Protein AF-A0A2K1KGQ8-F1 (afdb_monomer)

Organism: Physcomitrium patens (NCBI:txid3218)

Foldseek 3Di:
DDDDDDDDDDPPDPDDPDQDPDPQDAPVRQAQAWWFFADPVRDTFFIWGFHDQADPQAPPDPHGHDPQKTWTQTQTTPDCVVPNPVSHRGTYIGGQQGIDGPHHGNVSSNSNNVVVVVVVVVVVVVVCPPPPDPPPDPPPVPPPDPVPLVCCLDPVNLVVLLPDQQDPVSQSVPDDSVLLNVLSCQQPPPDDPVRVLCVLLVQLVQWDADPVRATWGAGPNDIGHPSNVCSSNVHDPVRSVVSVVCVVVVHDDPDPPPPVDPDDDPLLVLLLVQVVVVQVLAWDFDQVDWDQDPVRDTDTATEGELVDDLVVCQVVSQVSCVVVVHDGDDPVRSVVCCVPPPVSYDYDDPPPPFDDDPQLVVLVVQLVPDDPPDPSNVVSVVSNVVVVVVVSVVVVVLVVVLVVLQVCVVVDKRKDKDKDDQVVQFPDDDPDDDPVVVPDDTFRKIWIWMFMHNLDGDIDIDIDGVVDPPDVVVVVVVVVVVVVCSVPPDPDDPCQVVPDAPSHPVNVCVVVVHDPPPPPPDPDDDDCPDPDDDDDDDDD

Solvent-accessible surface area (backbone atoms only — not comparable to full-atom values): 32373 Å² total; per-residue (Å²): 130,83,87,85,90,88,82,87,82,80,87,72,84,77,79,74,76,83,77,56,98,59,93,30,54,49,75,90,66,43,54,77,34,69,31,42,33,37,49,100,84,73,46,77,26,32,35,26,31,28,60,57,54,71,57,96,77,35,50,90,48,98,56,72,53,54,95,60,40,36,28,31,34,25,74,40,64,70,29,66,86,84,34,46,78,83,49,48,76,33,40,31,58,42,49,26,75,36,36,26,44,101,90,37,28,47,45,46,16,37,55,29,27,53,49,52,52,53,50,51,53,52,52,53,57,59,64,39,73,84,53,84,73,81,79,81,60,86,75,63,81,74,82,81,48,65,70,65,50,51,57,56,70,34,67,70,40,51,52,63,36,39,71,42,82,50,53,101,78,31,54,28,53,84,49,58,66,67,57,42,50,53,50,42,40,66,55,65,51,96,49,53,70,65,59,54,46,49,63,54,45,48,56,70,71,51,54,46,64,49,100,83,68,46,62,27,34,70,55,100,89,42,82,26,38,60,55,23,49,31,52,62,67,74,48,53,66,76,57,51,55,52,39,49,50,33,61,75,68,72,48,71,84,78,78,74,87,70,79,83,63,84,75,74,53,72,43,55,51,51,40,50,52,54,47,46,66,49,48,73,73,58,38,44,82,36,82,89,46,64,43,68,47,98,86,64,51,74,42,61,31,27,39,26,49,79,79,69,51,75,72,75,46,42,62,65,42,30,51,56,26,47,77,70,75,32,62,72,71,50,72,77,52,50,56,51,45,39,73,74,76,38,79,50,60,45,63,48,55,101,77,64,78,74,86,71,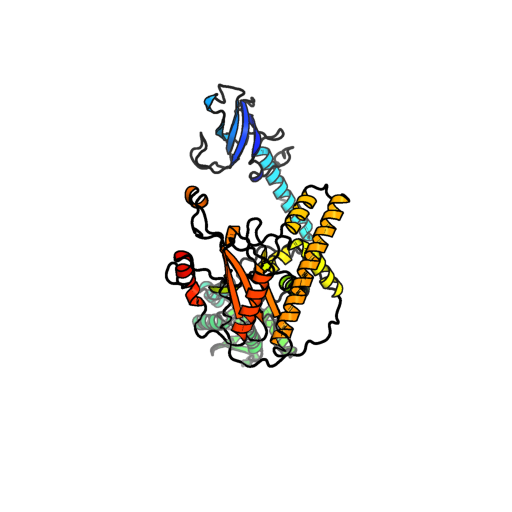59,66,70,57,54,52,32,51,51,56,31,68,75,30,60,87,90,35,70,64,24,50,54,28,45,56,51,46,49,54,53,52,50,52,57,46,52,54,50,55,51,48,54,53,42,36,52,45,6,63,73,39,41,94,79,39,71,30,73,51,77,46,72,57,62,50,90,78,47,28,37,81,79,68,95,70,81,51,76,71,68,70,70,50,92,51,50,52,28,33,42,36,43,37,38,40,28,30,87,49,89,46,76,48,74,47,77,44,58,68,89,51,82,86,49,69,63,58,54,49,55,50,52,55,47,54,50,48,48,58,79,53,65,67,94,66,71,77,64,55,75,68,62,58,85,74,69,20,69,66,52,49,33,61,76,64,71,49,87,76,86,74,76,84,72,73,90,73,79,100,71,88,78,75,79,75,83,78,81,97,79,84,91,131

Nearest PDB structures (foldseek):
  5hoo-assembly1_B  TM=2.242E-01  e=3.893E-02  Drosophila mauritiana
  6zj3-assembly1_SI  TM=1.835E-01  e=6.506E-02  Euglena gracilis
  4r79-assembly1_B  TM=2.661E-01  e=2.869E-01  Drosophila mauritiana
  7z4y-assembly1_D  TM=1.356E-01  e=1.716E-01  Homo sapiens
  8csq-assembly1_a  TM=2.479E-01  e=9.868E+00  Homo sapiens

Structure (mmCIF, N/CA/C/O backbone):
data_AF-A0A2K1KGQ8-F1
#
_entry.id   AF-A0A2K1KGQ8-F1
#
loop_
_atom_site.group_PDB
_atom_site.id
_atom_site.type_symbol
_atom_site.label_atom_id
_atom_site.label_alt_id
_atom_site.label_comp_id
_atom_site.label_asym_id
_atom_site.label_entity_id
_atom_site.label_seq_id
_atom_site.pdbx_PDB_ins_code
_atom_site.Cartn_x
_atom_site.Cartn_y
_atom_site.Cartn_z
_atom_site.occupancy
_atom_site.B_iso_or_equiv
_atom_site.auth_seq_id
_atom_site.auth_comp_id
_atom_site.auth_asym_id
_atom_site.auth_atom_id
_atom_site.pdbx_PDB_model_num
ATOM 1 N N . MET A 1 1 ? 68.084 11.870 -46.007 1.00 33.03 1 MET A N 1
ATOM 2 C CA . MET A 1 1 ? 67.483 12.795 -46.999 1.00 33.03 1 MET A CA 1
ATOM 3 C C . MET A 1 1 ? 65.969 12.641 -46.917 1.00 33.03 1 MET A C 1
ATOM 5 O O . MET A 1 1 ? 65.591 11.501 -46.712 1.00 33.03 1 MET A O 1
ATOM 9 N N . ALA A 1 2 ? 65.187 13.725 -47.081 1.00 31.48 2 ALA A N 1
ATOM 10 C CA . ALA A 1 2 ? 63.722 13.802 -47.333 1.00 31.48 2 ALA A CA 1
ATOM 11 C C . ALA A 1 2 ? 62.759 12.936 -46.458 1.00 31.48 2 ALA A C 1
ATOM 13 O O . ALA A 1 2 ? 62.937 11.734 -46.338 1.00 31.48 2 ALA A O 1
ATOM 14 N N . HIS A 1 3 ? 61.769 13.489 -45.733 1.00 30.52 3 HIS A N 1
ATOM 15 C CA . HIS A 1 3 ? 60.505 14.121 -46.201 1.00 30.52 3 HIS A CA 1
ATOM 16 C C . HIS A 1 3 ? 59.584 13.159 -46.993 1.00 30.52 3 HIS A C 1
ATOM 18 O O . HIS A 1 3 ? 60.083 12.451 -47.860 1.00 30.52 3 HIS A O 1
ATOM 24 N N . SER A 1 4 ? 58.249 13.110 -46.821 1.00 31.59 4 SER A N 1
ATOM 25 C CA . SER A 1 4 ? 57.291 13.797 -45.906 1.00 31.59 4 SER A CA 1
ATOM 26 C C . SER A 1 4 ? 55.915 13.071 -45.956 1.00 31.59 4 SER A C 1
ATOM 28 O O . SER A 1 4 ? 55.723 12.270 -46.867 1.00 31.59 4 SER A O 1
ATOM 30 N N . SER A 1 5 ? 54.893 13.282 -45.107 1.00 33.31 5 SER A N 1
ATOM 31 C CA . SER A 1 5 ? 54.739 14.078 -43.863 1.00 33.31 5 SER A CA 1
ATOM 32 C C . SER A 1 5 ? 54.272 13.139 -42.713 1.00 33.31 5 SER A C 1
ATOM 34 O O . SER A 1 5 ? 55.040 12.225 -42.428 1.00 33.31 5 SER A O 1
ATOM 36 N N . GLY A 1 6 ? 53.122 13.196 -42.009 1.00 28.52 6 GLY A N 1
ATOM 37 C CA . GLY A 1 6 ? 51.940 14.094 -41.953 1.00 28.52 6 GLY A CA 1
ATOM 38 C C . GLY A 1 6 ? 50.637 13.326 -41.622 1.00 28.52 6 GLY A C 1
ATOM 39 O O . GLY A 1 6 ? 50.484 12.205 -42.102 1.00 28.52 6 GLY A O 1
ATOM 40 N N . ASP A 1 7 ? 49.667 13.815 -40.834 1.00 28.30 7 ASP A N 1
ATOM 41 C CA . ASP A 1 7 ? 49.611 15.030 -39.998 1.00 28.30 7 ASP A CA 1
ATOM 42 C C . ASP A 1 7 ? 48.952 14.702 -38.639 1.00 28.30 7 ASP A C 1
ATOM 44 O O . ASP A 1 7 ? 47.867 14.116 -38.602 1.00 28.30 7 ASP A O 1
ATOM 48 N N . ASP A 1 8 ? 49.578 15.110 -37.530 1.00 29.17 8 ASP A N 1
ATOM 49 C CA . ASP A 1 8 ? 48.943 15.152 -36.206 1.00 29.17 8 ASP A CA 1
ATOM 50 C C . ASP A 1 8 ? 48.215 16.496 -36.047 1.00 29.17 8 ASP A C 1
ATOM 52 O O . ASP A 1 8 ? 48.808 17.554 -36.260 1.00 29.17 8 ASP A O 1
ATOM 56 N N . PHE A 1 9 ? 46.932 16.476 -35.672 1.00 28.81 9 PHE A N 1
ATOM 57 C CA . PHE A 1 9 ? 46.174 17.706 -35.414 1.00 28.81 9 PHE A CA 1
ATOM 58 C C . PHE A 1 9 ? 46.410 18.211 -33.986 1.00 28.81 9 PHE A C 1
ATOM 60 O O . PHE A 1 9 ? 46.304 17.452 -33.025 1.00 28.81 9 PHE A O 1
ATOM 67 N N . GLU A 1 10 ? 46.706 19.504 -33.862 1.00 30.39 10 GLU A N 1
ATOM 68 C CA . GLU A 1 10 ? 47.134 20.144 -32.616 1.00 30.39 10 GLU A CA 1
ATOM 69 C C . GLU A 1 10 ? 46.042 20.138 -31.527 1.00 30.39 10 GLU A C 1
ATOM 71 O O . GLU A 1 10 ? 44.920 20.612 -31.736 1.00 30.39 10 GLU A O 1
ATOM 76 N N . ASP A 1 11 ? 46.399 19.675 -30.322 1.00 30.31 11 ASP A N 1
ATOM 77 C CA . ASP A 1 11 ? 45.592 19.827 -29.104 1.00 30.31 11 ASP A CA 1
ATOM 78 C C . ASP A 1 11 ? 45.596 21.307 -28.667 1.00 30.31 11 ASP A C 1
ATOM 80 O O . ASP A 1 11 ? 46.384 21.747 -27.828 1.00 30.31 11 ASP A O 1
ATOM 84 N N . THR A 1 12 ? 44.716 22.106 -29.275 1.00 31.30 12 THR A N 1
ATOM 85 C CA . THR A 1 12 ? 44.525 23.521 -28.912 1.00 31.30 12 THR A CA 1
ATOM 86 C C . THR A 1 12 ? 44.123 23.681 -27.440 1.00 31.30 12 THR A C 1
ATOM 88 O O . THR A 1 12 ? 43.192 23.035 -26.949 1.00 31.30 12 THR A O 1
ATOM 91 N N . GLU A 1 13 ? 44.816 24.571 -26.719 1.00 41.75 13 GLU A N 1
ATOM 92 C CA . GLU A 1 13 ? 44.644 24.777 -25.276 1.00 41.75 13 GLU A CA 1
ATOM 93 C C . GLU A 1 13 ? 43.235 25.280 -24.906 1.00 41.75 13 GLU A C 1
ATOM 95 O O . GLU A 1 13 ? 42.961 26.481 -24.837 1.00 41.75 13 GLU A O 1
ATOM 100 N N . SER A 1 14 ? 42.319 24.358 -24.597 1.00 33.69 14 SER A N 1
ATOM 101 C CA . SER A 1 14 ? 41.016 24.720 -24.030 1.00 33.69 14 SER A CA 1
ATOM 102 C C . SER A 1 14 ? 41.162 25.159 -22.564 1.00 33.69 14 SER A C 1
ATOM 104 O O . SER A 1 14 ? 41.118 24.353 -21.629 1.00 33.69 14 SER A O 1
ATOM 106 N N . ILE A 1 15 ? 41.346 26.470 -22.369 1.00 34.34 15 ILE A N 1
ATOM 107 C CA . ILE A 1 15 ? 41.462 27.125 -21.058 1.00 34.34 15 ILE A CA 1
ATOM 108 C C . ILE A 1 15 ? 40.296 26.690 -20.160 1.00 34.34 15 ILE A C 1
ATOM 110 O O . ILE A 1 15 ? 39.147 27.095 -20.346 1.00 34.34 15 ILE A O 1
ATOM 114 N N . SER A 1 16 ? 40.595 25.864 -19.157 1.00 44.44 16 SER A N 1
ATOM 115 C CA . SER A 1 16 ? 39.601 25.444 -18.172 1.00 44.44 16 SER A CA 1
ATOM 116 C C . SER A 1 16 ? 39.287 26.618 -17.237 1.00 44.44 16 SER A C 1
ATOM 118 O O . SER A 1 16 ? 40.205 27.109 -16.575 1.00 44.44 16 SER A O 1
ATOM 120 N N . PRO A 1 17 ? 38.025 27.082 -17.141 1.00 49.28 17 PRO A N 1
ATOM 121 C CA . PRO A 1 17 ? 37.680 28.208 -16.281 1.00 49.28 17 PRO A CA 1
ATOM 122 C C . PRO A 1 17 ? 37.989 27.879 -14.817 1.00 49.28 17 PRO A C 1
ATOM 124 O O . PRO A 1 17 ? 37.699 26.778 -14.340 1.00 49.28 17 PRO A O 1
ATOM 127 N N . ALA A 1 18 ? 38.584 28.840 -14.106 1.00 63.28 18 ALA A N 1
ATOM 128 C CA . ALA A 1 18 ? 39.052 28.659 -12.737 1.00 63.28 18 ALA A CA 1
ATOM 129 C C . ALA A 1 18 ? 37.903 28.227 -11.810 1.00 63.28 18 ALA A C 1
ATOM 131 O O . ALA A 1 18 ? 36.983 28.993 -11.528 1.00 63.28 18 ALA A O 1
ATOM 132 N N . VAL A 1 19 ? 37.953 26.976 -11.343 1.00 67.94 19 VAL A N 1
ATOM 133 C CA . VAL A 1 19 ? 36.858 26.357 -10.583 1.00 67.94 19 VAL A CA 1
ATOM 134 C C . VAL A 1 19 ? 36.700 27.048 -9.220 1.00 67.94 19 VAL A C 1
ATOM 136 O O . VAL A 1 19 ? 37.641 27.000 -8.421 1.00 67.94 19 VAL A O 1
ATOM 139 N N . PRO A 1 20 ? 35.524 27.620 -8.885 1.00 72.50 20 PRO A N 1
ATOM 140 C CA . PRO A 1 20 ? 35.350 28.346 -7.631 1.00 72.50 20 PRO A CA 1
ATOM 141 C C . PRO A 1 20 ? 35.657 27.512 -6.377 1.00 72.50 20 PRO A C 1
ATOM 143 O O . PRO A 1 20 ? 35.351 26.313 -6.289 1.00 72.50 20 PRO A O 1
ATOM 146 N N . LYS A 1 21 ? 36.245 28.167 -5.369 1.00 76.56 21 LYS A N 1
ATOM 147 C CA . LYS A 1 21 ? 36.492 27.608 -4.028 1.00 76.56 21 LYS A CA 1
ATOM 148 C C . LYS A 1 21 ? 35.288 27.842 -3.104 1.00 76.56 21 LYS A C 1
ATOM 150 O O . LYS A 1 21 ? 35.408 28.477 -2.065 1.00 76.56 21 LYS A O 1
ATOM 155 N N . CYS A 1 22 ? 34.129 27.322 -3.498 1.00 84.25 22 CYS A N 1
ATOM 156 C CA . CYS A 1 22 ? 32.899 27.318 -2.703 1.00 84.25 22 CYS A CA 1
ATOM 157 C C . CYS A 1 22 ? 32.311 25.896 -2.614 1.00 84.25 22 CYS A C 1
ATOM 159 O O . CYS A 1 22 ? 32.819 24.962 -3.243 1.00 84.25 22 CYS A O 1
ATOM 161 N N . GLU A 1 23 ? 31.240 25.724 -1.835 1.00 82.25 23 GLU A N 1
ATOM 162 C CA . GLU A 1 23 ? 30.605 24.413 -1.607 1.00 82.25 23 GLU A CA 1
ATOM 163 C C . GLU A 1 23 ? 29.971 23.809 -2.872 1.00 82.25 23 GLU A C 1
ATOM 165 O O . GLU A 1 23 ? 29.887 22.590 -2.993 1.00 82.25 23 GLU A O 1
ATOM 170 N N . GLY A 1 24 ? 29.524 24.649 -3.815 1.00 83.81 24 GLY A N 1
ATOM 171 C CA . GLY A 1 24 ? 28.679 24.225 -4.933 1.00 83.81 24 GLY A CA 1
ATOM 172 C C . GLY A 1 24 ? 27.246 23.943 -4.484 1.00 83.81 24 GLY A C 1
ATOM 173 O O . GLY A 1 24 ? 26.872 22.796 -4.261 1.00 83.81 24 GLY A O 1
ATOM 174 N N . LEU A 1 25 ? 26.443 24.999 -4.310 1.00 84.88 25 LEU A N 1
ATOM 175 C CA . LEU A 1 25 ? 25.045 24.874 -3.885 1.00 84.88 25 LEU A CA 1
ATOM 176 C C . LEU A 1 25 ? 24.125 24.910 -5.118 1.00 84.88 25 LEU A C 1
ATOM 178 O O . LEU A 1 25 ? 23.986 25.983 -5.708 1.00 84.88 25 LEU A O 1
ATOM 182 N N . PRO A 1 26 ? 23.452 23.803 -5.495 1.00 85.00 26 PRO A N 1
ATOM 183 C CA . PRO A 1 26 ? 22.486 23.808 -6.591 1.00 85.00 26 PRO A CA 1
ATOM 184 C C . PRO A 1 26 ? 21.309 24.737 -6.283 1.00 85.00 26 PRO A C 1
ATOM 186 O O . PRO A 1 26 ? 20.806 24.750 -5.157 1.00 85.00 26 PRO A O 1
ATOM 189 N N . ARG A 1 27 ? 20.796 25.426 -7.307 1.00 82.88 27 ARG A N 1
ATOM 190 C CA . ARG A 1 27 ? 19.771 26.489 -7.221 1.00 82.88 27 ARG A CA 1
ATOM 191 C C . ARG A 1 27 ? 18.523 26.149 -6.394 1.00 82.88 27 ARG A C 1
ATOM 193 O O . ARG A 1 27 ? 18.000 26.987 -5.665 1.00 82.88 27 ARG A O 1
ATOM 200 N N . ARG A 1 28 ? 18.106 24.876 -6.392 1.00 81.25 28 ARG A N 1
ATOM 201 C CA . ARG A 1 28 ? 17.014 24.341 -5.547 1.00 81.25 28 ARG A CA 1
ATOM 202 C C . ARG A 1 28 ? 17.250 24.445 -4.027 1.00 81.25 28 ARG A C 1
ATOM 204 O O . ARG A 1 28 ? 16.300 24.289 -3.270 1.00 81.25 28 ARG A O 1
ATOM 211 N N . LEU A 1 29 ? 18.495 24.642 -3.582 1.00 83.50 29 LEU A N 1
ATOM 212 C CA . LEU A 1 29 ? 18.904 24.758 -2.174 1.00 83.50 29 LEU A CA 1
ATOM 213 C C . LEU A 1 29 ? 19.212 26.205 -1.751 1.00 83.50 29 LEU A C 1
ATOM 215 O O . LEU A 1 29 ? 19.677 26.422 -0.634 1.00 83.50 29 LEU A O 1
ATOM 219 N N . TRP A 1 30 ? 18.968 27.194 -2.619 1.00 86.44 30 TRP A N 1
ATOM 220 C CA . TRP A 1 30 ? 19.083 28.611 -2.254 1.00 86.44 30 TRP A CA 1
ATOM 221 C C . TRP A 1 30 ? 17.864 29.098 -1.461 1.00 86.44 30 TRP A C 1
ATOM 223 O O . TRP A 1 30 ? 17.977 30.019 -0.664 1.00 86.44 30 TRP A O 1
ATOM 233 N N . ILE A 1 31 ? 16.695 28.478 -1.644 1.00 83.12 31 ILE A N 1
ATOM 234 C CA . ILE A 1 31 ? 15.461 28.852 -0.940 1.00 83.12 31 ILE A CA 1
ATOM 235 C C . ILE A 1 31 ? 15.683 28.742 0.581 1.00 83.12 31 ILE A C 1
ATOM 237 O O . ILE A 1 31 ? 16.227 27.747 1.057 1.00 83.12 31 ILE A O 1
ATOM 241 N N . THR A 1 32 ? 15.263 29.756 1.343 1.00 82.69 32 THR A N 1
ATOM 242 C CA . THR A 1 32 ? 15.517 29.944 2.792 1.00 82.69 32 THR A CA 1
ATOM 243 C C . THR A 1 32 ? 16.975 30.182 3.211 1.00 82.69 32 THR A C 1
ATOM 245 O O . THR A 1 32 ? 17.245 30.300 4.405 1.00 82.69 32 THR A O 1
ATOM 248 N N . LYS A 1 33 ? 17.930 30.326 2.281 1.00 86.50 33 LYS A N 1
ATOM 249 C CA . LYS A 1 33 ? 19.292 30.758 2.636 1.00 86.50 33 LYS A CA 1
ATOM 250 C C . LYS A 1 33 ? 19.328 32.247 2.964 1.00 86.50 33 LYS A C 1
ATOM 252 O O . LYS A 1 33 ? 18.890 33.068 2.157 1.00 86.50 33 LYS A O 1
ATOM 257 N N . CYS A 1 34 ? 19.931 32.570 4.106 1.00 89.94 34 CYS A N 1
ATOM 258 C CA . CYS A 1 34 ? 20.414 33.911 4.410 1.00 89.94 34 CYS A CA 1
ATOM 259 C C . CYS A 1 34 ? 21.532 34.284 3.426 1.00 89.94 34 CYS A C 1
ATOM 261 O O . CYS A 1 34 ? 22.424 33.471 3.154 1.00 89.94 34 CYS A O 1
ATOM 263 N N . VAL A 1 35 ? 21.478 35.505 2.903 1.00 92.75 35 VAL A N 1
ATOM 264 C CA . VAL A 1 35 ? 22.397 36.018 1.885 1.00 92.75 35 VAL A CA 1
ATOM 265 C C . VAL A 1 35 ? 22.763 37.476 2.142 1.00 92.75 35 VAL A C 1
ATOM 267 O O . VAL A 1 35 ? 21.953 38.256 2.647 1.00 92.75 35 VAL A O 1
ATOM 270 N N . THR A 1 36 ? 23.981 37.850 1.759 1.00 94.06 36 THR A N 1
ATOM 271 C CA . THR A 1 36 ? 24.437 39.243 1.715 1.00 94.06 36 THR A CA 1
ATOM 272 C C . THR A 1 36 ? 24.283 39.805 0.304 1.00 94.06 36 THR A C 1
ATOM 274 O O . THR A 1 36 ? 24.548 39.125 -0.691 1.00 94.06 36 THR A O 1
ATOM 277 N N . LEU A 1 37 ? 23.818 41.050 0.220 1.00 92.88 37 LEU A N 1
ATOM 278 C CA . LEU A 1 37 ? 23.533 41.756 -1.026 1.00 92.88 37 LEU A CA 1
ATOM 279 C C . LEU A 1 37 ? 24.612 42.796 -1.291 1.00 92.88 37 LEU A C 1
ATOM 281 O O . LEU A 1 37 ? 24.886 43.640 -0.435 1.00 92.88 37 LEU A O 1
ATOM 285 N N . TYR A 1 38 ? 25.186 42.750 -2.488 1.00 91.88 38 TYR A N 1
ATOM 286 C CA . TYR A 1 38 ? 26.187 43.701 -2.959 1.00 91.88 38 TYR A CA 1
ATOM 287 C C . TYR A 1 38 ? 25.652 44.517 -4.142 1.00 91.88 38 TYR A C 1
ATOM 289 O O . TYR A 1 38 ? 24.759 44.063 -4.865 1.00 91.88 38 TYR A O 1
ATOM 297 N N . ASN A 1 39 ? 26.200 45.716 -4.344 1.00 89.81 39 ASN A N 1
ATOM 298 C CA . ASN A 1 39 ? 25.975 46.505 -5.558 1.00 89.81 39 ASN A CA 1
ATOM 299 C C . ASN A 1 39 ? 27.052 46.226 -6.625 1.00 89.81 39 ASN A C 1
ATOM 301 O O . ASN A 1 39 ? 28.007 45.482 -6.394 1.00 89.81 39 ASN A O 1
ATOM 305 N N . ALA A 1 40 ? 26.916 46.844 -7.802 1.00 86.00 40 ALA A N 1
ATOM 306 C CA . ALA A 1 40 ? 27.843 46.669 -8.926 1.00 86.00 40 ALA A CA 1
ATOM 307 C C . ALA A 1 40 ? 29.298 47.101 -8.631 1.00 86.00 40 ALA A C 1
ATOM 309 O O . ALA A 1 40 ? 30.206 46.702 -9.354 1.00 86.00 40 ALA A O 1
ATOM 310 N N . HIS A 1 41 ? 29.530 47.873 -7.564 1.00 85.31 41 HIS A N 1
ATOM 311 C CA . HIS A 1 41 ? 30.858 48.302 -7.113 1.00 85.31 41 HIS A CA 1
ATOM 312 C C . HIS A 1 41 ? 31.461 47.379 -6.038 1.00 85.31 41 HIS A C 1
ATOM 314 O O . HIS A 1 41 ? 32.502 47.701 -5.470 1.00 85.31 41 HIS A O 1
ATOM 320 N N . GLY A 1 42 ? 30.815 46.251 -5.716 1.00 83.12 42 GLY A N 1
ATOM 321 C CA . GLY A 1 42 ? 31.297 45.310 -4.700 1.00 83.12 42 GLY A CA 1
ATOM 322 C C . GLY A 1 42 ? 31.136 45.798 -3.255 1.00 83.12 42 GLY A C 1
ATOM 323 O O . GLY A 1 42 ? 31.701 45.196 -2.342 1.00 83.12 42 GLY A O 1
ATOM 324 N N . LYS A 1 43 ? 30.352 46.857 -3.014 1.00 89.25 43 LYS A N 1
ATOM 325 C CA . LYS A 1 43 ? 30.002 47.316 -1.662 1.00 89.25 43 LYS A CA 1
ATOM 326 C C . LYS A 1 43 ? 28.830 46.489 -1.123 1.00 89.25 43 LYS A C 1
ATOM 328 O O . LYS A 1 43 ? 27.872 46.241 -1.853 1.00 89.25 43 LYS A O 1
ATOM 333 N N . LEU A 1 44 ? 28.887 46.096 0.153 1.00 90.25 44 LEU A N 1
ATOM 334 C CA . LEU A 1 44 ? 27.751 45.503 0.869 1.00 90.25 44 LEU A CA 1
ATOM 335 C C . LEU A 1 44 ? 26.639 46.552 1.033 1.00 90.25 44 LEU A C 1
ATOM 337 O O . LEU A 1 44 ? 26.895 47.652 1.523 1.00 90.25 44 LEU A O 1
ATOM 341 N N . VAL A 1 45 ? 25.412 46.200 0.647 1.00 91.75 45 VAL A N 1
ATOM 342 C CA . VAL A 1 45 ? 24.244 47.100 0.676 1.00 91.75 45 VAL A CA 1
ATOM 343 C C . VAL A 1 45 ? 23.044 46.543 1.437 1.0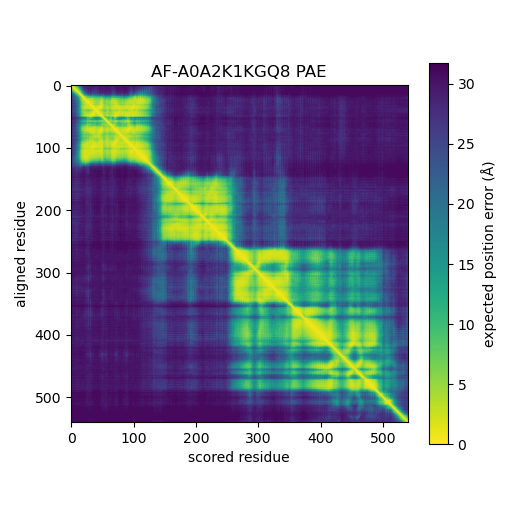0 91.75 45 VAL A C 1
ATOM 345 O O . VAL A 1 45 ? 22.194 47.324 1.854 1.00 91.75 45 VAL A O 1
ATOM 348 N N . GLY A 1 46 ? 22.983 45.234 1.699 1.00 91.12 46 GLY A N 1
ATOM 349 C CA . GLY A 1 46 ? 21.890 44.639 2.470 1.00 91.12 46 GLY A CA 1
ATOM 350 C C . GLY A 1 46 ? 22.122 43.195 2.912 1.00 91.12 46 GLY A C 1
ATOM 351 O O . GLY A 1 46 ? 23.099 42.550 2.531 1.00 91.12 46 GLY A O 1
ATOM 352 N N . GLU A 1 47 ? 21.185 42.688 3.706 1.00 92.31 47 GLU A N 1
ATOM 353 C CA . GLU A 1 47 ? 21.058 41.280 4.099 1.00 92.31 47 GLU A CA 1
ATOM 354 C C . GLU A 1 47 ? 19.617 40.823 3.826 1.00 92.31 47 GLU A C 1
ATOM 356 O O . GLU A 1 47 ? 18.666 41.592 3.999 1.00 92.31 47 GLU A O 1
ATOM 361 N N . GLY A 1 48 ? 19.429 39.569 3.418 1.00 91.31 48 GLY A N 1
ATOM 362 C CA . GLY A 1 48 ? 18.105 39.038 3.093 1.00 91.31 48 GLY A CA 1
ATOM 363 C C . GLY A 1 48 ? 18.042 37.517 3.032 1.00 91.31 48 GLY A C 1
ATOM 364 O O . GLY A 1 48 ? 19.014 36.827 3.340 1.00 91.31 48 GLY A O 1
ATOM 365 N N . THR A 1 49 ? 16.892 36.998 2.608 1.00 90.12 49 THR A N 1
ATOM 366 C CA . THR A 1 49 ? 16.618 35.559 2.491 1.00 90.12 49 THR A CA 1
ATOM 367 C C . THR A 1 49 ? 16.108 35.229 1.090 1.00 90.12 49 THR A C 1
ATOM 369 O O . THR A 1 49 ? 15.129 35.815 0.631 1.00 90.12 49 THR A O 1
ATOM 372 N N . CYS A 1 50 ? 16.739 34.278 0.398 1.00 86.88 50 CYS A N 1
ATOM 373 C CA . CYS A 1 50 ? 16.316 33.880 -0.953 1.00 86.88 50 CYS A CA 1
ATOM 374 C C . CYS A 1 50 ? 14.953 33.156 -0.943 1.00 86.88 50 CYS A C 1
ATOM 376 O O . CYS A 1 50 ? 14.747 32.204 -0.182 1.00 86.88 50 CYS A O 1
ATOM 378 N N . HIS A 1 51 ? 14.027 33.588 -1.807 1.00 72.88 51 HIS A N 1
ATOM 379 C CA . HIS A 1 51 ? 12.605 33.233 -1.745 1.00 72.88 51 HIS A CA 1
ATOM 380 C C . HIS A 1 51 ? 12.006 32.926 -3.136 1.00 72.88 51 HIS A C 1
ATOM 382 O O . HIS A 1 51 ? 11.293 33.728 -3.730 1.00 72.88 51 HIS A O 1
ATOM 388 N N . SER A 1 52 ? 12.242 31.702 -3.626 1.00 65.75 52 SER A N 1
ATOM 389 C CA . SER A 1 52 ? 11.832 31.222 -4.962 1.00 65.75 52 SER A CA 1
ATOM 390 C C . SER A 1 52 ? 12.576 31.878 -6.143 1.00 65.75 52 SER A C 1
ATOM 392 O O . SER A 1 52 ? 13.419 32.761 -5.993 1.00 65.75 52 SER A O 1
ATOM 394 N N . VAL A 1 53 ? 12.288 31.359 -7.337 1.00 58.25 53 VAL A N 1
ATOM 395 C CA . VAL A 1 53 ? 12.834 31.771 -8.645 1.00 58.25 53 VAL A CA 1
ATOM 396 C C . VAL A 1 53 ? 11.702 31.958 -9.673 1.00 58.25 53 VAL A C 1
ATOM 398 O O . VAL A 1 53 ? 11.940 32.099 -10.862 1.00 58.25 53 VAL A O 1
ATOM 401 N N . ASN A 1 54 ? 10.443 31.879 -9.238 1.00 55.38 54 ASN A N 1
ATOM 402 C CA . ASN A 1 54 ? 9.279 31.897 -10.120 1.00 55.38 54 ASN A CA 1
ATOM 403 C C . ASN A 1 54 ? 8.080 32.410 -9.307 1.00 55.38 54 ASN A C 1
ATOM 405 O O . ASN A 1 54 ? 7.518 31.666 -8.500 1.00 55.38 54 ASN A O 1
ATOM 409 N N . SER A 1 55 ? 7.803 33.711 -9.398 1.00 54.88 55 SER A N 1
ATOM 410 C CA . SER A 1 55 ? 6.762 34.404 -8.630 1.00 54.88 55 SER A CA 1
ATOM 411 C C . SER A 1 55 ? 6.448 35.745 -9.287 1.00 54.88 55 SER A C 1
ATOM 413 O O . SER A 1 55 ? 7.355 36.550 -9.490 1.00 54.88 55 SER A O 1
ATOM 415 N N . ASP A 1 56 ? 5.170 36.005 -9.552 1.00 57.97 56 ASP A N 1
ATOM 416 C CA . ASP A 1 56 ? 4.684 37.257 -10.152 1.00 57.97 56 ASP A CA 1
ATOM 417 C C . ASP A 1 56 ? 4.631 38.427 -9.141 1.00 57.97 56 ASP A C 1
ATOM 419 O O . ASP A 1 56 ? 4.222 39.536 -9.470 1.00 57.97 56 ASP A O 1
ATOM 423 N N . LEU A 1 57 ? 5.042 38.179 -7.890 1.00 63.69 57 LEU A N 1
ATOM 424 C CA . LEU A 1 57 ? 5.012 39.117 -6.758 1.00 63.69 57 LEU A CA 1
ATOM 425 C C . LEU A 1 57 ? 6.401 39.699 -6.419 1.00 63.69 57 LEU A C 1
ATOM 427 O O . LEU A 1 57 ? 6.658 40.056 -5.269 1.00 63.69 57 LEU A O 1
ATOM 431 N N . VAL A 1 58 ? 7.327 39.729 -7.381 1.00 76.06 58 VAL A N 1
ATOM 432 C CA . VAL A 1 58 ? 8.710 40.194 -7.175 1.00 76.06 58 VAL A CA 1
ATOM 433 C C . VAL A 1 58 ? 8.874 41.613 -7.716 1.00 76.06 58 VAL A C 1
ATOM 435 O O . VAL A 1 58 ? 8.747 41.852 -8.917 1.00 76.06 58 VAL A O 1
ATOM 438 N N . LEU A 1 59 ? 9.210 42.563 -6.842 1.00 70.50 59 LEU A N 1
ATOM 439 C CA . LEU A 1 59 ? 9.480 43.940 -7.245 1.00 70.50 59 LEU A CA 1
ATOM 440 C C . LEU A 1 59 ? 10.740 44.005 -8.125 1.00 70.50 59 LEU A C 1
ATOM 442 O O . LEU A 1 59 ? 11.768 43.391 -7.824 1.00 70.50 59 LEU A O 1
ATOM 446 N N . GLY A 1 60 ? 10.643 44.754 -9.226 1.00 65.75 60 GLY A N 1
ATOM 447 C CA . GLY A 1 60 ? 11.700 44.885 -10.234 1.00 65.75 60 GLY A CA 1
ATOM 448 C C . GLY A 1 60 ? 11.773 43.748 -11.266 1.00 65.75 60 GLY A C 1
ATOM 449 O O . GLY A 1 60 ? 12.663 43.775 -12.114 1.00 65.75 60 GLY A O 1
ATOM 450 N N . ALA A 1 61 ? 10.867 42.763 -11.229 1.00 67.12 61 ALA A N 1
ATOM 451 C CA . ALA A 1 61 ? 10.832 41.664 -12.195 1.00 67.12 61 ALA A CA 1
ATOM 452 C C . ALA A 1 61 ? 9.831 41.925 -13.338 1.00 67.12 61 ALA A C 1
ATOM 454 O O . ALA A 1 61 ? 8.619 41.921 -13.134 1.00 67.12 61 ALA A O 1
ATOM 455 N N . ASN A 1 62 ? 10.327 42.077 -14.570 1.00 60.94 62 ASN A N 1
ATOM 456 C CA . ASN A 1 62 ? 9.493 42.184 -15.777 1.00 60.94 62 ASN A CA 1
ATOM 457 C C . ASN A 1 62 ? 9.091 40.788 -16.304 1.00 60.94 62 ASN A C 1
ATOM 459 O O . ASN A 1 62 ? 9.393 40.435 -17.445 1.00 60.94 62 ASN A O 1
ATOM 463 N N . GLY A 1 63 ? 8.446 39.982 -15.454 1.00 64.75 63 GLY A N 1
ATOM 464 C CA . GLY A 1 63 ? 8.081 38.585 -15.725 1.00 64.75 63 GLY A CA 1
ATOM 465 C C . GLY A 1 63 ? 8.868 37.565 -14.881 1.00 64.75 63 GLY A C 1
ATOM 466 O O . GLY A 1 63 ? 9.503 37.945 -13.895 1.00 64.75 63 GLY A O 1
ATOM 467 N N . PRO A 1 64 ? 8.827 36.263 -15.228 1.00 66.50 64 PRO A N 1
ATOM 468 C CA . PRO A 1 64 ? 9.483 35.209 -14.453 1.00 66.50 64 PRO A CA 1
ATOM 469 C C . PRO A 1 64 ? 11.012 35.362 -14.449 1.00 66.50 64 PRO A C 1
ATOM 471 O O . PRO A 1 64 ? 11.623 35.727 -15.454 1.00 66.50 64 PRO A O 1
ATOM 474 N N . LEU A 1 65 ? 11.642 35.054 -13.312 1.00 70.81 65 LEU A N 1
ATOM 475 C CA . LEU A 1 65 ? 13.072 35.288 -13.101 1.00 70.81 65 LEU A CA 1
ATOM 476 C C . LEU A 1 65 ? 13.931 34.299 -13.901 1.00 70.81 65 LEU A C 1
ATOM 478 O O . LEU A 1 65 ? 13.932 33.095 -13.643 1.00 70.81 65 LEU A O 1
ATOM 482 N N . GLY A 1 66 ? 14.698 34.830 -14.854 1.00 72.88 66 GLY A N 1
ATOM 483 C CA . GLY A 1 66 ? 15.655 34.065 -15.654 1.00 72.88 66 GLY A CA 1
ATOM 484 C C . GLY A 1 66 ? 16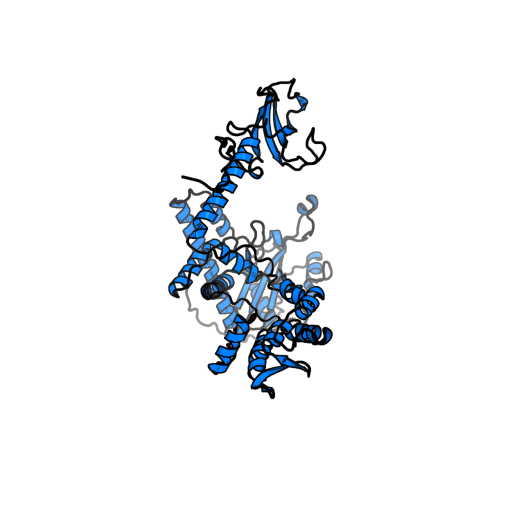.906 33.630 -14.880 1.00 72.88 66 GLY A C 1
ATOM 485 O O . GLY A 1 66 ? 17.059 33.872 -13.682 1.00 72.88 66 GLY A O 1
ATOM 486 N N . ASP A 1 67 ? 17.851 32.994 -15.574 1.00 77.31 67 ASP A N 1
ATOM 487 C CA . ASP A 1 67 ? 19.007 32.337 -14.939 1.00 77.31 67 ASP A CA 1
ATOM 488 C C . ASP A 1 67 ? 20.014 33.274 -14.254 1.00 77.31 67 ASP A C 1
ATOM 490 O O . ASP A 1 67 ? 20.792 32.856 -13.400 1.00 77.31 67 ASP A O 1
ATOM 494 N N . THR A 1 68 ? 19.961 34.568 -14.557 1.00 83.12 68 THR A N 1
ATOM 495 C CA . THR A 1 68 ? 20.837 35.592 -13.973 1.00 83.12 68 THR A CA 1
ATOM 496 C C . THR A 1 68 ? 20.303 36.209 -12.677 1.00 83.12 68 THR A C 1
ATOM 498 O O . THR A 1 68 ? 21.009 37.018 -12.069 1.00 83.12 68 THR A O 1
ATOM 501 N N . GLN A 1 69 ? 19.089 35.857 -12.234 1.00 86.50 69 GLN A N 1
ATOM 502 C CA . GLN A 1 69 ? 18.414 36.486 -11.092 1.00 86.50 69 GLN A CA 1
ATOM 503 C C . GLN A 1 69 ? 17.852 35.476 -10.074 1.00 86.50 69 GLN A C 1
ATOM 505 O O . GLN A 1 69 ? 17.637 34.290 -10.353 1.00 86.50 69 GLN A O 1
ATOM 510 N N . VAL A 1 70 ? 17.618 35.976 -8.861 1.00 87.62 70 VAL A N 1
ATOM 511 C CA . VAL A 1 70 ? 16.939 35.292 -7.753 1.00 87.62 70 VAL A CA 1
ATOM 512 C C . VAL A 1 70 ? 16.091 36.307 -6.982 1.00 87.62 70 VAL A C 1
ATOM 514 O O . VAL A 1 70 ? 16.472 37.473 -6.879 1.00 87.62 70 VAL A O 1
ATOM 517 N N . ALA A 1 71 ? 14.943 35.889 -6.444 1.00 88.25 71 ALA A N 1
ATOM 518 C CA . ALA A 1 71 ? 14.156 36.742 -5.561 1.00 88.25 71 ALA A CA 1
ATOM 519 C C . ALA A 1 71 ? 14.747 36.710 -4.146 1.00 88.25 71 ALA A C 1
ATOM 521 O O . ALA A 1 71 ? 14.946 35.632 -3.575 1.00 88.25 71 ALA A O 1
ATOM 522 N N . VAL A 1 72 ? 14.998 37.880 -3.563 1.00 88.62 72 VAL A N 1
ATOM 523 C CA . VAL A 1 72 ? 15.474 38.020 -2.184 1.00 88.62 72 VAL A CA 1
ATOM 524 C C . VAL A 1 72 ? 14.470 38.844 -1.392 1.00 88.62 72 VAL A C 1
ATOM 526 O O . VAL A 1 72 ? 14.129 39.962 -1.770 1.00 88.62 72 VAL A O 1
ATOM 529 N N . HIS A 1 73 ? 13.992 38.280 -0.287 1.00 89.44 73 HIS A N 1
ATOM 530 C CA . HIS A 1 73 ? 13.252 39.019 0.725 1.00 89.44 73 HIS A CA 1
ATOM 531 C C . HIS A 1 73 ? 14.260 39.811 1.563 1.00 89.44 73 HIS A C 1
ATOM 533 O O . HIS A 1 73 ? 15.097 39.212 2.248 1.00 89.44 73 HIS A O 1
ATOM 539 N N . ILE A 1 74 ? 14.226 41.139 1.475 1.00 89.50 74 ILE A N 1
ATOM 540 C CA . ILE A 1 74 ? 15.209 42.012 2.125 1.00 89.50 74 ILE A CA 1
ATOM 541 C C . ILE A 1 74 ? 14.904 42.079 3.622 1.00 89.50 74 ILE A C 1
ATOM 543 O O . ILE A 1 74 ? 13.840 42.531 4.030 1.00 89.50 74 ILE A O 1
ATOM 547 N N . CYS A 1 75 ? 15.847 41.653 4.457 1.00 87.81 75 CYS A N 1
ATOM 548 C CA . CYS A 1 75 ? 15.699 41.679 5.913 1.00 87.81 75 CYS A CA 1
ATOM 549 C C . CYS A 1 75 ? 16.306 42.947 6.534 1.00 87.81 75 CYS A C 1
ATOM 551 O O . CYS A 1 75 ? 15.920 43.330 7.636 1.00 87.81 75 CYS A O 1
ATOM 553 N N . LYS A 1 76 ? 17.275 43.583 5.857 1.00 89.06 76 LYS A N 1
ATOM 554 C CA . LYS A 1 76 ? 18.028 44.739 6.367 1.00 89.06 76 LYS A CA 1
ATOM 555 C C . LYS A 1 76 ? 18.740 45.485 5.235 1.00 89.06 76 LYS A C 1
ATOM 557 O O . LYS A 1 76 ? 19.344 44.854 4.370 1.00 89.06 76 LYS A O 1
ATOM 562 N N . THR A 1 77 ? 18.720 46.817 5.283 1.00 90.12 77 THR A N 1
ATOM 563 C CA . THR A 1 77 ? 19.541 47.698 4.431 1.00 90.12 77 THR A CA 1
ATOM 564 C C . THR A 1 77 ? 20.788 48.179 5.184 1.00 90.12 77 THR A C 1
ATOM 566 O O . THR A 1 77 ? 20.744 48.401 6.395 1.00 90.12 77 THR A O 1
ATOM 569 N N . HIS A 1 78 ? 21.897 48.329 4.459 1.00 87.06 78 HIS A N 1
ATOM 570 C CA . HIS A 1 78 ? 23.147 48.979 4.888 1.00 87.06 78 HIS A CA 1
ATOM 571 C C . HIS A 1 78 ? 23.447 50.252 4.078 1.00 87.06 78 HIS A C 1
ATOM 573 O O . HIS A 1 78 ? 24.460 50.913 4.306 1.00 87.06 78 HIS A O 1
ATOM 579 N N . SER A 1 79 ? 22.599 50.593 3.104 1.00 85.25 79 SER A N 1
ATOM 580 C CA . SER A 1 79 ? 22.766 51.769 2.250 1.00 85.25 79 SER A CA 1
ATOM 581 C C . SER A 1 79 ? 21.402 52.221 1.739 1.00 85.25 79 SER A C 1
ATOM 583 O O . SER A 1 79 ? 20.859 51.616 0.820 1.00 85.25 79 SER A O 1
ATOM 585 N N . GLN A 1 80 ? 20.855 53.301 2.307 1.00 79.38 80 GLN A N 1
ATOM 586 C CA . GLN A 1 80 ? 19.550 53.857 1.908 1.00 79.38 80 GLN A CA 1
ATOM 587 C C . GLN A 1 80 ? 19.505 54.339 0.445 1.00 79.38 80 GLN A C 1
ATOM 589 O O . GLN A 1 80 ? 18.422 54.533 -0.095 1.00 79.38 80 GLN A O 1
ATOM 594 N N . TYR A 1 81 ? 20.667 54.518 -0.193 1.00 83.69 81 TYR A N 1
ATOM 595 C CA . TYR A 1 81 ? 20.789 54.855 -1.613 1.00 83.69 81 TYR A CA 1
ATOM 596 C C . TYR A 1 81 ? 20.615 53.632 -2.531 1.00 83.69 81 TYR A C 1
ATOM 598 O O . TYR A 1 81 ? 19.962 53.724 -3.563 1.00 83.69 81 TYR A O 1
ATOM 606 N N . ASP A 1 82 ? 21.185 52.483 -2.153 1.00 83.69 82 ASP A N 1
ATOM 607 C CA . ASP A 1 82 ? 21.132 51.242 -2.943 1.00 83.69 82 ASP A CA 1
ATOM 608 C C . ASP A 1 82 ? 19.897 50.383 -2.605 1.00 83.69 82 ASP A C 1
ATOM 610 O O . ASP A 1 82 ? 19.385 49.661 -3.459 1.00 83.69 82 ASP A O 1
ATOM 614 N N . ILE A 1 83 ? 19.435 50.439 -1.350 1.00 85.56 83 ILE A N 1
ATOM 615 C CA . ILE A 1 83 ? 18.218 49.794 -0.845 1.00 85.56 83 ILE A CA 1
ATOM 616 C C . ILE A 1 83 ? 17.475 50.808 0.047 1.00 85.56 83 ILE A C 1
ATOM 618 O O . ILE A 1 83 ? 17.794 50.921 1.240 1.00 85.56 83 ILE A O 1
ATOM 622 N N . PRO A 1 84 ? 16.491 51.535 -0.515 1.00 85.44 84 PRO A N 1
ATOM 623 C CA . PRO A 1 84 ? 15.566 52.384 0.230 1.00 85.44 84 PRO A CA 1
ATOM 624 C C . PRO A 1 84 ? 14.870 51.670 1.399 1.00 85.44 84 PRO A C 1
ATOM 626 O O . PRO A 1 84 ? 14.663 50.454 1.390 1.00 85.44 84 PRO A O 1
ATOM 629 N N . GLN A 1 85 ? 14.519 52.439 2.433 1.00 82.19 85 GLN A N 1
ATOM 630 C CA . GLN A 1 85 ? 14.002 51.930 3.712 1.00 82.19 85 GLN A CA 1
ATOM 631 C C . GLN A 1 85 ? 12.657 51.187 3.560 1.00 82.19 85 GLN A C 1
ATOM 633 O O . GLN A 1 85 ? 12.375 50.255 4.310 1.00 82.19 85 GLN A O 1
ATOM 638 N N . ASP A 1 86 ? 11.851 51.588 2.579 1.00 82.31 86 ASP A N 1
ATOM 639 C CA . ASP A 1 86 ? 10.556 51.020 2.190 1.00 82.31 86 ASP A CA 1
ATOM 640 C C . ASP A 1 86 ? 10.658 49.671 1.456 1.00 82.31 86 ASP A C 1
ATOM 642 O O . ASP A 1 86 ? 9.679 48.928 1.411 1.00 82.31 86 ASP A O 1
ATOM 646 N N . LEU A 1 87 ? 11.843 49.303 0.950 1.00 81.56 87 LEU A N 1
ATOM 647 C CA . LEU A 1 87 ? 12.097 47.971 0.386 1.00 81.56 87 LEU A CA 1
ATOM 648 C C . LEU A 1 87 ? 12.507 46.932 1.444 1.00 81.56 87 LEU A C 1
ATOM 650 O O . LEU A 1 87 ? 12.690 45.758 1.117 1.00 81.56 87 LEU A O 1
ATOM 654 N N . VAL A 1 88 ? 12.644 47.313 2.718 1.00 81.88 88 VAL A N 1
ATOM 655 C CA . VAL A 1 88 ? 12.842 46.341 3.804 1.00 81.88 88 VAL A CA 1
ATOM 656 C C . VAL A 1 88 ? 11.535 45.567 4.024 1.00 81.88 88 VAL A C 1
ATOM 658 O O . VAL A 1 88 ? 10.457 46.150 4.071 1.00 81.88 88 VAL A O 1
ATOM 661 N N . TYR A 1 89 ? 11.637 44.241 4.137 1.00 81.62 89 TYR A N 1
ATOM 662 C CA . TYR A 1 89 ? 10.543 43.259 4.056 1.00 81.62 89 TYR A CA 1
ATOM 663 C C . TYR A 1 89 ? 9.874 43.120 2.673 1.00 81.62 89 TYR A C 1
ATOM 665 O O . TYR A 1 89 ? 8.924 42.349 2.527 1.00 81.62 89 TYR A O 1
ATOM 673 N N . ALA A 1 90 ? 10.382 43.789 1.631 1.00 82.38 90 ALA A N 1
ATOM 674 C CA . ALA A 1 90 ? 9.943 43.552 0.259 1.00 82.38 90 ALA A CA 1
ATOM 675 C C . ALA A 1 90 ? 10.669 42.352 -0.380 1.00 82.38 90 ALA A C 1
ATOM 677 O O . ALA A 1 90 ? 11.795 42.001 -0.014 1.00 82.38 90 ALA A O 1
ATOM 678 N N . LEU A 1 91 ? 10.021 41.735 -1.373 1.00 85.25 91 LEU A N 1
ATOM 679 C CA . LEU A 1 91 ? 10.589 40.675 -2.206 1.00 85.25 91 LEU A CA 1
ATOM 680 C C . LEU A 1 91 ? 11.092 41.277 -3.524 1.00 85.25 91 LEU A C 1
ATOM 682 O O . LEU A 1 91 ? 10.286 41.699 -4.351 1.00 85.25 91 LEU A O 1
ATOM 686 N N . VAL A 1 92 ? 12.411 41.321 -3.720 1.00 86.69 92 VAL A N 1
ATOM 687 C CA . VAL A 1 92 ? 13.064 42.066 -4.814 1.00 86.69 92 VAL A CA 1
ATOM 688 C C . VAL A 1 92 ? 13.915 41.136 -5.685 1.00 86.69 92 VAL A C 1
ATOM 690 O O . VAL A 1 92 ? 14.538 40.198 -5.181 1.00 86.69 92 VAL A O 1
ATOM 693 N N . ALA A 1 93 ? 13.953 41.377 -6.997 1.00 87.94 93 ALA A N 1
ATOM 694 C CA . ALA A 1 93 ? 14.821 40.648 -7.924 1.00 87.94 93 ALA A CA 1
ATOM 695 C C . ALA A 1 93 ? 16.284 41.114 -7.799 1.00 87.94 93 ALA A C 1
ATOM 697 O O . ALA A 1 93 ? 16.573 42.295 -7.981 1.00 87.94 93 ALA A O 1
ATOM 698 N N . TRP A 1 94 ? 17.223 40.194 -7.543 1.00 89.44 94 TRP A N 1
ATOM 699 C CA . TRP A 1 94 ? 18.650 40.517 -7.397 1.00 89.44 94 TRP A CA 1
ATOM 700 C C . TRP A 1 94 ? 19.546 39.650 -8.308 1.00 89.44 94 TRP A C 1
ATOM 702 O O . TRP A 1 94 ? 19.286 38.449 -8.444 1.00 89.44 94 TRP A O 1
ATOM 712 N N . PRO A 1 95 ? 20.614 40.198 -8.931 1.00 90.56 95 PRO A N 1
ATOM 713 C CA . PRO A 1 95 ? 21.525 39.414 -9.770 1.00 90.56 95 PRO A CA 1
ATOM 714 C C . PRO A 1 95 ? 22.317 38.353 -8.989 1.00 90.56 95 PRO A C 1
ATOM 716 O O . PRO A 1 95 ? 22.960 38.666 -7.985 1.00 90.56 95 PRO A O 1
ATOM 719 N N . THR A 1 96 ? 22.370 37.112 -9.484 1.00 90.19 96 THR A N 1
ATOM 720 C CA . THR A 1 96 ? 23.008 35.962 -8.795 1.00 90.19 96 THR A CA 1
ATOM 721 C C . THR A 1 96 ? 24.518 36.104 -8.573 1.00 90.19 96 THR A C 1
ATOM 723 O O . THR A 1 96 ? 25.071 35.444 -7.696 1.00 90.19 96 THR A O 1
ATOM 726 N N . LYS A 1 97 ? 25.184 36.992 -9.323 1.00 91.19 97 LYS A N 1
ATOM 727 C CA . LYS A 1 97 ? 26.597 37.377 -9.133 1.00 91.19 97 LYS A CA 1
ATOM 728 C C . LYS A 1 97 ? 26.823 38.334 -7.955 1.00 91.19 97 LYS A C 1
ATOM 730 O O . LYS A 1 97 ? 27.941 38.445 -7.470 1.00 91.19 97 LYS A O 1
ATOM 735 N N . LEU A 1 98 ? 25.781 39.041 -7.516 1.00 92.00 98 LEU A N 1
ATOM 736 C CA . LEU A 1 98 ? 25.844 40.041 -6.445 1.00 92.00 98 LEU A CA 1
ATOM 737 C C . LEU A 1 98 ? 25.219 39.548 -5.131 1.00 92.00 98 LEU A C 1
ATOM 739 O O . LEU A 1 98 ? 25.534 40.075 -4.065 1.00 92.00 98 LEU A O 1
ATOM 743 N N . VAL A 1 99 ? 24.383 38.509 -5.185 1.00 91.75 99 VAL A N 1
ATOM 744 C CA . VAL A 1 99 ? 23.905 37.786 -3.998 1.00 91.75 99 VAL A CA 1
ATOM 745 C C . VAL A 1 99 ? 24.963 36.781 -3.550 1.00 91.75 99 VAL A C 1
ATOM 747 O O . VAL A 1 99 ? 25.340 35.899 -4.322 1.00 91.75 99 VAL A O 1
ATOM 750 N N . HIS A 1 100 ? 25.417 36.888 -2.302 1.00 93.06 100 HIS A N 1
ATOM 751 C CA . HIS A 1 100 ? 26.447 36.021 -1.731 1.00 93.06 100 HIS A CA 1
ATOM 752 C C . HIS A 1 100 ? 25.899 35.127 -0.615 1.00 93.06 100 HIS A C 1
ATOM 754 O O . HIS A 1 100 ? 25.105 35.558 0.222 1.00 93.06 100 HIS A O 1
ATOM 760 N N . CYS A 1 101 ? 26.362 33.879 -0.576 1.00 89.75 101 CYS A N 1
ATOM 761 C CA . CYS A 1 101 ? 26.101 32.922 0.496 1.00 89.75 101 CYS A CA 1
ATOM 762 C C . CYS A 1 101 ? 27.427 32.262 0.896 1.00 89.75 101 CYS A C 1
ATOM 764 O O . CYS A 1 101 ? 28.260 31.986 0.040 1.00 89.75 101 CYS A O 1
ATOM 766 N N . HIS A 1 102 ? 27.652 32.053 2.196 1.00 85.19 102 HIS A N 1
ATOM 767 C CA . HIS A 1 102 ? 28.865 31.407 2.733 1.00 85.19 102 HIS A CA 1
ATOM 768 C C . HIS A 1 102 ? 30.211 31.976 2.191 1.00 85.19 102 HIS A C 1
ATOM 770 O O . HIS A 1 102 ? 31.216 31.272 2.152 1.00 85.19 102 HIS A O 1
ATOM 776 N N . GLY A 1 103 ? 30.244 33.254 1.784 1.00 83.19 103 GLY A N 1
ATOM 777 C CA . GLY A 1 103 ? 31.445 33.940 1.283 1.00 83.19 103 GLY A CA 1
ATOM 778 C C . GLY A 1 103 ? 31.688 33.890 -0.234 1.00 83.19 103 GLY A C 1
ATOM 779 O O . GLY A 1 103 ? 32.681 34.453 -0.683 1.00 83.19 103 GLY A O 1
ATOM 780 N N . ALA A 1 104 ? 30.806 33.277 -1.032 1.00 89.44 104 ALA A N 1
ATOM 781 C CA . ALA A 1 104 ? 30.889 33.268 -2.501 1.00 89.44 104 ALA A CA 1
ATOM 782 C C . ALA A 1 104 ? 29.550 33.665 -3.147 1.00 89.44 104 ALA A C 1
ATOM 784 O O . ALA A 1 104 ? 28.503 33.601 -2.497 1.00 89.44 104 ALA A O 1
ATOM 785 N N . SER A 1 105 ? 29.556 34.083 -4.419 1.00 92.25 105 SER A N 1
ATOM 786 C CA . SER A 1 105 ? 28.308 34.438 -5.106 1.00 92.25 105 SER A CA 1
ATOM 787 C C . SER A 1 105 ? 27.461 33.194 -5.405 1.00 92.25 105 SER A C 1
ATOM 789 O O . SER A 1 105 ? 27.989 32.090 -5.593 1.00 92.25 105 SER A O 1
ATOM 791 N N . LEU A 1 106 ? 26.136 33.345 -5.479 1.00 89.94 106 LEU A N 1
ATOM 792 C CA . LEU A 1 106 ? 25.247 32.236 -5.848 1.00 89.94 106 LEU A CA 1
ATOM 793 C C . LEU A 1 106 ? 25.546 31.712 -7.263 1.00 89.94 106 LEU A C 1
ATOM 795 O O . LEU A 1 106 ? 25.506 30.504 -7.488 1.00 89.94 106 LEU A O 1
ATOM 799 N N . HIS A 1 107 ? 25.950 32.597 -8.178 1.00 90.19 107 HIS A N 1
ATOM 800 C CA . HIS A 1 107 ? 26.473 32.237 -9.498 1.00 90.19 107 HIS A CA 1
ATOM 801 C C . HIS A 1 107 ? 27.686 31.290 -9.414 1.00 90.19 107 HIS A C 1
ATOM 803 O O . HIS A 1 107 ? 27.746 30.294 -10.135 1.00 90.19 107 HIS A O 1
ATOM 809 N N . ASP A 1 108 ? 28.633 31.540 -8.506 1.00 89.25 108 ASP A N 1
ATOM 810 C CA . ASP A 1 108 ? 29.815 30.682 -8.345 1.00 89.25 108 ASP A CA 1
ATOM 811 C C . ASP A 1 108 ? 29.463 29.338 -7.702 1.00 89.25 108 ASP A C 1
ATOM 813 O O . ASP A 1 108 ? 30.025 28.304 -8.067 1.00 89.25 108 ASP A O 1
ATOM 817 N N . HIS A 1 109 ? 28.488 29.328 -6.788 1.00 89.50 109 HIS A N 1
ATOM 818 C CA . HIS A 1 109 ? 27.893 28.096 -6.268 1.00 89.50 109 HIS A CA 1
ATOM 819 C C . HIS A 1 109 ? 27.185 27.277 -7.365 1.00 89.50 109 HIS A C 1
ATOM 821 O O . HIS A 1 109 ? 27.292 26.050 -7.346 1.00 89.50 109 HIS A O 1
ATOM 827 N N . GLU A 1 110 ? 26.528 27.911 -8.341 1.00 87.25 110 GLU A N 1
ATOM 828 C CA . GLU A 1 110 ? 25.928 27.220 -9.493 1.00 87.25 110 GLU A CA 1
ATOM 829 C C . GLU A 1 110 ? 26.993 26.675 -10.452 1.00 87.25 110 GLU A C 1
ATOM 831 O O . GLU A 1 110 ? 26.952 25.505 -10.831 1.00 87.25 110 GLU A O 1
ATOM 836 N N . ALA A 1 111 ? 28.000 27.485 -10.794 1.00 85.75 111 ALA A N 1
ATOM 837 C CA . ALA A 1 111 ? 29.124 27.068 -11.631 1.00 85.75 111 ALA A CA 1
ATOM 838 C C . ALA A 1 111 ? 29.891 25.885 -11.011 1.00 85.75 111 ALA A C 1
ATOM 840 O O . ALA A 1 111 ? 30.256 24.934 -11.707 1.00 85.75 111 ALA A O 1
ATOM 841 N N . LYS A 1 112 ? 30.084 25.907 -9.687 1.00 86.00 112 LYS A N 1
ATOM 842 C CA . LYS A 1 112 ? 30.727 24.828 -8.932 1.00 86.00 112 LYS A CA 1
ATOM 843 C C . LYS A 1 112 ? 29.875 23.561 -8.857 1.00 86.00 112 LYS A C 1
ATOM 845 O O . LYS A 1 112 ? 30.429 22.477 -9.026 1.00 86.00 112 LYS A O 1
ATOM 850 N N . ASP A 1 113 ? 28.563 23.663 -8.644 1.00 86.19 113 ASP A N 1
ATOM 851 C CA . ASP A 1 113 ? 27.675 22.492 -8.683 1.00 86.19 113 ASP A CA 1
ATOM 852 C C . ASP A 1 113 ? 27.634 21.873 -10.091 1.00 86.19 113 ASP A C 1
ATOM 854 O O . ASP A 1 113 ? 27.835 20.668 -10.233 1.00 86.19 113 ASP A O 1
ATOM 858 N N . ASN A 1 114 ? 27.516 22.687 -11.144 1.00 83.94 114 ASN A N 1
ATOM 859 C CA . ASN A 1 114 ? 27.583 22.223 -12.533 1.00 83.94 114 ASN A CA 1
ATOM 860 C C . ASN A 1 114 ? 28.924 21.535 -12.854 1.00 83.94 114 ASN A C 1
ATOM 862 O O . ASN A 1 114 ? 28.938 20.462 -13.464 1.00 83.94 114 ASN A O 1
ATOM 866 N N . PHE A 1 115 ? 30.052 22.085 -12.385 1.00 84.50 115 PHE A N 1
ATOM 867 C CA . PHE A 1 115 ? 31.358 21.424 -12.479 1.00 84.50 115 PHE A CA 1
ATOM 868 C C . PHE A 1 115 ? 31.373 20.081 -11.731 1.00 84.50 115 PHE A C 1
ATOM 870 O O . PHE A 1 115 ? 31.804 19.073 -12.292 1.00 84.50 115 PHE A O 1
ATOM 877 N N . ASN A 1 116 ? 30.863 20.036 -10.496 1.00 83.31 116 ASN A N 1
ATOM 878 C CA . ASN A 1 116 ? 30.783 18.813 -9.694 1.00 83.31 116 ASN A CA 1
ATOM 879 C C . ASN A 1 116 ? 29.915 17.740 -10.385 1.00 83.31 116 ASN A C 1
ATOM 881 O O . ASN A 1 116 ? 30.309 16.572 -10.425 1.00 83.31 116 ASN A O 1
ATOM 885 N N . GLN A 1 117 ? 28.777 18.120 -10.979 1.00 81.00 117 GLN A N 1
ATOM 886 C CA . GLN A 1 117 ? 27.905 17.223 -11.747 1.00 81.00 117 GLN A CA 1
ATOM 887 C C . GLN A 1 117 ? 28.606 16.675 -13.002 1.00 81.00 117 GLN A C 1
ATOM 889 O O . GLN A 1 117 ? 28.599 15.461 -13.231 1.00 81.00 117 GLN A O 1
ATOM 894 N N . LEU A 1 118 ? 29.264 17.533 -13.791 1.00 79.12 118 LEU A N 1
ATOM 895 C CA . LEU A 1 118 ? 30.025 17.128 -14.981 1.00 79.12 118 LEU A CA 1
ATOM 896 C C . LEU A 1 118 ? 31.216 16.226 -14.626 1.00 79.12 118 LEU A C 1
ATOM 898 O O . LEU A 1 118 ? 31.459 15.220 -15.299 1.00 79.12 118 LEU A O 1
ATOM 902 N N . HIS A 1 119 ? 31.934 16.538 -13.546 1.00 76.62 119 HIS A N 1
ATOM 903 C CA . HIS A 1 119 ? 33.038 15.723 -13.050 1.00 76.62 119 HIS A CA 1
ATOM 904 C C . HIS A 1 119 ? 32.543 14.356 -12.556 1.00 76.62 119 HIS A C 1
ATOM 906 O O . HIS A 1 119 ? 33.088 13.324 -12.949 1.00 76.62 119 HIS A O 1
ATOM 912 N N . ALA A 1 120 ? 31.452 14.313 -11.783 1.00 71.69 120 ALA A N 1
ATOM 913 C CA . ALA A 1 120 ? 30.823 13.063 -11.364 1.00 71.69 120 ALA A CA 1
ATOM 914 C C . ALA A 1 120 ? 30.338 12.227 -12.563 1.00 71.69 120 ALA A C 1
ATOM 916 O O . ALA A 1 120 ? 30.514 11.007 -12.568 1.00 71.69 120 ALA A O 1
ATOM 917 N N . ALA A 1 121 ? 29.784 12.848 -13.609 1.00 69.06 121 ALA A N 1
ATOM 918 C CA . ALA A 1 121 ? 29.402 12.149 -14.837 1.00 69.06 121 ALA A CA 1
ATOM 919 C C . ALA A 1 121 ? 30.619 11.538 -15.563 1.00 69.06 121 ALA A C 1
ATOM 921 O O . ALA A 1 121 ? 30.561 10.379 -15.983 1.00 69.06 121 ALA A O 1
ATOM 922 N N . ARG A 1 122 ? 31.742 12.270 -15.647 1.00 68.25 122 ARG A N 1
ATOM 923 C CA . ARG A 1 122 ? 33.013 11.779 -16.221 1.00 68.25 122 ARG A CA 1
ATOM 924 C C . ARG A 1 122 ? 33.639 10.646 -15.392 1.00 68.25 122 ARG A C 1
ATOM 926 O O . ARG A 1 122 ? 34.051 9.638 -15.959 1.00 68.25 122 ARG A O 1
ATOM 933 N N . VAL A 1 123 ? 33.651 10.744 -14.062 1.00 62.06 123 VAL A N 1
ATOM 934 C CA . VAL A 1 123 ? 34.157 9.673 -13.177 1.00 62.06 123 VAL A CA 1
ATOM 935 C C . VAL A 1 123 ? 33.302 8.404 -13.296 1.00 62.06 123 VAL A C 1
ATOM 937 O O . VAL A 1 123 ? 33.839 7.302 -13.424 1.00 62.06 123 VAL A O 1
ATOM 940 N N . ASN A 1 124 ? 31.973 8.540 -13.342 1.00 53.44 124 ASN A N 1
ATOM 941 C CA . ASN A 1 124 ? 31.073 7.402 -13.547 1.00 53.44 124 ASN A CA 1
ATOM 942 C C . ASN A 1 124 ? 31.227 6.763 -14.944 1.00 53.44 124 ASN A C 1
ATOM 944 O O . ASN A 1 124 ? 31.125 5.540 -15.065 1.00 53.44 124 ASN A O 1
ATOM 948 N N . SER A 1 125 ? 31.523 7.540 -15.995 1.00 48.38 125 SER A N 1
ATOM 949 C CA . SER A 1 125 ? 31.795 6.987 -17.333 1.00 48.38 125 SER A CA 1
ATOM 950 C C . SER A 1 125 ? 33.183 6.337 -17.450 1.00 48.38 125 SER A C 1
ATOM 952 O O . SER A 1 125 ? 33.333 5.358 -18.184 1.00 48.38 125 SER A O 1
ATOM 954 N N . ALA A 1 126 ? 34.176 6.787 -16.676 1.00 49.81 126 ALA A N 1
ATOM 955 C CA . ALA A 1 126 ? 35.471 6.117 -16.559 1.00 49.81 126 ALA A CA 1
ATOM 956 C C . ALA A 1 126 ? 35.343 4.753 -15.852 1.00 49.81 126 ALA A C 1
ATOM 958 O O . ALA A 1 126 ? 35.764 3.729 -16.399 1.00 49.81 126 ALA A O 1
ATOM 959 N N . LEU A 1 127 ? 34.673 4.710 -14.692 1.00 46.97 127 LEU A N 1
ATOM 960 C CA . LEU A 1 127 ? 34.392 3.470 -13.948 1.00 46.97 127 LEU A CA 1
ATOM 961 C C . LEU A 1 127 ? 33.554 2.462 -14.760 1.00 46.97 127 LEU A C 1
ATOM 963 O O . LEU A 1 127 ? 33.703 1.251 -14.597 1.00 46.97 127 LEU A O 1
ATOM 967 N N . SER A 1 128 ? 32.727 2.944 -15.694 1.00 40.22 128 SER A N 1
ATOM 968 C CA . SER A 1 128 ? 31.945 2.113 -16.619 1.00 40.22 128 SER A CA 1
ATOM 969 C C . SER A 1 128 ? 32.785 1.274 -17.600 1.00 40.22 128 SER A C 1
ATOM 971 O O . SER A 1 128 ? 32.224 0.371 -18.229 1.00 40.22 128 SER A O 1
ATOM 973 N N . LYS A 1 129 ? 34.087 1.542 -17.791 1.00 42.94 129 LYS A N 1
ATOM 974 C CA . LYS A 1 129 ? 34.890 0.834 -18.809 1.00 42.94 129 LYS A CA 1
ATOM 975 C C . LYS A 1 129 ? 35.232 -0.618 -18.439 1.00 42.94 129 LYS A C 1
ATOM 977 O O . LYS A 1 129 ? 35.424 -1.425 -19.342 1.00 42.94 129 LYS A O 1
ATOM 982 N N . SER A 1 130 ? 35.262 -0.981 -17.152 1.00 42.88 130 SER A N 1
ATOM 983 C CA . SER A 1 130 ? 35.661 -2.333 -16.702 1.00 42.88 130 SER A CA 1
ATOM 984 C C . SER A 1 130 ? 34.505 -3.339 -16.584 1.00 42.88 130 SER A C 1
ATOM 986 O O . SER A 1 130 ? 34.729 -4.547 -16.655 1.00 42.88 130 SER A O 1
ATOM 988 N N . LYS A 1 131 ? 33.257 -2.874 -16.424 1.00 39.41 131 LYS A N 1
ATOM 989 C CA . LYS A 1 131 ? 32.049 -3.720 -16.371 1.00 39.41 131 LYS A CA 1
ATOM 990 C C . LYS A 1 131 ? 30.901 -3.022 -17.098 1.00 39.41 131 LYS A C 1
ATOM 992 O O . LYS A 1 131 ? 30.437 -1.984 -16.639 1.00 39.41 131 LYS A O 1
ATOM 997 N N . ARG A 1 132 ? 30.414 -3.612 -18.203 1.00 34.28 132 ARG A N 1
ATOM 998 C CA . ARG A 1 132 ? 29.281 -3.087 -18.996 1.00 34.28 132 ARG A CA 1
ATOM 999 C C . ARG A 1 132 ? 28.081 -2.778 -18.081 1.00 34.28 132 ARG A C 1
ATOM 1001 O O . ARG A 1 132 ? 27.501 -3.729 -17.546 1.00 34.28 132 ARG A O 1
ATOM 1008 N N . PRO A 1 133 ? 27.659 -1.510 -17.914 1.00 32.66 133 PRO A N 1
ATOM 1009 C CA . PRO A 1 133 ? 26.504 -1.200 -17.087 1.00 32.66 133 PRO A CA 1
ATOM 1010 C C . PRO A 1 133 ? 25.232 -1.727 -17.738 1.00 32.66 133 PRO A C 1
ATOM 1012 O O . PRO A 1 133 ? 24.942 -1.438 -18.901 1.00 32.66 133 PRO A O 1
ATOM 1015 N N . TYR A 1 134 ? 24.420 -2.447 -16.968 1.00 33.81 134 TYR A N 1
ATOM 1016 C CA . TYR A 1 134 ? 23.033 -2.667 -17.353 1.00 33.81 134 TYR A CA 1
ATOM 1017 C C . TYR A 1 134 ? 22.288 -1.350 -17.124 1.00 33.81 134 TYR A C 1
ATOM 1019 O O . TYR A 1 134 ? 21.952 -1.016 -15.986 1.00 33.81 134 TYR A O 1
ATOM 1027 N N . MET A 1 135 ? 22.102 -0.571 -18.193 1.00 32.59 135 MET A N 1
ATOM 1028 C CA . MET A 1 135 ? 21.489 0.757 -18.134 1.00 32.59 135 MET A CA 1
ATOM 1029 C C . MET A 1 135 ? 20.034 0.678 -17.657 1.00 32.59 135 MET A C 1
ATOM 1031 O O . MET A 1 135 ? 19.099 0.578 -18.449 1.00 32.59 135 MET A O 1
ATOM 1035 N N . ASN A 1 136 ? 19.848 0.797 -16.341 1.00 33.56 136 ASN A N 1
ATOM 1036 C CA . ASN A 1 136 ? 18.572 1.090 -15.691 1.00 33.56 136 ASN A CA 1
ATOM 1037 C C . ASN A 1 136 ? 18.195 2.572 -15.873 1.00 33.56 136 ASN A C 1
ATOM 1039 O O . ASN A 1 136 ? 17.790 3.241 -14.922 1.00 33.56 136 ASN A O 1
ATOM 1043 N N . GLY A 1 137 ? 18.299 3.078 -17.104 1.00 32.47 137 GLY A N 1
ATOM 1044 C CA . GLY A 1 137 ? 17.498 4.229 -17.489 1.00 32.47 137 GLY A CA 1
ATOM 1045 C C . GLY A 1 137 ? 16.018 3.884 -17.323 1.00 32.47 137 GLY A C 1
ATOM 1046 O O . GLY A 1 137 ? 15.631 2.708 -17.289 1.00 32.47 137 GLY A O 1
ATOM 1047 N N . ILE A 1 138 ? 15.167 4.903 -17.242 1.00 31.34 138 ILE A N 1
ATOM 1048 C CA . ILE A 1 138 ? 13.733 4.686 -17.412 1.00 31.34 138 ILE A CA 1
ATOM 1049 C C . ILE A 1 138 ? 13.558 4.091 -18.813 1.00 31.34 138 ILE A C 1
ATOM 1051 O O . ILE A 1 138 ? 13.760 4.777 -19.814 1.00 31.34 138 ILE A O 1
ATOM 1055 N N . ARG A 1 139 ? 13.197 2.802 -18.896 1.00 31.20 139 ARG A N 1
ATOM 1056 C CA . ARG A 1 139 ? 12.619 2.248 -20.122 1.00 31.20 139 ARG A CA 1
ATOM 1057 C C . ARG A 1 139 ? 11.276 2.951 -20.311 1.00 31.20 139 ARG A C 1
ATOM 1059 O O . ARG A 1 139 ? 10.243 2.445 -19.876 1.00 31.20 139 ARG A O 1
ATOM 1066 N N . ASN A 1 140 ? 11.306 4.090 -21.008 1.00 32.78 140 ASN A N 1
ATOM 1067 C CA . ASN A 1 140 ? 10.210 4.473 -21.892 1.00 32.78 140 ASN A CA 1
ATOM 1068 C C . ASN A 1 140 ? 9.803 3.188 -22.630 1.00 32.78 140 ASN A C 1
ATOM 1070 O O . ASN A 1 140 ? 10.709 2.493 -23.114 1.00 32.78 140 ASN A O 1
ATOM 1074 N N . PRO A 1 141 ? 8.510 2.808 -22.624 1.00 28.14 141 PRO A N 1
ATOM 1075 C CA . PRO A 1 141 ? 8.063 1.479 -23.032 1.00 28.14 141 PRO A CA 1
ATOM 1076 C C . PRO A 1 141 ? 8.668 1.162 -24.391 1.00 28.14 141 PRO A C 1
ATOM 1078 O O . PRO A 1 141 ? 8.492 1.917 -25.346 1.00 28.14 141 PRO A O 1
ATOM 1081 N N . SER A 1 142 ? 9.513 0.130 -24.418 1.00 33.81 142 SER A N 1
ATOM 1082 C CA . SER A 1 142 ? 10.596 0.070 -25.393 1.00 33.81 142 SER A CA 1
ATOM 1083 C C . SER A 1 142 ? 10.036 0.073 -26.806 1.00 33.81 142 SER A C 1
ATOM 1085 O O . SER A 1 142 ? 9.389 -0.896 -27.205 1.00 33.81 142 SER A O 1
ATOM 1087 N N . GLN A 1 143 ? 10.354 1.117 -27.581 1.00 35.00 143 GLN A N 1
ATOM 1088 C CA . GLN A 1 143 ? 10.147 1.150 -29.030 1.00 35.00 143 GLN A CA 1
ATOM 1089 C C . GLN A 1 143 ? 11.146 0.209 -29.730 1.00 35.00 143 GLN A C 1
ATOM 1091 O O . GLN A 1 143 ? 11.874 0.582 -30.650 1.00 35.00 143 GLN A O 1
ATOM 1096 N N . GLU A 1 144 ? 11.177 -1.047 -29.282 1.00 34.56 144 GLU A N 1
ATOM 1097 C CA . GLU A 1 144 ? 11.862 -2.152 -29.927 1.00 34.56 144 GLU A CA 1
ATOM 1098 C C . GLU A 1 144 ? 11.169 -2.421 -31.267 1.00 34.56 144 GLU A C 1
ATOM 1100 O O . GLU A 1 144 ? 10.266 -3.244 -31.401 1.00 34.56 144 GLU A O 1
ATOM 1105 N N . SER A 1 145 ? 11.666 -1.719 -32.287 1.00 40.81 145 SER A N 1
ATOM 1106 C CA . SER A 1 145 ? 11.581 -2.037 -33.716 1.00 40.81 145 SER A CA 1
ATOM 1107 C C . SER A 1 145 ? 10.370 -1.653 -34.597 1.00 40.81 145 SER A C 1
ATOM 1109 O O . SER A 1 145 ? 10.454 -2.006 -35.776 1.00 40.81 145 SER A O 1
ATOM 1111 N N . PRO A 1 146 ? 9.359 -0.831 -34.214 1.00 44.78 146 PRO A N 1
ATOM 1112 C CA . PRO A 1 146 ? 8.444 -0.259 -35.217 1.00 44.78 146 PRO A CA 1
ATOM 1113 C C . PRO A 1 146 ? 9.214 0.479 -36.324 1.00 44.78 146 PRO A C 1
ATOM 1115 O O . PRO A 1 146 ? 8.985 0.259 -37.509 1.00 44.78 146 PRO A O 1
ATOM 1118 N N . LEU A 1 147 ? 10.206 1.287 -35.934 1.00 49.84 147 LEU A N 1
ATOM 1119 C CA . LEU A 1 147 ? 11.022 2.096 -36.842 1.00 49.84 147 LEU A CA 1
ATOM 1120 C C . LEU A 1 147 ? 11.877 1.268 -37.815 1.00 49.84 147 LEU A C 1
ATOM 1122 O O . LEU A 1 147 ? 12.067 1.690 -38.951 1.00 49.84 147 LEU A O 1
ATOM 1126 N N . LYS A 1 148 ? 12.385 0.093 -37.411 1.00 54.44 148 LYS A N 1
ATOM 1127 C CA . LYS A 1 148 ? 13.279 -0.702 -38.275 1.00 54.44 148 LYS A CA 1
ATOM 1128 C C . LYS A 1 148 ? 12.517 -1.516 -39.324 1.00 54.44 148 LYS A C 1
ATOM 1130 O O . LYS A 1 148 ? 13.043 -1.707 -40.413 1.00 54.44 148 LYS A O 1
ATOM 1135 N N . TYR A 1 149 ? 11.286 -1.939 -39.027 1.00 58.50 149 TYR A N 1
ATOM 1136 C CA . TYR A 1 149 ? 10.430 -2.631 -39.998 1.00 58.50 149 TYR A CA 1
ATOM 1137 C C . TYR A 1 149 ? 9.609 -1.660 -40.857 1.00 58.50 149 TYR A C 1
ATOM 1139 O O . TYR A 1 149 ? 9.486 -1.892 -42.053 1.00 58.50 149 TYR A O 1
ATOM 1147 N N . LYS A 1 150 ? 9.168 -0.506 -40.324 1.00 61.75 150 LYS A N 1
ATOM 1148 C CA . LYS A 1 150 ? 8.616 0.581 -41.159 1.00 61.75 150 LYS A CA 1
ATOM 1149 C C . LYS A 1 150 ? 9.625 1.065 -42.216 1.00 61.75 150 LYS A C 1
ATOM 1151 O O . LYS A 1 150 ? 9.230 1.309 -43.346 1.00 61.75 150 LYS A O 1
ATOM 1156 N N . LYS A 1 151 ? 10.929 1.090 -41.899 1.00 64.19 151 LYS A N 1
ATOM 1157 C CA . LYS A 1 151 ? 12.022 1.355 -42.863 1.00 64.19 151 LYS A CA 1
ATOM 1158 C C . LYS A 1 151 ? 12.310 0.234 -43.884 1.00 64.19 151 LYS A C 1
ATOM 1160 O O . LYS A 1 151 ? 13.185 0.421 -44.718 1.00 64.19 151 LYS A O 1
ATOM 1165 N N . LEU A 1 152 ? 11.620 -0.909 -43.822 1.00 64.94 152 LEU A N 1
ATOM 1166 C CA . LEU A 1 152 ? 11.602 -1.930 -44.888 1.00 64.94 152 LEU A CA 1
ATOM 1167 C C . LEU A 1 152 ? 10.286 -1.905 -45.690 1.00 64.94 152 LEU A C 1
ATOM 1169 O O . LEU A 1 152 ? 10.161 -2.585 -46.702 1.00 64.94 152 LEU A O 1
ATOM 1173 N N . LEU A 1 153 ? 9.302 -1.127 -45.235 1.00 68.81 153 LEU A N 1
ATOM 1174 C CA . LEU A 1 153 ? 8.013 -0.921 -45.895 1.00 68.81 153 LEU A CA 1
ATOM 1175 C C . LEU A 1 153 ? 7.939 0.439 -46.613 1.00 68.81 153 LEU A C 1
ATOM 1177 O O . LEU A 1 153 ? 6.928 0.732 -47.244 1.00 68.81 153 LEU A O 1
ATOM 1181 N N . SER A 1 154 ? 8.986 1.273 -46.529 1.00 77.25 154 SER A N 1
ATOM 1182 C CA . SER A 1 154 ? 9.073 2.522 -47.291 1.00 77.25 154 SER A CA 1
ATOM 1183 C C . SER A 1 154 ? 9.453 2.253 -48.745 1.00 77.25 154 SER A C 1
ATOM 1185 O O . SER A 1 154 ? 10.255 1.364 -49.042 1.00 77.25 154 SER A O 1
ATOM 1187 N N . GLU A 1 155 ? 8.917 3.057 -49.659 1.00 76.00 155 GLU A N 1
ATOM 1188 C CA . GLU A 1 155 ? 9.158 2.917 -51.099 1.00 76.00 155 GLU A CA 1
ATOM 1189 C C . GLU A 1 155 ? 10.639 3.110 -51.450 1.00 76.00 155 GLU A C 1
ATOM 1191 O O . GLU A 1 155 ? 11.182 2.351 -52.249 1.00 76.00 155 GLU A O 1
ATOM 1196 N N . GLU A 1 156 ? 11.329 4.022 -50.756 1.00 79.19 156 GLU A N 1
ATOM 1197 C CA . GLU A 1 156 ? 12.792 4.173 -50.780 1.00 79.19 156 GLU A CA 1
ATOM 1198 C C . GLU A 1 156 ? 13.517 2.832 -50.585 1.00 79.19 156 GLU A C 1
ATOM 1200 O O . GLU A 1 156 ? 14.441 2.501 -51.326 1.00 79.19 156 GLU A O 1
ATOM 1205 N N . SER A 1 157 ? 13.087 2.038 -49.597 1.00 78.56 157 SER A N 1
ATOM 1206 C CA . SER A 1 157 ? 13.729 0.768 -49.249 1.00 78.56 157 SER A CA 1
ATOM 1207 C C . SER A 1 157 ? 13.453 -0.327 -50.279 1.00 78.56 157 SER A C 1
ATOM 1209 O O . SER A 1 157 ? 14.346 -1.116 -50.580 1.00 78.56 157 SER A O 1
ATOM 1211 N N . ILE A 1 158 ? 12.255 -0.336 -50.871 1.00 81.75 158 ILE A N 1
ATOM 1212 C CA . ILE A 1 158 ? 11.861 -1.272 -51.931 1.00 81.75 158 ILE A CA 1
ATOM 1213 C C . ILE A 1 158 ? 12.619 -0.933 -53.224 1.00 81.75 158 ILE A C 1
ATOM 1215 O O . ILE A 1 158 ? 13.190 -1.823 -53.853 1.00 81.75 158 ILE A O 1
ATOM 1219 N N . ASN A 1 159 ? 12.741 0.353 -53.559 1.00 81.12 159 ASN A N 1
ATOM 1220 C CA . ASN A 1 159 ? 13.547 0.833 -54.684 1.00 81.12 159 ASN A CA 1
ATOM 1221 C C . ASN A 1 159 ? 15.051 0.526 -54.482 1.00 81.12 159 ASN A C 1
ATOM 1223 O O . ASN A 1 159 ? 15.720 0.085 -55.416 1.00 81.12 159 ASN A O 1
ATOM 1227 N N . LEU A 1 160 ? 15.573 0.665 -53.254 1.00 82.38 160 LEU A N 1
ATOM 1228 C CA . LEU A 1 160 ? 16.949 0.296 -52.877 1.00 82.38 160 LEU A CA 1
ATOM 1229 C C . LEU A 1 160 ? 17.189 -1.227 -52.813 1.00 82.38 160 LEU A C 1
ATOM 1231 O O . LEU A 1 160 ? 18.335 -1.681 -52.829 1.00 82.38 160 LEU A O 1
ATOM 1235 N N . VAL A 1 161 ? 16.139 -2.046 -52.717 1.00 81.19 161 VAL A N 1
ATOM 1236 C CA . VAL A 1 161 ? 16.240 -3.489 -52.984 1.00 81.19 161 VAL A CA 1
ATOM 1237 C C . VAL A 1 161 ? 16.328 -3.716 -54.490 1.00 81.19 161 VAL A C 1
ATOM 1239 O O . VAL A 1 161 ? 17.266 -4.379 -54.929 1.00 81.19 161 VAL A O 1
ATOM 1242 N N . SER A 1 162 ? 15.429 -3.118 -55.280 1.00 78.38 162 SER A N 1
ATOM 1243 C CA . SER A 1 162 ? 15.385 -3.265 -56.743 1.00 78.38 162 SER A CA 1
ATOM 1244 C C . SER A 1 162 ? 16.685 -2.885 -57.464 1.00 78.38 162 SER A C 1
ATOM 1246 O O . SER A 1 162 ? 16.956 -3.441 -58.523 1.00 78.38 162 SER A O 1
ATOM 1248 N N . SER A 1 163 ? 17.513 -1.990 -56.915 1.00 82.12 163 SER A N 1
ATOM 1249 C CA . SER A 1 163 ? 18.800 -1.605 -57.517 1.00 82.12 163 SER A CA 1
ATOM 1250 C C . SER A 1 163 ? 19.954 -2.597 -57.289 1.00 82.12 163 SER A C 1
ATOM 1252 O O . SER A 1 163 ? 21.028 -2.414 -57.863 1.00 82.12 163 SER A O 1
ATOM 1254 N N . LYS A 1 164 ? 19.777 -3.660 -56.488 1.00 83.56 164 LYS A N 1
ATOM 1255 C CA . LYS A 1 164 ? 20.875 -4.572 -56.110 1.00 83.56 164 LYS A CA 1
ATOM 1256 C C . LYS A 1 164 ? 21.157 -5.659 -57.148 1.00 83.56 164 LYS A C 1
ATOM 1258 O O . LYS A 1 164 ? 20.299 -6.477 -57.476 1.00 83.56 164 LYS A O 1
ATOM 1263 N N . VAL A 1 165 ? 22.418 -5.736 -57.570 1.00 83.88 165 VAL A N 1
ATOM 1264 C CA . VAL A 1 165 ? 22.973 -6.862 -58.333 1.00 83.88 165 VAL A CA 1
ATOM 1265 C C . VAL A 1 165 ? 23.153 -8.066 -57.403 1.00 83.88 165 VAL A C 1
ATOM 1267 O O . VAL A 1 165 ? 23.766 -7.953 -56.347 1.00 83.88 165 VAL A O 1
ATOM 1270 N N . CYS A 1 166 ? 22.617 -9.224 -57.794 1.00 82.88 166 CYS A N 1
ATOM 1271 C CA . CYS A 1 166 ? 22.585 -10.436 -56.961 1.00 82.88 166 CYS A CA 1
ATOM 1272 C C . CYS A 1 166 ? 23.242 -11.673 -57.602 1.00 82.88 166 CYS A C 1
ATOM 1274 O O . CYS A 1 166 ? 23.549 -12.640 -56.909 1.00 82.88 166 CYS A O 1
ATOM 1276 N N . CYS A 1 167 ? 23.366 -11.693 -58.932 1.00 82.06 167 CYS A N 1
ATOM 1277 C CA . CYS A 1 167 ? 23.973 -12.745 -59.755 1.00 82.06 167 CYS A CA 1
ATOM 1278 C C . CYS A 1 167 ? 23.973 -12.285 -61.224 1.00 82.06 167 CYS A C 1
ATOM 1280 O O . CYS A 1 167 ? 23.275 -11.336 -61.559 1.00 82.06 167 CYS A O 1
ATOM 1282 N N . MET A 1 168 ? 24.631 -13.017 -62.130 1.00 79.31 168 MET A N 1
ATOM 1283 C CA . MET A 1 168 ? 24.660 -12.697 -63.573 1.00 79.31 168 MET A CA 1
ATOM 1284 C C . MET A 1 168 ? 23.286 -12.662 -64.285 1.00 79.31 168 MET A C 1
ATOM 1286 O O . MET A 1 168 ? 23.216 -12.214 -65.421 1.00 79.31 168 MET A O 1
ATOM 1290 N N . ARG A 1 169 ? 22.196 -13.142 -63.661 1.00 78.44 169 ARG A N 1
ATOM 1291 C CA . ARG A 1 169 ? 20.816 -13.006 -64.186 1.00 78.44 169 ARG A CA 1
ATOM 1292 C C . ARG A 1 169 ? 20.021 -11.865 -63.523 1.00 78.44 169 ARG A C 1
ATOM 1294 O O . ARG A 1 169 ? 18.820 -11.770 -63.741 1.00 78.44 169 ARG A O 1
ATOM 1301 N N . ASN A 1 170 ? 20.654 -11.062 -62.661 1.00 83.88 170 ASN A N 1
ATOM 1302 C CA . ASN A 1 170 ? 20.078 -9.913 -61.948 1.00 83.88 170 ASN A CA 1
ATOM 1303 C C . ASN A 1 170 ? 18.685 -10.139 -61.321 1.00 83.88 170 ASN A C 1
ATOM 1305 O O . ASN A 1 170 ? 17.894 -9.208 -61.256 1.00 83.88 170 ASN A O 1
ATOM 1309 N N . CYS A 1 171 ? 18.387 -11.341 -60.807 1.00 85.19 171 CYS A N 1
ATOM 1310 C CA . CYS A 1 171 ? 17.058 -11.793 -60.352 1.00 85.19 171 CYS A CA 1
ATOM 1311 C C . CYS A 1 171 ? 16.285 -10.902 -59.344 1.00 85.19 171 CYS A C 1
ATOM 1313 O O . CYS A 1 171 ? 15.131 -11.211 -59.067 1.00 85.19 171 CYS A O 1
ATOM 1315 N N . VAL A 1 172 ? 16.878 -9.840 -58.783 1.00 85.06 172 VAL A N 1
ATOM 1316 C CA . VAL A 1 172 ? 16.168 -8.818 -57.984 1.00 85.06 172 VAL A CA 1
ATOM 1317 C C . VAL A 1 172 ? 15.582 -7.699 -58.856 1.00 85.06 172 VAL A C 1
ATOM 1319 O O . VAL A 1 172 ? 14.475 -7.243 -58.588 1.00 85.06 172 VAL A O 1
ATOM 1322 N N . GLN A 1 173 ? 16.285 -7.274 -59.910 1.00 83.69 173 GLN A N 1
ATOM 1323 C CA . GLN A 1 173 ? 15.882 -6.158 -60.778 1.00 83.69 173 GLN A CA 1
ATOM 1324 C C . GLN A 1 173 ? 14.534 -6.377 -61.502 1.00 83.69 173 GLN A C 1
ATOM 1326 O O . GLN A 1 173 ? 13.728 -5.447 -61.496 1.00 83.69 173 GLN A O 1
ATOM 1331 N N . PRO A 1 174 ? 14.220 -7.563 -62.074 1.00 83.81 174 PRO A N 1
ATOM 1332 C CA . PRO A 1 174 ? 12.927 -7.821 -62.710 1.00 83.81 174 PRO A CA 1
ATOM 1333 C C . PRO A 1 174 ? 11.851 -8.314 -61.722 1.00 83.81 174 PRO A C 1
ATOM 1335 O O . PRO A 1 174 ? 10.769 -8.713 -62.150 1.00 83.81 174 PRO A O 1
ATOM 1338 N N . PHE A 1 175 ? 12.123 -8.351 -60.411 1.00 86.00 175 PHE A N 1
ATOM 1339 C CA . PHE A 1 175 ? 11.154 -8.842 -59.431 1.00 86.00 175 PHE A CA 1
ATOM 1340 C C . PHE A 1 175 ? 10.105 -7.749 -59.120 1.00 86.00 175 PHE A C 1
ATOM 1342 O O . PHE A 1 175 ? 10.489 -6.645 -58.725 1.00 86.00 175 PHE A O 1
ATOM 1349 N N . PRO A 1 176 ? 8.787 -8.008 -59.265 1.00 87.56 176 PRO A N 1
ATOM 1350 C CA . PRO A 1 176 ? 7.762 -6.974 -59.111 1.00 87.56 176 PRO A CA 1
ATOM 1351 C C . PRO A 1 176 ? 7.769 -6.318 -57.725 1.00 87.56 176 PRO A C 1
ATOM 1353 O O . PRO A 1 176 ? 7.659 -7.002 -56.705 1.00 87.56 176 PRO A O 1
ATOM 1356 N N . ARG A 1 177 ? 7.838 -4.979 -57.679 1.00 85.94 177 ARG A N 1
ATOM 1357 C CA . ARG A 1 177 ? 7.916 -4.200 -56.423 1.00 85.94 177 ARG A CA 1
ATOM 1358 C C . ARG A 1 177 ? 6.729 -4.457 -55.490 1.00 85.94 177 ARG A C 1
ATOM 1360 O O . ARG A 1 177 ? 6.909 -4.533 -54.279 1.00 85.94 177 ARG A O 1
ATOM 1367 N N . GLU A 1 178 ? 5.543 -4.683 -56.050 1.00 84.81 178 GLU A N 1
ATOM 1368 C CA . GLU A 1 178 ? 4.332 -5.076 -55.317 1.00 84.81 178 GLU A CA 1
ATOM 1369 C C . GLU A 1 178 ? 4.498 -6.410 -54.576 1.00 84.81 178 GLU A C 1
ATOM 1371 O O . GLU A 1 178 ? 4.072 -6.535 -53.430 1.00 84.81 178 GLU A O 1
ATOM 1376 N N . LYS A 1 179 ? 5.185 -7.387 -55.187 1.00 85.56 179 LYS A N 1
ATOM 1377 C CA . LYS A 1 179 ? 5.501 -8.677 -54.555 1.00 85.56 179 LYS A CA 1
ATOM 1378 C C . LYS A 1 179 ? 6.571 -8.535 -53.469 1.00 85.56 179 LYS A C 1
ATOM 1380 O O . LYS A 1 179 ? 6.495 -9.235 -52.465 1.00 85.56 179 LYS A O 1
ATOM 1385 N N . ILE A 1 180 ? 7.523 -7.603 -53.611 1.00 85.44 180 ILE A N 1
ATOM 1386 C CA . ILE A 1 180 ? 8.453 -7.249 -52.516 1.00 85.44 180 ILE A CA 1
ATOM 1387 C C . ILE A 1 180 ? 7.665 -6.653 -51.343 1.00 85.44 180 ILE A C 1
ATOM 1389 O O . ILE A 1 180 ? 7.850 -7.072 -50.201 1.00 85.44 180 ILE A O 1
ATOM 1393 N N . LYS A 1 181 ? 6.748 -5.715 -51.621 1.00 84.50 181 LYS A N 1
ATOM 1394 C CA . LYS A 1 181 ? 5.904 -5.071 -50.608 1.00 84.50 181 LYS A CA 1
ATOM 1395 C C . LYS A 1 181 ? 5.029 -6.086 -49.869 1.00 84.50 181 LYS A C 1
ATOM 1397 O O . LYS A 1 181 ? 5.106 -6.152 -48.646 1.00 84.50 181 LYS A O 1
ATOM 1402 N N . SER A 1 182 ? 4.276 -6.927 -50.581 1.00 84.12 182 SER A N 1
ATOM 1403 C CA . SER A 1 182 ? 3.401 -7.929 -49.957 1.00 84.12 182 SER A CA 1
ATOM 1404 C C . SER A 1 182 ? 4.183 -9.004 -49.190 1.00 84.12 182 SER A C 1
ATOM 1406 O O . SER A 1 182 ? 3.742 -9.442 -48.123 1.00 84.12 182 SER A O 1
ATOM 1408 N N . PHE A 1 183 ? 5.379 -9.382 -49.661 1.00 83.88 183 PHE A N 1
ATOM 1409 C CA . PHE A 1 183 ? 6.282 -10.266 -48.923 1.00 83.88 183 PHE A CA 1
ATOM 1410 C C . PHE A 1 183 ? 6.800 -9.603 -47.638 1.00 83.88 183 PHE A C 1
ATOM 1412 O O . PHE A 1 183 ? 6.743 -10.219 -46.573 1.00 83.88 183 PHE A O 1
ATOM 1419 N N . HIS A 1 184 ? 7.241 -8.341 -47.691 1.00 85.12 184 HIS A N 1
ATOM 1420 C CA . HIS A 1 184 ? 7.643 -7.582 -46.503 1.00 85.12 184 HIS A CA 1
ATOM 1421 C C . HIS A 1 184 ? 6.482 -7.364 -45.521 1.00 85.12 184 HIS A C 1
ATOM 1423 O O . HIS A 1 184 ? 6.690 -7.478 -44.313 1.00 85.12 184 HIS A O 1
ATOM 1429 N N . GLU A 1 185 ? 5.264 -7.102 -45.994 1.00 83.12 185 GLU A N 1
ATOM 1430 C CA . GLU A 1 185 ? 4.076 -6.969 -45.144 1.00 83.12 185 GLU A CA 1
ATOM 1431 C C . GLU A 1 185 ? 3.763 -8.292 -44.440 1.00 83.12 185 GLU A C 1
ATOM 1433 O O . GLU A 1 185 ? 3.741 -8.328 -43.210 1.00 83.12 185 GLU A O 1
ATOM 1438 N N . ARG A 1 186 ? 3.645 -9.401 -45.184 1.00 82.25 186 ARG A N 1
ATOM 1439 C CA . ARG A 1 186 ? 3.422 -10.747 -44.621 1.00 82.25 186 ARG A CA 1
ATOM 1440 C C . ARG A 1 186 ? 4.534 -11.159 -43.650 1.00 82.25 186 ARG A C 1
ATOM 1442 O O . ARG A 1 186 ? 4.273 -11.780 -42.621 1.00 82.25 186 ARG A O 1
ATOM 1449 N N . MET A 1 187 ? 5.782 -10.817 -43.966 1.00 81.19 187 MET A N 1
ATOM 1450 C CA . MET A 1 187 ? 6.938 -11.196 -43.163 1.00 81.19 187 MET A CA 1
ATOM 1451 C C . MET A 1 187 ? 7.121 -10.312 -41.924 1.00 81.19 187 MET A C 1
ATOM 1453 O O . MET A 1 187 ? 7.546 -10.838 -40.898 1.00 81.19 187 MET A O 1
ATOM 1457 N N . TYR A 1 188 ? 6.813 -9.011 -41.956 1.00 80.88 188 TYR A N 1
ATOM 1458 C CA . TYR A 1 188 ? 7.186 -8.066 -40.887 1.00 80.88 188 TYR A CA 1
ATOM 1459 C C . TYR A 1 188 ? 6.034 -7.304 -40.220 1.00 80.88 188 TYR A C 1
ATOM 1461 O O . TYR A 1 188 ? 6.232 -6.813 -39.104 1.00 80.88 188 TYR A O 1
ATOM 1469 N N . ASN A 1 189 ? 4.855 -7.208 -40.837 1.00 76.12 189 ASN A N 1
ATOM 1470 C CA . ASN A 1 189 ? 3.682 -6.573 -40.236 1.00 76.12 189 ASN A CA 1
ATOM 1471 C C . ASN A 1 189 ? 2.836 -7.618 -39.486 1.00 76.12 189 ASN A C 1
ATOM 1473 O O . ASN A 1 189 ? 2.570 -8.695 -40.008 1.00 76.12 189 ASN A O 1
ATOM 1477 N N . GLY A 1 190 ? 2.466 -7.344 -38.231 1.00 62.69 190 GLY A N 1
ATOM 1478 C CA . GLY A 1 190 ? 1.700 -8.255 -37.356 1.00 62.69 190 GLY A CA 1
ATOM 1479 C C . GLY A 1 190 ? 2.375 -9.588 -36.961 1.00 62.69 190 GLY A C 1
ATOM 1480 O O . GLY A 1 190 ? 2.019 -10.175 -35.939 1.00 62.69 190 GLY A O 1
ATOM 1481 N N . SER A 1 191 ? 3.370 -10.060 -37.715 1.00 67.06 191 SER A N 1
ATOM 1482 C CA . SER A 1 191 ? 3.896 -11.426 -37.642 1.00 67.06 191 SER A CA 1
ATOM 1483 C C . SER A 1 191 ? 4.611 -11.784 -36.327 1.00 67.06 191 SER A C 1
ATOM 1485 O O . SER A 1 191 ? 5.397 -11.021 -35.735 1.00 67.06 191 SER A O 1
ATOM 1487 N N . THR A 1 192 ? 4.390 -13.021 -35.870 1.00 70.31 192 THR A N 1
ATOM 1488 C CA . THR A 1 192 ? 5.061 -13.559 -34.679 1.00 70.31 192 THR A CA 1
ATOM 1489 C C . THR A 1 192 ? 6.563 -13.759 -34.926 1.00 70.31 192 THR A C 1
ATOM 1491 O O . THR A 1 192 ? 7.065 -13.681 -36.052 1.00 70.31 192 THR A O 1
ATOM 1494 N N . PHE A 1 193 ? 7.329 -13.982 -33.853 1.00 67.12 193 PHE A N 1
ATOM 1495 C CA . PHE A 1 193 ? 8.736 -14.365 -33.994 1.00 67.12 193 PHE A CA 1
ATOM 1496 C C . PHE A 1 193 ? 8.866 -15.761 -34.621 1.00 67.12 193 PHE A C 1
ATOM 1498 O O . PHE A 1 193 ? 9.683 -15.937 -35.520 1.00 67.12 193 PHE A O 1
ATOM 1505 N N . GLN A 1 194 ? 8.014 -16.708 -34.206 1.00 68.38 194 GLN A N 1
ATOM 1506 C CA . GLN A 1 194 ? 7.956 -18.071 -34.743 1.00 68.38 194 GLN A CA 1
ATOM 1507 C C . GLN A 1 194 ? 7.658 -18.068 -36.248 1.00 68.38 194 GLN A C 1
ATOM 1509 O O . GLN A 1 194 ? 8.431 -18.639 -37.006 1.00 68.38 194 GLN A O 1
ATOM 1514 N N . PHE A 1 195 ? 6.640 -17.338 -36.722 1.00 75.75 195 PHE A N 1
ATOM 1515 C CA . PHE A 1 195 ? 6.327 -17.231 -38.158 1.00 75.75 195 PHE A CA 1
ATOM 1516 C C . PHE A 1 195 ? 7.536 -16.732 -38.976 1.00 75.75 195 PHE A C 1
ATOM 1518 O O . PHE A 1 195 ? 7.920 -17.323 -39.984 1.00 75.75 195 PHE A O 1
ATOM 1525 N N . ARG A 1 196 ? 8.231 -15.705 -38.468 1.00 80.00 196 ARG A N 1
ATOM 1526 C CA . ARG A 1 196 ? 9.483 -15.182 -39.048 1.00 80.00 196 ARG A CA 1
ATOM 1527 C C . ARG A 1 196 ? 10.705 -16.089 -38.888 1.00 80.00 196 ARG A C 1
ATOM 1529 O O . ARG A 1 196 ? 11.738 -15.779 -39.487 1.00 80.00 196 ARG A O 1
ATOM 1536 N N . ALA A 1 197 ? 10.642 -17.124 -38.056 1.00 77.75 197 ALA A N 1
ATOM 1537 C CA . ALA A 1 197 ? 11.659 -18.165 -37.952 1.00 77.75 197 ALA A CA 1
ATOM 1538 C C . ALA A 1 197 ? 11.353 -19.306 -38.934 1.00 77.75 197 ALA A C 1
ATOM 1540 O O . ALA A 1 197 ? 12.254 -19.707 -39.665 1.00 77.75 197 ALA A O 1
ATOM 1541 N N . HIS A 1 198 ? 10.088 -19.728 -39.047 1.00 80.00 198 HIS A N 1
ATOM 1542 C CA . HIS A 1 198 ? 9.627 -20.697 -40.047 1.00 80.00 198 HIS A CA 1
ATOM 1543 C C . HIS A 1 198 ? 9.952 -20.236 -41.471 1.00 80.00 198 HIS A C 1
ATOM 1545 O O . HIS A 1 198 ? 10.737 -20.904 -42.134 1.00 80.00 198 HIS A O 1
ATOM 1551 N N . MET A 1 199 ? 9.563 -19.019 -41.882 1.00 81.00 199 MET A N 1
ATOM 1552 C CA . MET A 1 199 ? 9.923 -18.482 -43.212 1.00 81.00 199 MET A CA 1
ATOM 1553 C C . MET A 1 199 ? 11.443 -18.479 -43.509 1.00 81.00 199 MET A C 1
ATOM 1555 O O . MET A 1 199 ? 11.845 -18.491 -44.672 1.00 81.00 199 MET A O 1
ATOM 1559 N N . LYS A 1 200 ? 12.304 -18.468 -42.477 1.00 86.69 200 LYS A N 1
ATOM 1560 C CA . LYS A 1 200 ? 13.778 -18.526 -42.599 1.00 86.69 200 LYS A CA 1
ATOM 1561 C C . LYS A 1 200 ? 14.351 -19.941 -42.593 1.00 86.69 200 LYS A C 1
ATOM 1563 O O . LYS A 1 200 ? 15.518 -20.110 -42.922 1.00 86.69 200 LYS A O 1
ATOM 1568 N N . LEU A 1 201 ? 13.558 -20.937 -42.220 1.00 83.19 201 LEU A N 1
ATOM 1569 C CA . LEU A 1 201 ? 13.883 -22.357 -42.330 1.00 83.19 201 LEU A CA 1
ATOM 1570 C C . LEU A 1 201 ? 13.303 -22.931 -43.629 1.00 83.19 201 LEU A C 1
ATOM 1572 O O . LEU A 1 201 ? 13.983 -23.671 -44.336 1.00 83.19 201 LEU A O 1
ATOM 1576 N N . ASP A 1 202 ? 12.090 -22.519 -43.994 1.00 83.62 202 ASP A N 1
ATOM 1577 C CA . ASP A 1 202 ? 11.366 -23.009 -45.167 1.00 83.62 202 ASP A CA 1
ATOM 1578 C C . ASP A 1 202 ? 12.040 -22.606 -46.485 1.00 83.62 202 ASP A C 1
ATOM 1580 O O . ASP A 1 202 ? 12.059 -23.402 -47.420 1.00 83.62 202 ASP A O 1
ATOM 1584 N N . VAL A 1 203 ? 12.735 -21.460 -46.538 1.00 84.69 203 VAL A N 1
ATOM 1585 C CA . VAL A 1 203 ? 13.627 -21.126 -47.667 1.00 84.69 203 VAL A CA 1
ATOM 1586 C C . VAL A 1 203 ? 14.680 -22.207 -47.921 1.00 84.69 203 VAL A C 1
ATOM 1588 O O . VAL A 1 203 ? 14.987 -22.485 -49.074 1.00 84.69 203 VAL A O 1
ATOM 1591 N N . HIS A 1 204 ? 15.221 -22.838 -46.873 1.00 83.62 204 HIS A N 1
ATOM 1592 C CA . HIS A 1 204 ? 16.231 -23.890 -47.000 1.00 83.62 204 HIS A CA 1
ATOM 1593 C C . HIS A 1 204 ? 15.623 -25.245 -47.384 1.00 83.62 204 HIS A C 1
ATOM 1595 O O . HIS A 1 204 ? 16.322 -26.064 -47.976 1.00 83.62 204 HIS A O 1
ATOM 1601 N N . ARG A 1 205 ? 14.332 -25.457 -47.093 1.00 80.31 205 ARG A N 1
ATOM 1602 C CA . ARG A 1 205 ? 13.543 -26.618 -47.539 1.00 80.31 205 ARG A CA 1
ATOM 1603 C C . ARG A 1 205 ? 13.112 -26.485 -49.007 1.00 80.31 205 ARG A C 1
ATOM 1605 O O . ARG A 1 205 ? 13.100 -27.473 -49.727 1.00 80.31 205 ARG A O 1
ATOM 1612 N N . ALA A 1 206 ? 12.820 -25.265 -49.460 1.00 82.75 206 ALA A N 1
ATOM 1613 C CA . ALA A 1 206 ? 12.361 -24.948 -50.816 1.00 82.75 206 ALA A CA 1
ATOM 1614 C C . ALA A 1 206 ? 13.492 -24.719 -51.850 1.00 82.75 206 ALA A C 1
ATOM 1616 O O . ALA A 1 206 ? 13.221 -24.295 -52.979 1.00 82.75 206 ALA A O 1
ATOM 1617 N N . VAL A 1 207 ? 14.761 -24.975 -51.492 1.00 87.06 207 VAL A N 1
ATOM 1618 C CA . VAL A 1 207 ? 15.888 -24.839 -52.431 1.00 87.06 207 VAL A CA 1
ATOM 1619 C C . VAL A 1 207 ? 15.895 -25.992 -53.426 1.00 87.06 207 VAL A C 1
ATOM 1621 O O . VAL A 1 207 ? 16.198 -27.130 -53.072 1.00 87.06 207 VAL A O 1
ATOM 1624 N N . HIS A 1 208 ? 15.677 -25.671 -54.694 1.00 85.50 208 HIS A N 1
ATOM 1625 C CA . HIS A 1 208 ? 15.867 -26.581 -55.819 1.00 85.50 208 HIS A CA 1
ATOM 1626 C C . HIS A 1 208 ? 17.114 -26.180 -56.626 1.00 85.50 208 HIS A C 1
ATOM 1628 O O . HIS A 1 208 ? 17.773 -25.174 -56.336 1.00 85.50 208 HIS A O 1
ATOM 1634 N N . ARG A 1 209 ? 17.475 -26.983 -57.633 1.00 86.75 209 ARG A N 1
ATOM 1635 C CA . ARG A 1 209 ? 18.506 -26.626 -58.620 1.00 86.75 209 ARG A CA 1
ATOM 1636 C C . ARG A 1 209 ? 17.847 -26.265 -59.946 1.00 86.75 209 ARG A C 1
ATOM 1638 O O . ARG A 1 209 ? 16.871 -26.904 -60.322 1.00 86.75 209 ARG A O 1
ATOM 1645 N N . ASP A 1 210 ? 18.379 -25.266 -60.646 1.00 82.62 210 ASP A N 1
ATOM 1646 C CA . ASP A 1 210 ? 18.014 -25.015 -62.044 1.00 82.62 210 ASP A CA 1
ATOM 1647 C C . ASP A 1 210 ? 18.774 -25.944 -63.009 1.00 82.62 210 ASP A C 1
ATOM 1649 O O . ASP A 1 210 ? 19.667 -26.690 -62.602 1.00 82.62 210 ASP A O 1
ATOM 1653 N N . ALA A 1 211 ? 18.458 -25.864 -64.305 1.00 76.50 211 ALA A N 1
ATO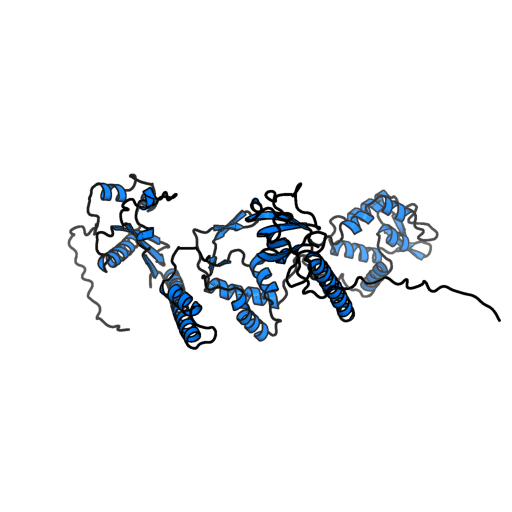M 1654 C CA . ALA A 1 211 ? 19.127 -26.637 -65.359 1.00 76.50 211 ALA A CA 1
ATOM 1655 C C . ALA A 1 211 ? 20.642 -26.350 -65.496 1.00 76.50 211 ALA A C 1
ATOM 1657 O O . ALA A 1 211 ? 21.352 -27.111 -66.140 1.00 76.50 211 ALA A O 1
ATOM 1658 N N . SER A 1 212 ? 21.157 -25.285 -64.867 1.00 76.44 212 SER A N 1
ATOM 1659 C CA . SER A 1 212 ? 22.595 -24.985 -64.755 1.00 76.44 212 SER A CA 1
ATOM 1660 C C . SER A 1 212 ? 23.191 -25.379 -63.392 1.00 76.44 212 SER A C 1
ATOM 1662 O O . SER A 1 212 ? 24.265 -24.908 -63.015 1.00 76.44 212 SER A O 1
ATOM 1664 N N . GLY A 1 213 ? 22.482 -26.211 -62.619 1.00 77.44 213 GLY A N 1
ATOM 1665 C CA . GLY A 1 213 ? 22.888 -26.711 -61.303 1.00 77.44 213 GLY A CA 1
ATOM 1666 C C . GLY A 1 213 ? 22.821 -25.683 -60.166 1.00 77.44 213 GLY A C 1
ATOM 1667 O O . GLY A 1 213 ? 23.168 -26.013 -59.026 1.00 77.44 213 GLY A O 1
ATOM 1668 N N . ARG A 1 214 ? 22.384 -24.445 -60.435 1.00 81.56 214 ARG A N 1
ATOM 1669 C CA . ARG A 1 214 ? 22.423 -23.330 -59.474 1.00 81.56 214 ARG A CA 1
ATOM 1670 C C . ARG A 1 214 ? 21.283 -23.448 -58.471 1.00 81.56 214 ARG A C 1
ATOM 1672 O O . ARG A 1 214 ? 20.165 -23.788 -58.837 1.00 81.56 214 ARG A O 1
ATOM 1679 N N . LYS A 1 215 ? 21.559 -23.128 -57.204 1.00 86.56 215 LYS A N 1
ATOM 1680 C CA . LYS A 1 215 ? 20.557 -23.143 -56.128 1.00 86.56 215 LYS A CA 1
ATOM 1681 C C . LYS A 1 215 ? 19.590 -21.967 -56.273 1.00 86.56 215 LYS A C 1
ATOM 1683 O O . LYS A 1 215 ? 20.002 -20.809 -56.161 1.00 86.56 215 LYS A O 1
ATOM 1688 N N . MET A 1 216 ? 18.319 -22.288 -56.477 1.00 86.50 216 MET A N 1
ATOM 1689 C CA . MET A 1 216 ? 17.220 -21.342 -56.658 1.00 86.50 216 MET A CA 1
ATOM 1690 C C . MET A 1 216 ? 16.102 -21.629 -55.648 1.00 86.50 216 MET A C 1
ATOM 1692 O O . MET A 1 216 ? 16.034 -22.714 -55.069 1.00 86.50 216 MET A O 1
ATOM 1696 N N . VAL A 1 217 ? 15.227 -20.651 -55.431 1.00 89.06 217 VAL A N 1
ATOM 1697 C CA . VAL A 1 217 ? 14.029 -20.768 -54.592 1.00 89.06 217 VAL A CA 1
ATOM 1698 C C . VAL A 1 217 ? 12.884 -19.984 -55.231 1.00 89.06 217 VAL A C 1
ATOM 1700 O O . VAL A 1 217 ? 13.108 -18.927 -55.821 1.00 89.06 217 VAL A O 1
ATOM 1703 N N . THR A 1 218 ? 11.659 -20.495 -55.132 1.00 86.81 218 THR A N 1
ATOM 1704 C CA . THR A 1 218 ? 10.468 -19.835 -55.684 1.00 86.81 218 THR A CA 1
ATOM 1705 C C . THR A 1 218 ? 9.798 -18.983 -54.608 1.00 86.81 218 THR A C 1
ATOM 1707 O O . THR A 1 218 ? 9.509 -19.474 -53.520 1.00 86.81 218 THR A O 1
ATOM 1710 N N . MET A 1 219 ? 9.543 -17.707 -54.904 1.00 81.75 219 MET A N 1
ATOM 1711 C CA . MET A 1 219 ? 8.851 -16.756 -54.025 1.00 81.75 219 MET A CA 1
ATOM 1712 C C . MET A 1 219 ? 7.747 -16.053 -54.824 1.00 81.75 219 MET A C 1
ATOM 1714 O O . MET A 1 219 ? 8.010 -15.567 -55.921 1.00 81.75 219 MET A O 1
ATOM 1718 N N . GLU A 1 220 ? 6.511 -16.017 -54.310 1.00 79.50 220 GLU A N 1
ATOM 1719 C CA . GLU A 1 220 ? 5.338 -15.441 -55.001 1.00 79.50 220 GLU A CA 1
ATOM 1720 C C . GLU A 1 220 ? 5.199 -15.890 -56.480 1.00 79.50 220 GLU A C 1
ATOM 1722 O O . GLU A 1 220 ? 4.861 -15.099 -57.366 1.00 79.50 220 GLU A O 1
ATOM 1727 N N . GLY A 1 221 ? 5.511 -17.163 -56.761 1.00 80.06 221 GLY A N 1
ATOM 1728 C CA . GLY A 1 221 ? 5.480 -17.764 -58.103 1.00 80.06 221 GLY A CA 1
ATOM 1729 C C . GLY A 1 221 ? 6.683 -17.460 -59.010 1.00 80.06 221 GLY A C 1
ATOM 1730 O O . GLY A 1 221 ? 6.671 -17.867 -60.166 1.00 80.06 221 GLY A O 1
ATOM 1731 N N . ILE A 1 222 ? 7.717 -16.762 -58.525 1.00 85.00 222 ILE A N 1
ATOM 1732 C CA . ILE A 1 222 ? 8.902 -16.373 -59.309 1.00 85.00 222 ILE A CA 1
ATOM 1733 C C . ILE A 1 222 ? 10.156 -17.052 -58.742 1.00 85.00 222 ILE A C 1
ATOM 1735 O O . ILE A 1 222 ? 10.436 -16.970 -57.546 1.00 85.00 222 ILE A O 1
ATOM 1739 N N . THR A 1 223 ? 10.932 -17.709 -59.605 1.00 87.81 223 THR A N 1
ATOM 1740 C CA . THR A 1 223 ? 12.155 -18.434 -59.228 1.00 87.81 223 THR A CA 1
ATOM 1741 C C . THR A 1 223 ? 13.373 -17.507 -59.204 1.00 87.81 223 THR A C 1
ATOM 1743 O O . THR A 1 223 ? 13.800 -16.995 -60.239 1.00 87.81 223 THR A O 1
ATOM 1746 N N . VAL A 1 224 ? 13.968 -17.315 -58.024 1.00 89.31 224 VAL A N 1
ATOM 1747 C CA . VAL A 1 224 ? 15.093 -16.394 -57.775 1.00 89.31 224 VAL A CA 1
ATOM 1748 C C . VAL A 1 224 ? 16.295 -17.110 -57.148 1.00 89.31 224 VAL A C 1
ATOM 1750 O O . VAL A 1 224 ? 16.161 -18.180 -56.554 1.00 89.31 224 VAL A O 1
ATOM 1753 N N . CYS A 1 225 ? 17.498 -16.542 -57.275 1.00 89.94 225 CYS A N 1
ATOM 1754 C CA . CYS A 1 225 ? 18.690 -17.094 -56.621 1.00 89.94 225 CYS A CA 1
ATOM 1755 C C . CYS A 1 225 ? 18.711 -16.783 -55.112 1.00 89.94 225 CYS A C 1
ATOM 1757 O O . CYS A 1 225 ? 18.038 -15.865 -54.642 1.00 89.94 225 CYS A O 1
ATOM 1759 N N . LEU A 1 226 ? 19.531 -17.504 -54.339 1.00 88.12 226 LEU A N 1
ATOM 1760 C CA . LEU A 1 226 ? 19.595 -17.316 -52.879 1.00 88.12 226 LEU A CA 1
ATOM 1761 C C . LEU A 1 226 ? 20.019 -15.892 -52.459 1.00 88.12 226 LEU A C 1
ATOM 1763 O O . LEU A 1 226 ? 19.460 -15.351 -51.509 1.00 88.12 226 LEU A O 1
ATOM 1767 N N . HIS A 1 227 ? 20.937 -15.244 -53.187 1.00 87.94 227 HIS A N 1
ATOM 1768 C CA . HIS A 1 227 ? 21.314 -13.846 -52.921 1.00 87.94 227 HIS A CA 1
ATOM 1769 C C . HIS A 1 227 ? 20.165 -12.870 -53.214 1.00 87.94 227 HIS A C 1
ATOM 1771 O O . HIS A 1 227 ? 19.934 -11.944 -52.438 1.00 87.94 227 HIS A O 1
ATOM 1777 N N . ALA A 1 228 ? 19.384 -13.117 -54.272 1.00 88.75 228 ALA A N 1
ATOM 1778 C CA . ALA A 1 228 ? 18.182 -12.339 -54.548 1.00 88.75 228 ALA A CA 1
ATOM 1779 C C . ALA A 1 228 ? 17.141 -12.504 -53.435 1.00 88.75 228 ALA A C 1
ATOM 1781 O O . ALA A 1 228 ? 16.613 -11.508 -52.951 1.00 88.75 228 ALA A O 1
ATOM 1782 N N . TRP A 1 229 ? 16.917 -13.733 -52.956 1.00 89.69 229 TRP A N 1
ATOM 1783 C CA . TRP A 1 229 ? 16.036 -13.987 -51.814 1.00 89.69 229 TRP A CA 1
ATOM 1784 C C . TRP A 1 229 ? 16.500 -13.248 -50.548 1.00 89.69 229 TRP A C 1
ATOM 1786 O O . TRP A 1 229 ? 15.678 -12.638 -49.870 1.00 89.69 229 TRP A O 1
ATOM 1796 N N . MET A 1 230 ? 17.805 -13.225 -50.241 1.00 88.81 230 MET A N 1
ATOM 1797 C CA . MET A 1 230 ? 18.341 -12.462 -49.100 1.00 88.81 230 MET A CA 1
ATOM 1798 C C . MET A 1 230 ? 18.103 -10.948 -49.237 1.00 88.81 230 MET A C 1
ATOM 1800 O O . MET A 1 230 ? 17.736 -10.294 -48.262 1.00 88.81 230 MET A O 1
ATOM 1804 N N . HIS A 1 231 ? 18.256 -10.386 -50.440 1.00 87.56 231 HIS A N 1
ATOM 1805 C CA . HIS A 1 231 ? 17.982 -8.967 -50.690 1.00 87.56 231 HIS A CA 1
ATOM 1806 C C . HIS A 1 231 ? 16.483 -8.627 -50.642 1.00 87.56 231 HIS A C 1
ATOM 1808 O O . HIS A 1 231 ? 16.125 -7.644 -49.998 1.00 87.56 231 HIS A O 1
ATOM 1814 N N . ILE A 1 232 ? 15.623 -9.449 -51.255 1.00 87.44 232 ILE A N 1
ATOM 1815 C CA . ILE A 1 232 ? 14.156 -9.272 -51.294 1.00 87.44 232 ILE A CA 1
ATOM 1816 C C . ILE A 1 232 ? 13.508 -9.489 -49.918 1.00 87.44 232 ILE A C 1
ATOM 1818 O O . ILE A 1 232 ? 12.468 -8.909 -49.638 1.00 87.44 232 ILE A O 1
ATOM 1822 N N . SER A 1 233 ? 14.119 -10.293 -49.043 1.00 84.00 233 SER A N 1
ATOM 1823 C CA . SER A 1 233 ? 13.629 -10.537 -47.676 1.00 84.00 233 SER A CA 1
ATOM 1824 C C . SER A 1 233 ? 14.222 -9.613 -46.608 1.00 84.00 233 SER A C 1
ATOM 1826 O O . SER A 1 233 ? 13.862 -9.737 -45.440 1.00 84.00 233 SER A O 1
ATOM 1828 N N . GLY A 1 234 ? 15.175 -8.739 -46.952 1.00 83.56 234 GLY A N 1
ATOM 1829 C CA . GLY A 1 234 ? 15.878 -7.895 -45.976 1.00 83.56 234 GLY A CA 1
ATOM 1830 C C . GLY A 1 234 ? 16.725 -8.669 -44.948 1.00 83.56 234 GLY A C 1
ATOM 1831 O O . GLY A 1 234 ? 17.065 -8.128 -43.889 1.00 83.56 234 GLY A O 1
ATOM 1832 N N . ILE A 1 235 ? 17.065 -9.934 -45.219 1.00 85.75 235 ILE A N 1
ATOM 1833 C CA . ILE A 1 235 ? 17.846 -10.797 -44.322 1.00 85.75 235 ILE A CA 1
ATOM 1834 C C . ILE A 1 235 ? 19.344 -10.642 -44.608 1.00 85.75 235 ILE A C 1
ATOM 1836 O O . ILE A 1 235 ? 19.794 -10.765 -45.743 1.00 85.75 235 ILE A O 1
ATOM 1840 N N . SER A 1 236 ? 20.146 -10.425 -43.559 1.00 83.62 236 SER A N 1
ATOM 1841 C CA . SER A 1 236 ? 21.607 -10.414 -43.694 1.00 83.62 236 SER A CA 1
ATOM 1842 C C . SER A 1 236 ? 22.167 -11.816 -43.934 1.00 83.62 236 SER A C 1
ATOM 1844 O O . SER A 1 236 ? 21.694 -12.798 -43.362 1.00 83.62 236 SER A O 1
ATOM 1846 N N . GLU A 1 237 ? 23.237 -11.903 -44.717 1.00 84.81 237 GLU A N 1
ATOM 1847 C CA . GLU A 1 237 ? 23.876 -13.165 -45.106 1.00 84.81 237 GLU A CA 1
ATOM 1848 C C . GLU A 1 237 ? 24.333 -14.014 -43.904 1.00 84.81 237 GLU A C 1
ATOM 1850 O O . GLU A 1 237 ? 24.035 -15.206 -43.821 1.00 84.81 237 GLU A O 1
ATOM 1855 N N . ALA A 1 238 ? 24.915 -13.376 -42.883 1.00 83.12 238 ALA A N 1
ATOM 1856 C CA . ALA A 1 238 ? 25.242 -14.020 -41.608 1.00 83.12 238 ALA A CA 1
ATOM 1857 C C . ALA A 1 238 ? 24.008 -14.573 -40.859 1.00 83.12 238 ALA A C 1
ATOM 1859 O O . ALA A 1 238 ? 24.113 -15.545 -40.113 1.00 83.12 238 ALA A O 1
ATOM 1860 N N . THR A 1 239 ? 22.820 -13.986 -41.055 1.00 83.44 239 THR A N 1
ATOM 1861 C CA . THR A 1 239 ? 21.567 -14.550 -40.527 1.00 83.44 239 THR A CA 1
ATOM 1862 C C . THR A 1 239 ? 21.125 -15.755 -41.355 1.00 83.44 239 THR A C 1
ATOM 1864 O O . THR A 1 239 ? 20.759 -16.771 -40.769 1.00 83.44 239 THR A O 1
ATOM 1867 N N . PHE A 1 240 ? 21.178 -15.667 -42.687 1.00 87.06 240 PHE A N 1
ATOM 1868 C CA . PHE A 1 240 ? 20.789 -16.746 -43.603 1.00 87.06 240 PHE A CA 1
ATOM 1869 C C . PHE A 1 240 ? 21.618 -18.019 -43.380 1.00 87.06 240 PHE A C 1
ATOM 1871 O O . PHE A 1 240 ? 21.055 -19.078 -43.108 1.00 87.06 240 PHE A O 1
ATOM 1878 N N . TYR A 1 241 ? 22.952 -17.927 -43.378 1.00 86.56 241 TYR A N 1
ATOM 1879 C CA . TYR A 1 241 ? 23.797 -19.106 -43.147 1.00 86.56 241 TYR A CA 1
ATOM 1880 C C . TYR A 1 241 ? 23.659 -19.690 -41.734 1.00 86.56 241 TYR A C 1
ATOM 1882 O O . TYR A 1 241 ? 23.785 -20.904 -41.569 1.00 86.56 241 TYR A O 1
ATOM 1890 N N . ARG A 1 242 ? 23.309 -18.881 -40.724 1.00 81.50 242 ARG A N 1
ATOM 1891 C CA . ARG A 1 242 ? 22.992 -19.391 -39.380 1.00 81.50 242 ARG A CA 1
ATOM 1892 C C . ARG A 1 242 ? 21.723 -20.251 -39.370 1.00 81.50 242 ARG A C 1
ATOM 1894 O O . ARG A 1 242 ? 21.719 -21.293 -38.725 1.00 81.50 242 ARG A O 1
ATOM 1901 N N . TYR A 1 243 ? 20.671 -19.857 -40.093 1.00 82.19 243 TYR A N 1
ATOM 1902 C CA . TYR A 1 243 ? 19.479 -20.705 -40.247 1.00 82.19 243 TYR A CA 1
ATOM 1903 C C . TYR A 1 243 ? 19.768 -21.947 -41.109 1.00 82.19 243 TYR A C 1
ATOM 1905 O O . TYR A 1 243 ? 19.301 -23.032 -40.766 1.00 82.19 243 TYR A O 1
ATOM 1913 N N . GLN A 1 244 ? 20.632 -21.846 -42.129 1.00 84.06 244 GLN A N 1
ATOM 1914 C CA . GLN A 1 244 ? 21.089 -23.017 -42.890 1.00 84.06 244 GLN A CA 1
ATOM 1915 C C . GLN A 1 244 ? 21.822 -24.033 -41.997 1.00 84.06 244 GLN A C 1
ATOM 1917 O O . GLN A 1 244 ? 21.639 -25.240 -42.160 1.00 84.06 244 GLN A O 1
ATOM 1922 N N . ALA A 1 245 ? 22.640 -23.562 -41.051 1.00 82.19 245 ALA A N 1
ATOM 1923 C CA . ALA A 1 245 ? 23.331 -24.420 -40.092 1.00 82.19 245 ALA A CA 1
ATOM 1924 C C . ALA A 1 245 ? 22.352 -25.150 -39.155 1.00 82.19 245 ALA A C 1
ATOM 1926 O O . ALA A 1 245 ? 22.532 -26.340 -38.917 1.00 82.19 245 ALA A O 1
ATOM 1927 N N . TYR A 1 246 ? 21.287 -24.485 -38.687 1.00 79.44 246 TYR A N 1
ATOM 1928 C CA . TYR A 1 246 ? 20.250 -25.133 -37.871 1.00 79.44 246 TYR A CA 1
ATOM 1929 C C . TYR A 1 246 ? 19.509 -26.239 -38.638 1.00 79.44 246 TYR A C 1
ATOM 1931 O O . TYR A 1 246 ? 19.349 -27.332 -38.102 1.00 79.44 246 TYR A O 1
ATOM 1939 N N . VAL A 1 247 ? 19.151 -26.007 -39.910 1.00 78.44 247 VAL A N 1
ATOM 1940 C CA . VAL A 1 247 ? 18.538 -27.044 -40.765 1.00 78.44 247 VAL A CA 1
ATOM 1941 C C . VAL A 1 247 ? 19.488 -28.227 -40.976 1.00 78.44 247 VAL A C 1
ATOM 1943 O O . VAL A 1 247 ? 19.075 -29.370 -40.823 1.00 78.44 247 VAL A O 1
ATOM 1946 N N . LYS A 1 248 ? 20.775 -27.977 -41.260 1.00 79.44 248 LYS A N 1
ATOM 1947 C CA . LYS A 1 248 ? 21.790 -29.042 -41.402 1.00 79.44 248 LYS A CA 1
ATOM 1948 C C . LYS A 1 248 ? 22.014 -29.849 -40.119 1.00 79.44 248 LYS A C 1
ATOM 1950 O O . LYS A 1 248 ? 22.307 -31.033 -40.204 1.00 79.44 248 LYS A O 1
ATOM 1955 N N . ALA A 1 249 ? 21.893 -29.216 -38.953 1.00 75.56 249 ALA A N 1
ATOM 1956 C CA . ALA A 1 249 ? 22.025 -29.869 -37.652 1.00 75.56 249 ALA A CA 1
ATOM 1957 C C . ALA A 1 249 ? 20.748 -30.614 -37.209 1.00 75.56 249 ALA A C 1
ATOM 1959 O O . ALA A 1 249 ? 20.715 -31.152 -36.104 1.00 75.56 249 ALA A O 1
ATOM 1960 N N . ASN A 1 250 ? 19.695 -30.611 -38.038 1.00 68.06 250 ASN A N 1
ATOM 1961 C CA . ASN A 1 250 ? 18.354 -31.100 -37.710 1.00 68.06 250 ASN A CA 1
ATOM 1962 C C . ASN A 1 250 ? 17.771 -30.463 -36.427 1.00 68.06 250 ASN A C 1
ATOM 1964 O O . ASN A 1 250 ? 16.970 -31.067 -35.718 1.00 68.06 250 ASN A O 1
ATOM 1968 N N . TRP A 1 251 ? 18.194 -29.234 -36.107 1.00 57.72 251 TRP A N 1
ATOM 1969 C CA . TRP A 1 251 ? 17.717 -28.503 -34.938 1.00 57.72 251 TRP A CA 1
ATOM 1970 C C . TRP A 1 251 ? 16.397 -27.815 -35.264 1.00 57.72 251 TRP A C 1
ATOM 1972 O O . TRP A 1 251 ? 16.345 -26.903 -36.095 1.00 57.72 251 TRP A O 1
ATOM 1982 N N . GLU A 1 252 ? 15.343 -28.209 -34.553 1.00 55.78 252 GLU A N 1
ATOM 1983 C CA . GLU A 1 252 ? 14.082 -27.477 -34.551 1.00 55.78 252 GLU A CA 1
ATOM 1984 C C . GLU A 1 252 ? 14.286 -26.017 -34.119 1.00 55.78 252 GLU A C 1
ATOM 1986 O O . GLU A 1 252 ? 15.258 -25.652 -33.443 1.00 55.78 252 GLU A O 1
ATOM 1991 N N . ALA A 1 253 ? 13.362 -25.150 -34.537 1.00 51.28 253 ALA A N 1
ATOM 1992 C CA . ALA A 1 253 ? 13.417 -23.728 -34.235 1.00 51.28 253 ALA A CA 1
ATOM 1993 C C . ALA A 1 253 ? 13.329 -23.514 -32.716 1.00 51.28 253 ALA A C 1
ATOM 1995 O O . ALA A 1 253 ? 12.235 -23.536 -32.164 1.00 51.28 253 ALA A O 1
ATOM 1996 N N . ARG A 1 254 ? 14.472 -23.303 -32.042 1.00 47.38 254 ARG A N 1
ATOM 1997 C CA . ARG A 1 254 ? 14.517 -23.118 -30.582 1.00 47.38 254 ARG A CA 1
ATOM 1998 C C . ARG A 1 254 ? 13.505 -22.063 -30.146 1.00 47.38 254 ARG A C 1
ATOM 2000 O O . ARG A 1 254 ? 13.704 -20.871 -30.404 1.00 47.38 254 ARG A O 1
ATOM 2007 N N . ASP A 1 255 ? 12.469 -22.509 -29.445 1.00 44.09 255 ASP A N 1
ATOM 2008 C CA . ASP A 1 255 ? 11.437 -21.625 -28.935 1.00 44.09 255 ASP A CA 1
ATOM 2009 C C . ASP A 1 255 ? 12.051 -20.623 -27.962 1.00 44.09 255 ASP A C 1
ATOM 2011 O O . ASP A 1 255 ? 12.554 -20.957 -26.883 1.00 44.09 255 ASP A O 1
ATOM 2015 N N . HIS A 1 256 ? 12.001 -19.346 -28.335 1.00 48.47 256 HIS A N 1
ATOM 2016 C CA . HIS A 1 256 ? 12.280 -18.296 -27.378 1.00 48.47 256 HIS A CA 1
ATOM 2017 C C . HIS A 1 256 ? 11.057 -18.185 -26.466 1.00 48.47 256 HIS A C 1
ATOM 2019 O O . HIS A 1 256 ? 10.094 -17.506 -26.817 1.00 48.47 256 HIS A O 1
ATOM 2025 N N . GLY A 1 257 ? 11.120 -18.821 -25.288 1.00 47.66 257 GLY A N 1
ATOM 2026 C CA . GLY A 1 257 ? 10.085 -18.823 -24.234 1.00 47.66 257 GLY A CA 1
ATOM 2027 C C . GLY A 1 257 ? 9.774 -17.458 -23.594 1.00 47.66 257 GLY A C 1
ATOM 2028 O O . GLY A 1 257 ? 9.445 -17.365 -22.412 1.00 47.66 257 GLY A O 1
ATOM 2029 N N . ASN A 1 258 ? 9.917 -16.380 -24.358 1.00 47.00 258 ASN A N 1
ATOM 2030 C CA . ASN A 1 258 ? 9.559 -15.022 -24.014 1.00 47.00 258 ASN A CA 1
ATOM 2031 C C . ASN A 1 258 ? 8.064 -14.818 -24.287 1.00 47.00 258 ASN A C 1
ATOM 2033 O O . ASN A 1 258 ? 7.662 -14.371 -25.361 1.00 47.00 258 ASN A O 1
ATOM 2037 N N . THR A 1 259 ? 7.237 -15.102 -23.279 1.00 50.25 259 THR A N 1
ATOM 2038 C CA . THR A 1 259 ? 5.775 -14.900 -23.272 1.00 50.25 259 THR A CA 1
ATOM 2039 C C . THR A 1 259 ? 5.354 -13.419 -23.339 1.00 50.25 259 THR A C 1
ATOM 2041 O O . THR A 1 259 ? 4.236 -13.084 -22.956 1.00 50.25 259 THR A O 1
ATOM 2044 N N . ARG A 1 260 ? 6.252 -12.509 -23.760 1.00 50.38 260 ARG A N 1
ATOM 2045 C CA . ARG A 1 260 ? 6.190 -11.030 -23.742 1.00 50.38 260 ARG A CA 1
ATOM 2046 C C . ARG A 1 260 ? 5.965 -10.383 -22.368 1.00 50.38 260 ARG A C 1
ATOM 2048 O O . ARG A 1 260 ? 6.339 -9.230 -22.176 1.00 50.38 260 ARG A O 1
ATOM 2055 N N . LEU A 1 261 ? 5.420 -11.118 -21.403 1.00 54.69 261 LEU A N 1
ATOM 2056 C CA . LEU A 1 261 ? 5.333 -10.741 -19.999 1.00 54.69 261 LEU A CA 1
ATOM 2057 C C . LEU A 1 261 ? 6.709 -10.904 -19.325 1.00 54.69 261 LEU A C 1
ATOM 2059 O O . LEU A 1 261 ? 7.226 -12.024 -19.274 1.00 54.69 261 LEU A O 1
ATOM 2063 N N . PRO A 1 262 ? 7.308 -9.833 -18.771 1.00 58.19 262 PRO A N 1
ATOM 2064 C CA . PRO A 1 262 ? 8.556 -9.940 -18.028 1.00 58.19 262 PRO A CA 1
ATOM 2065 C C . PRO A 1 262 ? 8.302 -10.670 -16.703 1.00 58.19 262 PRO A C 1
ATOM 2067 O O . PRO A 1 262 ? 7.802 -10.081 -15.742 1.00 58.19 262 PRO A O 1
ATOM 2070 N N . LYS A 1 263 ? 8.652 -11.961 -16.647 1.00 65.88 263 LYS A N 1
ATOM 2071 C CA . LYS A 1 263 ? 8.618 -12.732 -15.398 1.00 65.88 263 LYS A CA 1
ATOM 2072 C C . LYS A 1 263 ? 9.520 -12.049 -14.355 1.00 65.88 263 LYS A C 1
ATOM 2074 O O . LYS A 1 263 ? 10.633 -11.637 -14.708 1.00 65.88 263 LYS A O 1
ATOM 2079 N N . PRO A 1 264 ? 9.073 -11.880 -13.096 1.00 77.00 264 PRO A N 1
ATOM 2080 C CA . PRO A 1 264 ? 9.946 -11.367 -12.053 1.00 77.00 264 PRO A CA 1
ATOM 2081 C C . PRO A 1 264 ? 11.109 -12.344 -11.807 1.00 77.00 264 PRO A C 1
ATOM 2083 O O . PRO A 1 264 ? 11.103 -13.493 -12.236 1.00 77.00 264 PRO A O 1
ATOM 2086 N N . ARG A 1 265 ? 12.167 -11.873 -11.144 1.00 85.12 265 ARG A N 1
ATOM 2087 C CA . ARG A 1 265 ? 13.278 -12.748 -10.735 1.00 85.12 265 ARG A CA 1
ATOM 2088 C C . ARG A 1 265 ? 12.842 -13.556 -9.511 1.00 85.12 265 ARG A C 1
ATOM 2090 O O . ARG A 1 265 ? 12.150 -12.990 -8.674 1.00 85.12 265 ARG A O 1
ATOM 2097 N N . LYS A 1 266 ? 13.339 -14.788 -9.329 1.00 87.44 266 LYS A N 1
ATOM 2098 C CA . LYS A 1 266 ? 12.992 -15.651 -8.174 1.00 87.44 266 LYS A CA 1
ATOM 2099 C C . LYS A 1 266 ? 13.039 -14.939 -6.811 1.00 87.44 266 LYS A C 1
ATOM 2101 O O . LYS A 1 266 ? 12.137 -15.100 -6.006 1.00 87.44 266 LYS A O 1
ATOM 2106 N N . HIS A 1 267 ? 14.038 -14.083 -6.570 1.00 87.06 267 HIS A N 1
ATOM 2107 C CA . HIS A 1 267 ? 14.128 -13.292 -5.331 1.00 87.06 267 HIS A CA 1
ATOM 2108 C C . HIS A 1 267 ? 13.057 -12.198 -5.186 1.00 87.06 267 HIS A C 1
ATOM 2110 O O . HIS A 1 267 ? 12.710 -11.822 -4.072 1.00 87.06 267 HIS A O 1
ATOM 2116 N N . THR A 1 268 ? 12.541 -11.671 -6.299 1.00 89.62 268 THR A N 1
ATOM 2117 C CA . THR A 1 268 ? 11.386 -10.764 -6.331 1.00 89.62 268 THR A CA 1
ATOM 2118 C C . THR A 1 268 ? 10.087 -11.548 -6.141 1.00 89.62 268 THR A C 1
ATOM 2120 O O . THR A 1 268 ? 9.193 -11.053 -5.470 1.00 89.62 268 THR A O 1
ATOM 2123 N N . GLU A 1 269 ? 9.977 -12.759 -6.695 1.00 90.44 269 GLU A N 1
ATOM 2124 C CA . GLU A 1 269 ? 8.818 -13.649 -6.511 1.00 90.44 269 GLU A CA 1
ATOM 2125 C C . GLU A 1 269 ? 8.694 -14.096 -5.048 1.00 90.44 269 GLU A C 1
ATOM 2127 O O . GLU A 1 269 ? 7.644 -13.892 -4.441 1.00 90.44 269 GLU A O 1
ATOM 2132 N N . GLN A 1 270 ? 9.787 -14.576 -4.444 1.00 92.25 270 GLN A N 1
ATOM 2133 C CA . GLN A 1 270 ? 9.831 -14.906 -3.018 1.00 92.25 270 GLN A CA 1
ATOM 2134 C C . GLN A 1 270 ? 9.531 -13.681 -2.147 1.00 92.25 270 GLN A C 1
ATOM 2136 O O . GLN A 1 270 ? 8.721 -13.768 -1.231 1.00 92.25 270 GLN A O 1
ATOM 2141 N N . ALA A 1 271 ? 10.101 -12.515 -2.462 1.00 92.12 271 ALA A N 1
ATOM 2142 C CA . ALA A 1 271 ? 9.809 -11.293 -1.721 1.00 92.12 271 ALA A CA 1
ATOM 2143 C C . ALA A 1 271 ? 8.351 -10.829 -1.852 1.00 92.12 271 ALA A C 1
ATOM 2145 O O . ALA A 1 271 ? 7.821 -10.286 -0.890 1.00 92.12 271 ALA A O 1
ATOM 2146 N N . ILE A 1 272 ? 7.688 -11.053 -2.994 1.00 92.38 272 ILE A N 1
ATOM 2147 C CA . ILE A 1 272 ? 6.242 -10.823 -3.146 1.00 92.38 272 ILE A CA 1
ATOM 2148 C C . ILE A 1 272 ? 5.461 -11.782 -2.237 1.00 92.38 272 ILE A C 1
ATOM 2150 O O . ILE A 1 272 ? 4.565 -11.327 -1.534 1.00 92.38 272 ILE A O 1
ATOM 2154 N N . ALA A 1 273 ? 5.814 -13.071 -2.203 1.00 91.56 273 ALA A N 1
ATOM 2155 C CA . ALA A 1 273 ? 5.151 -14.057 -1.347 1.00 91.56 273 ALA A CA 1
ATOM 2156 C C . ALA A 1 273 ? 5.339 -13.751 0.152 1.00 91.56 273 ALA A C 1
ATOM 2158 O O . ALA A 1 273 ? 4.357 -13.610 0.878 1.00 91.56 273 ALA A O 1
ATOM 2159 N N . THR A 1 274 ? 6.582 -13.554 0.606 1.00 91.69 274 THR A N 1
ATOM 2160 C CA . THR A 1 274 ? 6.903 -13.197 1.999 1.00 91.69 274 THR A CA 1
ATOM 2161 C C . THR A 1 274 ? 6.210 -11.899 2.420 1.00 91.69 274 THR A C 1
ATOM 2163 O O . THR A 1 274 ? 5.637 -11.827 3.505 1.00 91.69 274 THR A O 1
ATOM 2166 N N . LEU A 1 275 ? 6.213 -10.876 1.557 1.00 92.62 275 LEU A N 1
ATOM 2167 C CA . LEU A 1 275 ? 5.540 -9.606 1.824 1.00 92.62 275 LEU A CA 1
ATOM 2168 C C . LEU A 1 275 ? 4.019 -9.767 1.896 1.00 92.62 275 LEU A C 1
ATOM 2170 O O . LEU A 1 275 ? 3.420 -9.216 2.813 1.00 92.62 275 LEU A O 1
ATOM 2174 N N . LYS A 1 276 ? 3.404 -10.551 1.001 1.00 91.00 276 LYS A N 1
ATOM 2175 C CA . LYS A 1 276 ? 1.967 -10.856 1.050 1.00 91.00 276 LYS A CA 1
ATOM 2176 C C . LYS A 1 276 ? 1.582 -11.452 2.415 1.00 91.00 276 LYS A C 1
ATOM 2178 O O . LYS A 1 276 ? 0.710 -10.907 3.084 1.00 91.00 276 LYS A O 1
ATOM 2183 N N . CYS A 1 277 ? 2.318 -12.464 2.879 1.00 87.56 277 CYS A N 1
ATOM 2184 C CA . CYS A 1 277 ? 2.094 -13.108 4.180 1.00 87.56 277 CYS A CA 1
ATOM 2185 C C . CYS A 1 277 ? 2.306 -12.184 5.399 1.00 87.56 277 CYS A C 1
ATOM 2187 O O . CYS A 1 277 ? 1.785 -12.474 6.474 1.00 87.56 277 CYS A O 1
ATOM 2189 N N . ILE A 1 278 ? 3.077 -11.096 5.266 1.00 88.12 278 ILE A N 1
ATOM 2190 C CA . ILE A 1 278 ? 3.202 -10.054 6.303 1.00 88.12 2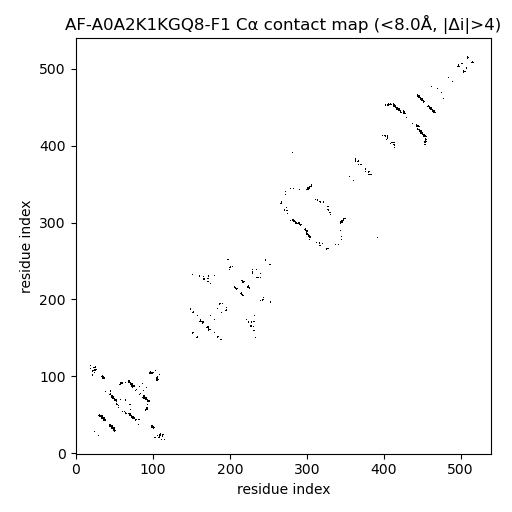78 ILE A CA 1
ATOM 2191 C C . ILE A 1 278 ? 2.008 -9.092 6.230 1.00 88.12 278 ILE A C 1
ATOM 2193 O O . ILE A 1 278 ? 1.406 -8.776 7.253 1.00 88.12 278 ILE A O 1
ATOM 2197 N N . LEU A 1 279 ? 1.660 -8.634 5.025 1.00 89.31 279 LEU A N 1
ATOM 2198 C CA . LEU A 1 279 ? 0.610 -7.641 4.793 1.00 89.31 279 LEU A CA 1
ATOM 2199 C C . LEU A 1 279 ? -0.780 -8.156 5.188 1.00 89.31 279 LEU A C 1
ATOM 2201 O O . LEU A 1 279 ? -1.497 -7.457 5.899 1.00 89.31 279 LEU A O 1
ATOM 2205 N N . GLU A 1 280 ? -1.133 -9.385 4.804 1.00 83.94 280 GLU A N 1
ATOM 2206 C CA . GLU A 1 280 ? -2.424 -10.010 5.145 1.00 83.94 280 GLU A CA 1
ATOM 2207 C C . GLU A 1 280 ? -2.578 -10.293 6.651 1.00 83.94 280 GLU A C 1
ATOM 2209 O O . GLU A 1 280 ? -3.697 -10.381 7.142 1.00 83.94 280 GLU A O 1
ATOM 2214 N N . LYS A 1 281 ? -1.472 -10.391 7.404 1.00 76.69 281 LYS A N 1
ATOM 2215 C CA . LYS A 1 281 ? -1.494 -10.548 8.871 1.00 76.69 281 LYS A CA 1
ATOM 2216 C C . LYS A 1 281 ? -1.536 -9.229 9.640 1.00 76.69 281 LYS A C 1
ATOM 2218 O O . LYS A 1 281 ? -1.912 -9.221 10.810 1.00 76.69 281 LYS A O 1
ATOM 2223 N N . GLU A 1 282 ? -1.087 -8.129 9.036 1.00 76.81 282 GLU A N 1
ATOM 2224 C CA . GLU A 1 282 ? -0.962 -6.839 9.725 1.00 76.81 282 GLU A CA 1
ATOM 2225 C C . GLU A 1 282 ? -2.011 -5.801 9.300 1.00 76.81 282 GLU A C 1
ATOM 2227 O O . GLU A 1 282 ? -2.203 -4.841 10.042 1.00 76.81 282 GLU A O 1
ATOM 2232 N N . ALA A 1 283 ? -2.703 -5.969 8.167 1.00 81.56 283 ALA A N 1
ATOM 2233 C CA . ALA A 1 283 ? -3.704 -5.017 7.679 1.00 81.56 283 ALA A CA 1
ATOM 2234 C C . ALA A 1 283 ? -5.139 -5.295 8.165 1.00 81.56 283 ALA A C 1
ATOM 2236 O O . ALA A 1 283 ? -5.555 -6.438 8.326 1.00 81.56 283 ALA A O 1
ATOM 2237 N N . ASP A 1 284 ? -5.921 -4.223 8.307 1.00 73.19 284 ASP A N 1
ATOM 2238 C CA . ASP A 1 284 ? -7.356 -4.266 8.591 1.00 73.19 284 ASP A CA 1
ATOM 2239 C C . ASP A 1 284 ? -8.170 -4.070 7.302 1.00 73.19 284 ASP A C 1
ATOM 2241 O O . ASP A 1 284 ? -7.995 -3.073 6.594 1.00 73.19 284 ASP A O 1
ATOM 2245 N N . HIS A 1 285 ? -9.098 -4.982 6.997 1.00 71.88 285 HIS A N 1
ATOM 2246 C CA . HIS A 1 285 ? -10.061 -4.791 5.907 1.00 71.88 285 HIS A CA 1
ATOM 2247 C C . HIS A 1 285 ? -11.024 -3.646 6.250 1.00 71.88 285 HIS A C 1
ATOM 2249 O O . HIS A 1 285 ? -11.672 -3.684 7.294 1.00 71.88 285 HIS A O 1
ATOM 2255 N N . MET A 1 286 ? -11.178 -2.656 5.364 1.00 68.88 286 MET A N 1
ATOM 2256 C CA . MET A 1 286 ? -12.099 -1.526 5.561 1.00 68.88 286 MET A CA 1
ATOM 2257 C C . MET A 1 286 ? -13.178 -1.498 4.462 1.00 68.88 286 MET A C 1
ATOM 2259 O O . MET A 1 286 ? -13.021 -0.767 3.487 1.00 68.88 286 MET A O 1
ATOM 2263 N N . PRO A 1 287 ? -14.299 -2.244 4.593 1.00 59.34 287 PRO A N 1
ATOM 2264 C CA . PRO A 1 287 ? -15.307 -2.388 3.529 1.00 59.34 287 PRO A CA 1
ATOM 2265 C C . PRO A 1 287 ? -15.937 -1.077 3.032 1.00 59.34 287 PRO A C 1
ATOM 2267 O O . PRO A 1 287 ? -16.395 -1.005 1.896 1.00 59.34 287 PRO A O 1
ATOM 2270 N N . HIS A 1 288 ? -15.955 -0.035 3.869 1.00 59.56 288 HIS A N 1
ATOM 2271 C CA . HIS A 1 288 ? -16.445 1.299 3.509 1.00 59.56 288 HIS A CA 1
ATOM 2272 C C . HIS A 1 288 ? -15.438 2.105 2.662 1.00 59.56 288 HIS A C 1
ATOM 2274 O O . HIS A 1 288 ? -15.833 3.000 1.917 1.00 59.56 288 HIS A O 1
ATOM 2280 N N . CYS A 1 289 ? -14.146 1.775 2.734 1.00 61.81 289 CYS A N 1
ATOM 2281 C CA . CYS A 1 289 ? -13.095 2.357 1.908 1.00 61.81 289 CYS A CA 1
ATOM 2282 C C . CYS A 1 289 ? -12.905 1.497 0.6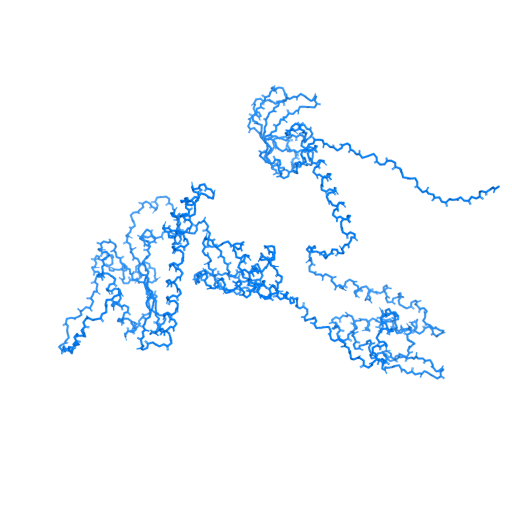55 1.00 61.81 289 CYS A C 1
ATOM 2284 O O . CYS A 1 289 ? -12.175 0.507 0.671 1.00 61.81 289 CYS A O 1
ATOM 2286 N N . THR A 1 290 ? -13.549 1.886 -0.448 1.00 67.00 290 THR A N 1
ATOM 2287 C CA . THR A 1 290 ? -13.301 1.273 -1.761 1.00 67.00 290 THR A CA 1
ATOM 2288 C C . THR A 1 290 ? -12.471 2.192 -2.649 1.00 67.00 290 THR A C 1
ATOM 2290 O O . THR A 1 290 ? -12.696 3.401 -2.710 1.00 67.00 290 THR A O 1
ATOM 2293 N N . ARG A 1 291 ? -11.504 1.608 -3.358 1.00 67.06 291 ARG A N 1
ATOM 2294 C CA . ARG A 1 291 ? -10.620 2.294 -4.302 1.00 67.06 291 ARG A CA 1
ATOM 2295 C C . ARG A 1 291 ? -10.873 1.756 -5.705 1.00 67.06 291 ARG A C 1
ATOM 2297 O O . ARG A 1 291 ? -10.818 0.549 -5.914 1.00 67.06 291 ARG A O 1
ATOM 2304 N N . SER A 1 292 ? -11.095 2.639 -6.673 1.00 70.19 292 SER A N 1
ATOM 2305 C CA . SER A 1 292 ? -11.152 2.232 -8.079 1.00 70.19 292 SER A CA 1
ATOM 2306 C C . SER A 1 292 ? -9.761 1.825 -8.579 1.00 70.19 292 SER A C 1
ATOM 2308 O O . SER A 1 292 ? -8.780 2.554 -8.391 1.00 70.19 292 SER A O 1
ATOM 2310 N N . THR A 1 293 ? -9.669 0.665 -9.224 1.00 67.00 293 THR A N 1
ATOM 2311 C CA . THR A 1 293 ? -8.496 0.222 -9.986 1.00 67.00 293 THR A CA 1
ATOM 2312 C C . THR A 1 293 ? -8.348 1.044 -11.274 1.00 67.00 293 THR A C 1
ATOM 2314 O O . THR A 1 293 ? -9.218 1.833 -11.644 1.00 67.00 293 THR A O 1
ATOM 2317 N N . LYS A 1 294 ? -7.254 0.832 -12.020 1.00 65.00 294 LYS A N 1
ATOM 2318 C CA . LYS A 1 294 ? -7.094 1.415 -13.368 1.00 65.00 294 LYS A CA 1
ATOM 2319 C C . LYS A 1 294 ? -8.065 0.831 -14.408 1.00 65.00 294 LYS A C 1
ATOM 2321 O O . LYS A 1 294 ? -8.238 1.440 -15.454 1.00 65.00 294 LYS A O 1
ATOM 2326 N N . SER A 1 295 ? -8.677 -0.318 -14.119 1.00 66.50 295 SER A N 1
ATOM 2327 C CA . SER A 1 295 ? -9.764 -0.944 -14.884 1.00 66.50 295 SER A CA 1
ATOM 2328 C C . SER A 1 295 ? -11.157 -0.435 -14.478 1.00 66.50 295 SER A C 1
ATOM 2330 O O . SER A 1 295 ? -12.136 -0.789 -15.122 1.00 66.50 295 SER A O 1
ATOM 2332 N N . GLY A 1 296 ? -11.266 0.401 -13.435 1.00 68.19 296 GLY A N 1
ATOM 2333 C CA . GLY A 1 296 ? -12.534 0.940 -12.923 1.00 68.19 296 GLY A CA 1
ATOM 2334 C C . GLY A 1 296 ? -13.232 0.067 -11.872 1.00 68.19 296 GLY A C 1
ATOM 2335 O O . GLY A 1 296 ? -14.176 0.524 -11.230 1.00 68.19 296 GLY A O 1
ATOM 2336 N N . GLU A 1 297 ? -12.749 -1.154 -11.642 1.00 73.62 297 GLU A N 1
ATOM 2337 C CA . GLU A 1 297 ? -13.249 -2.070 -10.610 1.00 73.62 297 GLU A CA 1
ATOM 2338 C C . GLU A 1 297 ? -13.015 -1.489 -9.208 1.00 73.62 297 GLU A C 1
ATOM 2340 O O . GLU A 1 297 ? -11.972 -0.894 -8.936 1.00 73.62 297 GLU A O 1
ATOM 2345 N N . LYS A 1 298 ? -13.960 -1.678 -8.284 1.00 71.75 298 LYS A N 1
ATOM 2346 C CA . LYS A 1 298 ? -13.802 -1.247 -6.888 1.00 71.75 298 LYS A CA 1
ATOM 2347 C C . LYS A 1 298 ? -13.166 -2.363 -6.061 1.00 71.75 298 LYS A C 1
ATOM 2349 O O . LYS A 1 298 ? -13.826 -3.358 -5.781 1.00 71.75 298 LYS A O 1
ATOM 2354 N N . MET A 1 299 ? -11.924 -2.175 -5.618 1.00 74.25 299 MET A N 1
ATOM 2355 C CA . MET A 1 299 ? -11.306 -3.031 -4.595 1.00 74.25 299 MET A CA 1
ATOM 2356 C C . MET A 1 299 ? -11.521 -2.444 -3.197 1.00 74.25 299 MET A C 1
ATOM 2358 O O . MET A 1 299 ? -11.537 -1.223 -3.025 1.00 74.25 299 MET A O 1
ATOM 2362 N N . VAL A 1 300 ? -11.670 -3.308 -2.192 1.00 74.81 300 VAL A N 1
ATOM 2363 C CA . VAL A 1 300 ? -11.680 -2.909 -0.777 1.00 74.81 300 VAL A CA 1
ATOM 2364 C C . VAL A 1 300 ? -10.256 -2.551 -0.354 1.00 74.81 300 VAL A C 1
ATOM 2366 O O . VAL A 1 300 ? -9.327 -3.319 -0.600 1.00 74.81 300 VAL A O 1
ATOM 2369 N N . SER A 1 301 ? -10.073 -1.398 0.286 1.00 77.25 301 SER A N 1
ATOM 2370 C CA . SER A 1 301 ? -8.782 -1.010 0.854 1.00 77.25 301 SER A CA 1
ATOM 2371 C C . SER A 1 301 ? -8.461 -1.827 2.105 1.00 77.25 301 SER A C 1
ATOM 2373 O O . SER A 1 301 ? -9.292 -1.969 3.008 1.00 77.25 301 SER A O 1
ATOM 2375 N N . MET A 1 302 ? -7.221 -2.306 2.180 1.00 82.94 302 MET A N 1
ATOM 2376 C CA . MET A 1 302 ? -6.646 -2.917 3.375 1.00 82.94 302 MET A CA 1
ATOM 2377 C C . MET A 1 302 ? -5.700 -1.911 4.030 1.00 82.94 302 MET A C 1
ATOM 2379 O O . MET A 1 302 ? -4.758 -1.419 3.403 1.00 82.94 302 MET A O 1
ATOM 2383 N N . ILE A 1 303 ? -5.987 -1.553 5.281 1.00 81.12 303 ILE A N 1
ATOM 2384 C CA . ILE A 1 303 ? -5.306 -0.471 5.991 1.00 81.12 303 ILE A CA 1
ATOM 2385 C C . ILE A 1 303 ? -4.294 -1.038 6.979 1.00 81.12 303 ILE A C 1
ATOM 2387 O O . ILE A 1 303 ? -4.638 -1.682 7.965 1.00 81.12 303 ILE A O 1
ATOM 2391 N N . LEU A 1 304 ? -3.024 -0.751 6.720 1.00 81.31 304 LEU A N 1
ATOM 2392 C CA . LEU A 1 304 ? -1.905 -1.091 7.586 1.00 81.31 304 LEU A CA 1
ATOM 2393 C C . LEU A 1 304 ? -1.811 -0.100 8.766 1.00 81.31 304 LEU A C 1
ATOM 2395 O O . LEU A 1 304 ? -2.052 1.102 8.582 1.00 81.31 304 LEU A O 1
ATOM 2399 N N . PRO A 1 305 ? -1.395 -0.557 9.962 1.00 70.94 305 PRO A N 1
ATOM 2400 C CA . PRO A 1 305 ? -1.200 0.280 11.140 1.00 70.94 305 PRO A CA 1
ATOM 2401 C C . PRO A 1 305 ? -0.282 1.481 10.891 1.00 70.94 305 PRO A C 1
ATOM 2403 O O . PRO A 1 305 ? 0.684 1.401 10.140 1.00 70.94 305 PRO A O 1
ATOM 2406 N N . ALA A 1 306 ? -0.490 2.577 11.626 1.00 65.62 306 ALA A N 1
ATOM 2407 C CA . ALA A 1 306 ? 0.357 3.780 11.567 1.00 65.62 306 ALA A CA 1
ATOM 2408 C C . ALA A 1 306 ? 1.788 3.598 12.148 1.00 65.62 306 ALA A C 1
ATOM 2410 O O . ALA A 1 306 ? 2.530 4.574 12.307 1.00 65.62 306 ALA A O 1
ATOM 2411 N N . THR A 1 307 ? 2.175 2.367 12.503 1.00 64.56 307 THR A N 1
ATOM 2412 C CA . THR A 1 307 ? 3.566 1.921 12.705 1.00 64.56 307 THR A CA 1
ATOM 2413 C C . THR A 1 307 ? 4.222 1.395 11.437 1.00 64.56 307 THR A C 1
ATOM 2415 O O . THR A 1 307 ? 5.449 1.368 11.382 1.00 64.56 307 THR A O 1
ATOM 2418 N N . PHE A 1 308 ? 3.444 0.922 10.460 1.00 78.19 308 PHE A N 1
ATOM 2419 C CA . PHE A 1 308 ? 3.944 0.096 9.371 1.00 78.19 308 PHE A CA 1
ATOM 2420 C C . PHE A 1 308 ? 4.816 0.911 8.418 1.00 78.19 308 PHE A C 1
ATOM 2422 O O . PHE A 1 308 ? 4.338 1.602 7.513 1.00 78.19 308 PHE A O 1
ATOM 2429 N N . GLN A 1 309 ? 6.128 0.798 8.597 1.00 81.81 309 GLN A N 1
ATOM 2430 C CA . GLN A 1 309 ? 7.083 1.251 7.604 1.00 81.81 309 GLN A CA 1
ATOM 2431 C C . GLN A 1 309 ? 7.462 0.087 6.699 1.00 81.81 309 GLN A C 1
ATOM 2433 O O . GLN A 1 309 ? 7.884 -0.979 7.144 1.00 81.81 309 GLN A O 1
ATOM 2438 N N . TRP A 1 310 ? 7.361 0.330 5.395 1.00 86.31 310 TRP A N 1
ATOM 2439 C CA . TRP A 1 310 ? 7.778 -0.615 4.362 1.00 86.31 310 TRP A CA 1
ATOM 2440 C C . TRP A 1 310 ? 9.287 -0.895 4.429 1.00 86.31 310 TRP A C 1
ATOM 2442 O O . TRP A 1 310 ? 9.713 -2.011 4.158 1.00 86.31 310 TRP A O 1
ATOM 2452 N N . LYS A 1 311 ? 10.095 0.090 4.850 1.00 85.62 311 LYS A N 1
ATOM 2453 C CA . LYS A 1 311 ? 11.545 -0.072 5.057 1.00 85.62 311 LYS A CA 1
ATOM 2454 C C . LYS A 1 311 ? 11.858 -1.147 6.105 1.00 85.62 311 LYS A C 1
ATOM 2456 O O . LYS A 1 311 ? 12.723 -1.982 5.868 1.00 85.62 311 LYS A O 1
ATOM 2461 N N . ASP A 1 312 ? 11.106 -1.168 7.200 1.00 84.81 312 ASP A N 1
ATOM 2462 C CA . ASP A 1 312 ? 11.341 -2.039 8.358 1.00 84.81 312 ASP A CA 1
ATOM 2463 C C . ASP A 1 312 ? 11.000 -3.516 8.067 1.00 84.81 312 ASP A C 1
ATOM 2465 O O . ASP A 1 312 ? 11.349 -4.401 8.844 1.00 84.81 312 ASP A O 1
ATOM 2469 N N . GLN A 1 313 ? 10.361 -3.807 6.924 1.00 88.75 313 GLN A N 1
ATOM 2470 C CA . GLN A 1 313 ? 10.117 -5.180 6.459 1.00 88.75 313 GLN A CA 1
ATOM 2471 C C . GLN A 1 313 ? 11.255 -5.730 5.581 1.00 88.75 313 GLN A C 1
ATOM 2473 O O . GLN A 1 313 ? 11.297 -6.934 5.336 1.00 88.75 313 GLN A O 1
ATOM 2478 N N . ILE A 1 314 ? 12.186 -4.885 5.111 1.00 90.38 314 ILE A N 1
ATOM 2479 C CA . ILE A 1 314 ? 13.311 -5.318 4.260 1.00 90.38 314 ILE A CA 1
ATOM 2480 C C . ILE A 1 314 ? 14.176 -6.389 4.953 1.00 90.38 314 ILE A C 1
ATOM 2482 O O . ILE A 1 314 ? 14.456 -7.387 4.291 1.00 90.38 314 ILE A O 1
ATOM 2486 N N . PRO A 1 315 ? 14.545 -6.273 6.251 1.00 90.88 315 PRO A N 1
ATOM 2487 C CA . PRO A 1 315 ? 15.308 -7.319 6.933 1.00 90.88 315 PRO A CA 1
ATOM 2488 C C . PRO A 1 315 ? 14.591 -8.674 6.918 1.00 90.88 315 PRO A C 1
ATOM 2490 O O . PRO A 1 315 ? 15.176 -9.649 6.467 1.00 90.88 315 PRO A O 1
ATOM 2493 N N . LYS A 1 316 ? 13.297 -8.716 7.275 1.00 89.31 316 LYS A N 1
ATOM 2494 C CA . LYS A 1 316 ? 12.472 -9.944 7.278 1.00 89.31 316 LYS A CA 1
ATOM 2495 C C . LYS A 1 316 ? 12.380 -10.594 5.888 1.00 89.31 316 LYS A C 1
ATOM 2497 O O . LYS A 1 316 ? 12.391 -11.812 5.749 1.00 89.31 316 LYS A O 1
ATOM 2502 N N . ILE A 1 317 ? 12.276 -9.776 4.837 1.00 92.38 317 ILE A N 1
ATOM 2503 C CA . ILE A 1 317 ? 12.243 -10.249 3.444 1.00 92.38 317 ILE A CA 1
ATOM 2504 C C . ILE A 1 317 ? 13.611 -10.817 3.030 1.00 92.38 317 ILE A C 1
ATOM 2506 O O . ILE A 1 317 ? 13.670 -11.859 2.374 1.00 92.38 317 ILE A O 1
ATOM 2510 N N . ASN A 1 318 ? 14.705 -10.155 3.413 1.00 93.19 318 ASN A N 1
ATOM 2511 C CA . ASN A 1 318 ? 16.064 -10.576 3.070 1.00 93.19 318 ASN A CA 1
ATOM 2512 C C . ASN A 1 318 ? 16.532 -11.796 3.873 1.00 93.19 318 ASN A C 1
ATOM 2514 O O . ASN A 1 318 ? 17.253 -12.622 3.322 1.00 93.19 318 ASN A O 1
ATOM 2518 N N . GLU A 1 319 ? 16.087 -11.944 5.119 1.00 93.12 319 GLU A N 1
ATOM 2519 C CA . GLU A 1 319 ? 16.264 -13.130 5.963 1.00 93.12 319 GLU A CA 1
ATOM 2520 C C . GLU A 1 319 ? 15.692 -14.376 5.267 1.00 93.12 319 GLU A C 1
ATOM 2522 O O . GLU A 1 319 ? 16.429 -15.322 4.983 1.00 93.12 319 GLU A O 1
ATOM 2527 N N . VAL A 1 320 ? 14.416 -14.326 4.860 1.00 91.31 320 VAL A N 1
ATOM 2528 C CA . VAL A 1 320 ? 13.770 -15.420 4.112 1.00 91.31 320 VAL A CA 1
ATOM 2529 C C . VAL A 1 320 ? 14.447 -15.658 2.758 1.00 91.31 320 VAL A C 1
ATOM 2531 O O . VAL A 1 320 ? 14.703 -16.806 2.400 1.00 91.31 320 VAL A O 1
ATOM 2534 N N . ASN A 1 321 ? 14.790 -14.607 2.003 1.00 91.88 321 ASN A N 1
ATOM 2535 C CA . ASN A 1 321 ? 15.512 -14.788 0.738 1.00 91.88 321 ASN A CA 1
ATOM 2536 C C . ASN A 1 321 ? 16.874 -15.472 0.953 1.00 91.88 321 ASN A C 1
ATOM 2538 O O . ASN A 1 321 ? 17.204 -16.392 0.208 1.00 91.88 321 ASN A O 1
ATOM 2542 N N . THR A 1 322 ? 17.634 -15.074 1.975 1.00 92.56 322 THR A N 1
ATOM 2543 C CA . THR A 1 322 ? 18.955 -15.641 2.289 1.00 92.56 322 THR A CA 1
ATOM 2544 C C . THR A 1 322 ? 18.848 -17.107 2.706 1.00 92.56 322 THR A C 1
ATOM 2546 O O . THR A 1 322 ? 19.639 -17.919 2.229 1.00 92.56 322 THR A O 1
ATOM 2549 N N . ALA A 1 323 ? 17.826 -17.478 3.486 1.00 91.94 323 ALA A N 1
ATOM 2550 C CA . ALA A 1 323 ? 17.543 -18.873 3.837 1.00 91.94 323 ALA A CA 1
ATOM 2551 C C . ALA A 1 323 ? 17.279 -19.768 2.604 1.00 91.94 323 ALA A C 1
ATOM 2553 O O . ALA A 1 323 ? 17.640 -20.941 2.603 1.00 91.94 323 ALA A O 1
ATOM 2554 N N . PHE A 1 324 ? 16.722 -19.209 1.522 1.00 89.44 324 PHE A N 1
ATOM 2555 C CA . PHE A 1 324 ? 16.555 -19.892 0.229 1.00 89.44 324 PHE A CA 1
ATOM 2556 C C . PHE A 1 324 ? 17.738 -19.707 -0.749 1.00 89.44 324 PHE A C 1
ATOM 2558 O O . PHE A 1 324 ? 17.620 -20.045 -1.930 1.00 89.44 324 PHE A O 1
ATOM 2565 N N . GLY A 1 325 ? 18.872 -19.144 -0.312 1.00 89.94 325 GLY A N 1
ATOM 2566 C CA . GLY A 1 325 ? 20.027 -18.854 -1.178 1.00 89.94 325 GLY A CA 1
ATOM 2567 C C . GLY A 1 325 ? 19.749 -17.799 -2.262 1.00 89.94 325 GLY A C 1
ATOM 2568 O O . GLY A 1 325 ? 20.443 -17.730 -3.281 1.00 89.94 325 GLY A O 1
ATOM 2569 N N . LEU A 1 326 ? 18.703 -16.989 -2.084 1.00 92.56 326 LEU A N 1
ATOM 2570 C CA . LEU A 1 326 ? 18.258 -15.961 -3.018 1.00 92.56 326 LEU A CA 1
ATOM 2571 C C . LEU A 1 326 ? 18.865 -14.597 -2.676 1.00 92.56 326 LEU A C 1
ATOM 2573 O O . LEU A 1 326 ? 19.119 -14.254 -1.527 1.00 92.56 326 LEU A O 1
ATOM 2577 N N . ARG A 1 327 ? 19.048 -13.766 -3.706 1.00 90.12 327 ARG A N 1
ATOM 2578 C CA . ARG A 1 327 ? 19.575 -12.405 -3.551 1.00 90.12 327 ARG A CA 1
ATOM 2579 C C . ARG A 1 327 ? 18.632 -11.512 -2.731 1.00 90.12 327 ARG A C 1
ATOM 2581 O O . ARG A 1 327 ? 17.419 -11.520 -2.929 1.00 90.12 327 ARG A O 1
ATOM 2588 N N . GLU A 1 328 ? 19.215 -10.654 -1.906 1.00 91.75 328 GLU A N 1
ATOM 2589 C CA . GLU A 1 328 ? 18.523 -9.573 -1.202 1.00 91.75 328 GLU A CA 1
ATOM 2590 C C . GLU A 1 328 ? 17.726 -8.610 -2.105 1.00 91.75 328 GLU A C 1
ATOM 2592 O O . GLU A 1 328 ? 18.068 -8.349 -3.267 1.00 91.75 328 GLU A O 1
ATOM 2597 N N . VAL A 1 329 ? 16.690 -8.008 -1.519 1.00 91.94 329 VAL A N 1
ATOM 2598 C CA . VAL A 1 329 ? 15.830 -6.988 -2.124 1.00 91.94 329 VAL A CA 1
ATOM 2599 C C . VAL A 1 329 ? 16.204 -5.601 -1.603 1.00 91.94 329 VAL A C 1
ATOM 2601 O O . VAL A 1 329 ? 16.228 -5.343 -0.405 1.00 91.94 329 VAL A O 1
ATOM 2604 N N . SER A 1 330 ? 16.455 -4.662 -2.518 1.00 90.81 330 SER A N 1
ATOM 2605 C CA . SER A 1 330 ? 16.675 -3.257 -2.163 1.00 90.81 330 SER A CA 1
ATOM 2606 C C . SER A 1 330 ? 15.360 -2.528 -1.866 1.00 90.81 330 SER A C 1
ATOM 2608 O O . SER A 1 330 ? 14.324 -2.819 -2.465 1.00 90.81 330 SER A O 1
ATOM 2610 N N . SER A 1 331 ? 15.421 -1.472 -1.050 1.00 88.62 331 SER A N 1
ATOM 2611 C CA . SER A 1 331 ? 14.300 -0.538 -0.830 1.00 88.62 331 SER A CA 1
ATOM 2612 C C . SER A 1 331 ? 13.704 0.007 -2.144 1.00 88.62 331 SER A C 1
ATOM 2614 O O . SER A 1 331 ? 12.489 0.104 -2.306 1.00 88.62 331 SER A O 1
ATOM 2616 N N . SER A 1 332 ? 14.548 0.265 -3.150 1.00 87.56 332 SER A N 1
ATOM 2617 C CA . SER A 1 332 ? 14.120 0.694 -4.490 1.00 87.56 332 SER A CA 1
ATOM 2618 C C . SER A 1 332 ? 13.395 -0.388 -5.303 1.00 87.56 332 SER A C 1
ATOM 2620 O O . SER A 1 332 ? 12.604 -0.051 -6.185 1.00 87.56 332 SER A O 1
ATOM 2622 N N . ASN A 1 333 ? 13.630 -1.673 -5.022 1.00 88.88 333 ASN A N 1
ATOM 2623 C CA . ASN A 1 333 ? 12.869 -2.784 -5.594 1.00 88.88 333 ASN A CA 1
ATOM 2624 C C . ASN A 1 333 ? 11.562 -2.998 -4.809 1.00 88.88 333 ASN A C 1
ATOM 2626 O O . ASN A 1 333 ? 10.507 -3.133 -5.422 1.00 88.88 333 ASN A O 1
ATOM 2630 N N . LEU A 1 334 ? 11.594 -2.904 -3.474 1.00 90.38 334 LEU A N 1
ATOM 2631 C CA . LEU A 1 334 ? 10.402 -2.996 -2.623 1.00 90.38 334 LEU A CA 1
ATOM 2632 C C . LEU A 1 334 ? 9.350 -1.924 -2.960 1.00 90.38 334 LEU A C 1
ATOM 2634 O O . LEU A 1 334 ? 8.173 -2.247 -3.104 1.00 90.38 334 LEU A O 1
ATOM 2638 N N . SER A 1 335 ? 9.762 -0.673 -3.186 1.00 87.81 335 SER A N 1
ATOM 2639 C CA . SER A 1 335 ? 8.850 0.398 -3.626 1.00 87.81 335 SER A CA 1
ATOM 2640 C C . SER A 1 335 ? 8.175 0.095 -4.972 1.00 87.81 335 SER A C 1
ATOM 2642 O O . SER A 1 335 ? 7.006 0.429 -5.162 1.00 87.81 335 SER A O 1
ATOM 2644 N N . LYS A 1 336 ? 8.877 -0.579 -5.898 1.00 88.06 336 LYS A N 1
ATOM 2645 C CA . LYS A 1 336 ? 8.304 -1.034 -7.178 1.00 88.06 336 LYS A CA 1
ATOM 2646 C C . LYS A 1 336 ? 7.347 -2.208 -6.982 1.00 88.06 336 LYS A C 1
ATOM 2648 O O . LYS A 1 336 ? 6.300 -2.232 -7.625 1.00 88.06 336 LYS A O 1
ATOM 2653 N N . ILE A 1 337 ? 7.678 -3.146 -6.090 1.00 89.62 337 ILE A N 1
ATOM 2654 C CA . ILE A 1 337 ? 6.795 -4.255 -5.701 1.00 89.62 337 ILE A CA 1
ATOM 2655 C C . ILE A 1 337 ? 5.487 -3.690 -5.133 1.00 89.62 337 ILE A C 1
ATOM 2657 O O . ILE A 1 337 ? 4.434 -3.964 -5.701 1.00 89.62 337 ILE A O 1
ATOM 2661 N N . ARG A 1 338 ? 5.544 -2.817 -4.114 1.00 89.62 338 ARG A N 1
ATOM 2662 C CA . ARG A 1 338 ? 4.358 -2.159 -3.535 1.00 89.62 338 ARG A CA 1
ATOM 2663 C C . ARG A 1 338 ? 3.477 -1.526 -4.616 1.00 89.62 338 ARG A C 1
ATOM 2665 O O . ARG A 1 338 ? 2.311 -1.878 -4.745 1.00 89.62 338 ARG A O 1
ATOM 2672 N N . ALA A 1 339 ? 4.048 -0.636 -5.429 1.00 85.38 339 ALA A N 1
ATOM 2673 C CA . ALA A 1 339 ? 3.296 0.144 -6.413 1.00 85.38 339 ALA A CA 1
ATOM 2674 C C . ALA A 1 339 ? 2.717 -0.669 -7.593 1.00 85.38 339 ALA A C 1
ATOM 2676 O O . ALA A 1 339 ? 1.929 -0.123 -8.364 1.00 85.38 339 ALA A O 1
ATOM 2677 N N . SER A 1 340 ? 3.112 -1.938 -7.767 1.00 84.75 340 SER A N 1
ATOM 2678 C CA . SER A 1 340 ? 2.666 -2.795 -8.881 1.00 84.75 340 SER A CA 1
ATOM 2679 C C . SER A 1 340 ? 1.962 -4.090 -8.465 1.00 84.75 340 SER A C 1
ATOM 2681 O O . SER A 1 340 ? 1.306 -4.702 -9.306 1.00 84.75 340 SER A O 1
ATOM 2683 N N . ARG A 1 341 ? 2.100 -4.520 -7.205 1.00 87.12 341 ARG A N 1
ATOM 2684 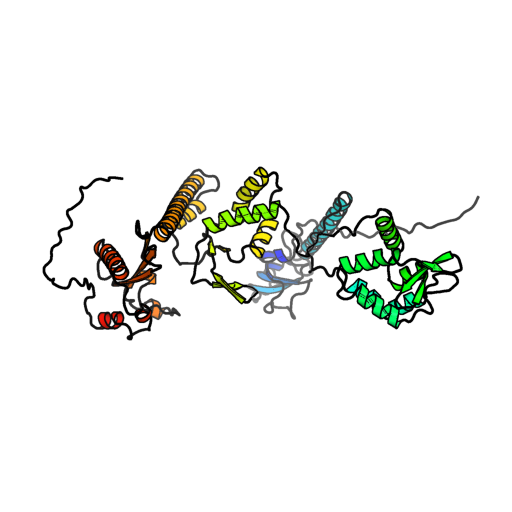C CA . ARG A 1 341 ? 1.551 -5.781 -6.678 1.00 87.12 341 ARG A CA 1
ATOM 2685 C C . ARG A 1 341 ? 0.698 -5.631 -5.424 1.00 87.12 341 ARG A C 1
ATOM 2687 O O . ARG A 1 341 ? -0.005 -6.579 -5.124 1.00 87.12 341 ARG A O 1
ATOM 2694 N N . PHE A 1 342 ? 0.771 -4.485 -4.743 1.00 88.50 342 PHE A N 1
ATOM 2695 C CA . PHE A 1 342 ? 0.028 -4.207 -3.510 1.00 88.50 342 PHE A CA 1
ATOM 2696 C C . PHE A 1 342 ? -0.620 -2.793 -3.478 1.00 88.50 342 PHE A C 1
ATOM 2698 O O . PHE A 1 342 ? -0.487 -2.093 -2.469 1.00 88.50 342 PHE A O 1
ATOM 2705 N N . PRO A 1 343 ? -1.264 -2.292 -4.563 1.00 83.00 343 PRO A N 1
ATOM 2706 C CA . PRO A 1 343 ? -1.961 -0.992 -4.570 1.00 83.00 343 PRO A CA 1
ATOM 2707 C C . PRO A 1 343 ? -3.200 -0.913 -3.653 1.00 83.00 343 PRO A C 1
ATOM 2709 O O . PRO A 1 343 ? -3.703 0.184 -3.398 1.00 83.00 343 PRO A O 1
ATOM 2712 N N . GLU A 1 344 ? -3.703 -2.051 -3.186 1.00 84.06 344 GLU A N 1
ATOM 2713 C CA . GLU A 1 344 ? -4.803 -2.204 -2.230 1.00 84.06 344 GLU A CA 1
ATOM 2714 C C . GLU A 1 344 ? -4.382 -1.956 -0.768 1.00 84.06 344 GLU A C 1
ATOM 2716 O O . GLU A 1 344 ? -5.239 -1.667 0.070 1.00 84.06 344 GLU A O 1
ATOM 2721 N N . PHE A 1 345 ? -3.073 -2.013 -0.477 1.00 84.94 345 PHE A N 1
ATOM 2722 C CA . PHE A 1 345 ? -2.497 -1.815 0.855 1.00 84.94 345 PHE A CA 1
ATOM 2723 C C . PHE A 1 345 ? -2.002 -0.374 1.071 1.00 84.94 345 PHE A C 1
ATOM 2725 O O . PHE A 1 345 ? -0.916 0.031 0.619 1.00 84.94 345 PHE A O 1
ATOM 2732 N N . ASP A 1 346 ? -2.774 0.394 1.838 1.00 80.75 346 ASP A N 1
ATOM 2733 C CA . ASP A 1 346 ? -2.421 1.749 2.268 1.00 80.75 346 ASP A CA 1
ATOM 2734 C C . ASP A 1 346 ? -2.105 1.806 3.769 1.00 80.75 346 ASP A C 1
ATOM 2736 O O . ASP A 1 346 ? -2.550 0.977 4.555 1.00 80.75 346 ASP A O 1
ATOM 2740 N N . VAL A 1 347 ? -1.280 2.773 4.179 1.00 77.38 347 VAL A N 1
ATOM 2741 C CA . VAL A 1 347 ? -0.885 2.961 5.586 1.00 77.38 347 VAL A CA 1
ATOM 2742 C C . VAL A 1 347 ? -1.749 4.062 6.191 1.00 77.38 347 VAL A C 1
ATOM 2744 O O . VAL A 1 347 ? -1.828 5.152 5.616 1.00 77.38 347 VAL A O 1
ATOM 2747 N N . LYS A 1 348 ? -2.371 3.789 7.346 1.00 69.81 348 LYS A N 1
ATOM 2748 C CA . LYS A 1 348 ? -3.241 4.734 8.069 1.00 69.81 348 LYS A CA 1
ATOM 2749 C C . LYS A 1 348 ? -2.534 6.079 8.275 1.00 69.81 348 LYS A C 1
ATOM 2751 O O . LYS A 1 348 ? -1.409 6.122 8.785 1.00 69.81 348 LYS A O 1
ATOM 2756 N N . ARG A 1 349 ? -3.164 7.179 7.859 1.00 63.41 349 ARG A N 1
ATOM 2757 C CA . ARG A 1 349 ? -2.537 8.507 7.827 1.00 63.41 349 ARG A CA 1
ATOM 2758 C C . ARG A 1 349 ? -2.397 9.075 9.237 1.00 63.41 349 ARG A C 1
ATOM 2760 O O . ARG A 1 349 ? -3.242 8.864 10.107 1.00 63.41 349 ARG A O 1
ATOM 2767 N N . LEU A 1 350 ? -1.353 9.879 9.443 1.00 49.00 350 LEU A N 1
ATOM 2768 C CA . LEU A 1 350 ? -1.165 10.719 10.633 1.00 49.00 350 LEU A CA 1
ATOM 2769 C C . LEU A 1 350 ? -2.176 11.882 10.620 1.00 49.00 350 LEU A C 1
ATOM 2771 O O . LEU A 1 350 ? -1.832 13.028 10.359 1.00 49.00 350 LEU A O 1
ATOM 2775 N N . GLY A 1 351 ? -3.443 11.543 10.849 1.00 50.47 351 GLY A N 1
ATOM 2776 C CA . GLY A 1 351 ? -4.603 12.423 10.701 1.00 50.47 351 GLY A CA 1
ATOM 2777 C C . GLY A 1 351 ? -5.934 11.667 10.755 1.00 50.47 351 GLY A C 1
ATOM 2778 O O . GLY A 1 351 ? -6.939 12.248 11.149 1.00 50.47 351 GLY A O 1
ATOM 2779 N N . ASP A 1 352 ? -5.940 10.361 10.461 1.00 56.59 352 ASP A N 1
ATOM 2780 C CA . ASP A 1 352 ? -7.148 9.539 10.562 1.00 56.59 352 ASP A CA 1
ATOM 2781 C C . ASP A 1 352 ? -7.533 9.359 12.043 1.00 56.59 352 ASP A C 1
ATOM 2783 O O . ASP A 1 352 ? -6.847 8.686 12.821 1.00 56.59 352 ASP A O 1
ATOM 2787 N N . ASN A 1 353 ? -8.633 9.999 12.447 1.00 48.88 353 ASN A N 1
ATOM 2788 C CA . ASN A 1 353 ? -9.108 10.046 13.839 1.0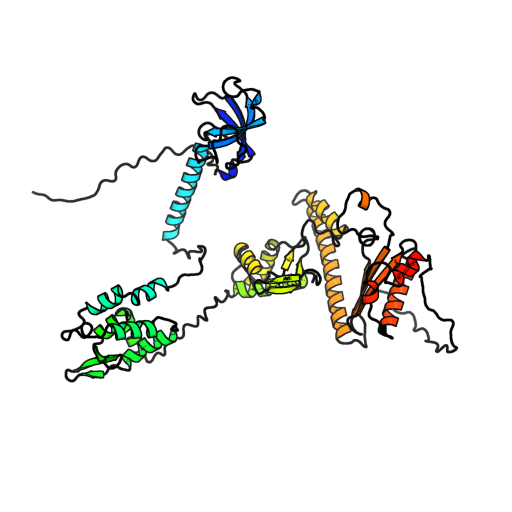0 48.88 353 ASN A CA 1
ATOM 2789 C C . ASN A 1 353 ? -10.106 8.920 14.188 1.00 48.88 353 ASN A C 1
ATOM 2791 O O . ASN A 1 353 ? -10.604 8.837 15.315 1.00 48.88 353 ASN A O 1
ATOM 2795 N N . PHE A 1 354 ? -10.376 8.019 13.239 1.00 47.38 354 PHE A N 1
ATOM 2796 C CA . PHE A 1 354 ? -11.085 6.768 13.499 1.00 47.38 354 PHE A CA 1
ATOM 2797 C C . PHE A 1 354 ? -10.190 5.851 14.340 1.00 47.38 354 PHE A C 1
ATOM 2799 O O . PHE A 1 354 ? -9.108 5.491 13.882 1.00 47.38 354 PHE A O 1
ATOM 2806 N N . ALA A 1 355 ? -10.619 5.517 15.562 1.00 53.75 355 ALA A N 1
ATOM 2807 C CA . ALA A 1 355 ? -9.927 4.678 16.551 1.00 53.75 355 ALA A CA 1
ATOM 2808 C C . ALA A 1 355 ? -8.377 4.752 16.527 1.00 53.75 355 ALA A C 1
ATOM 2810 O O . ALA A 1 355 ? -7.698 3.971 15.847 1.00 53.75 355 ALA A O 1
ATOM 2811 N N . ARG A 1 356 ? -7.800 5.675 17.309 1.00 58.75 356 ARG A N 1
ATOM 2812 C CA . ARG A 1 356 ? -6.399 5.574 17.752 1.00 58.75 356 ARG A CA 1
ATOM 2813 C C . ARG A 1 356 ? -6.384 5.018 19.168 1.00 58.75 356 ARG A C 1
ATOM 2815 O O . ARG A 1 356 ? -7.104 5.522 20.023 1.00 58.75 356 ARG A O 1
ATOM 2822 N N . CYS A 1 357 ? -5.564 4.004 19.434 1.00 70.88 357 CYS A N 1
ATOM 2823 C CA . CYS A 1 357 ? -5.414 3.511 20.798 1.00 70.88 357 CYS A CA 1
ATOM 2824 C C . CYS A 1 357 ? -4.577 4.507 21.617 1.00 70.88 357 CYS A C 1
ATOM 2826 O O . CYS A 1 357 ? -3.407 4.739 21.309 1.00 70.88 357 CYS A O 1
ATOM 2828 N N . GLY A 1 358 ? -5.157 5.068 22.683 1.00 70.69 358 GLY A N 1
ATOM 2829 C CA . GLY A 1 358 ? -4.465 6.023 23.556 1.00 70.69 358 GLY A CA 1
ATOM 2830 C C . GLY A 1 358 ? -3.195 5.451 24.199 1.00 70.69 358 GLY A C 1
ATOM 2831 O O . GLY A 1 358 ? -2.207 6.164 24.343 1.00 70.69 358 GLY A O 1
ATOM 2832 N N . THR A 1 359 ? -3.170 4.150 24.511 1.00 78.69 359 THR A N 1
ATOM 2833 C CA . THR A 1 359 ? -1.977 3.452 25.028 1.00 78.69 359 THR A CA 1
ATOM 2834 C C . THR A 1 359 ? -0.849 3.406 23.996 1.00 78.69 359 THR A C 1
ATOM 2836 O O . THR A 1 359 ? 0.307 3.665 24.335 1.00 78.69 359 THR A O 1
ATOM 2839 N N . TYR A 1 360 ? -1.184 3.135 22.731 1.00 77.31 360 TYR A N 1
ATOM 2840 C CA . TYR A 1 360 ? -0.237 3.163 21.618 1.00 77.31 360 TYR A CA 1
ATOM 2841 C C . TYR A 1 360 ? 0.356 4.566 21.413 1.00 77.31 360 TYR A C 1
ATOM 2843 O O . TYR A 1 360 ? 1.581 4.710 21.423 1.00 77.31 360 TYR A O 1
ATOM 2851 N N . ASP A 1 361 ? -0.486 5.599 21.280 1.00 77.38 361 ASP A N 1
ATOM 2852 C CA . ASP A 1 361 ? -0.011 6.972 21.052 1.00 77.38 361 ASP A CA 1
ATOM 2853 C C . ASP A 1 361 ? 0.794 7.479 22.269 1.00 77.38 361 ASP A C 1
ATOM 2855 O O . ASP A 1 361 ? 1.872 8.048 22.098 1.00 77.38 361 ASP A O 1
ATOM 2859 N N . LYS A 1 362 ? 0.382 7.153 23.505 1.00 83.69 362 LYS A N 1
ATOM 2860 C CA . LYS A 1 362 ? 1.149 7.447 24.731 1.00 83.69 362 LYS A CA 1
ATOM 2861 C C . LYS A 1 362 ? 2.557 6.846 24.698 1.00 83.69 362 LYS A C 1
ATOM 2863 O O . LYS A 1 362 ? 3.523 7.550 24.981 1.00 83.69 362 LYS A O 1
ATOM 2868 N N . TYR A 1 363 ? 2.708 5.568 24.341 1.00 83.88 363 TYR A N 1
ATOM 2869 C CA . TYR A 1 363 ? 4.034 4.945 24.227 1.00 83.88 363 TYR A CA 1
ATOM 2870 C C . TYR A 1 363 ? 4.842 5.487 23.035 1.00 83.88 363 TYR A C 1
ATOM 2872 O O . TYR A 1 363 ? 6.068 5.561 23.120 1.00 83.88 363 TYR A O 1
ATOM 2880 N N . LYS A 1 364 ? 4.184 5.915 21.951 1.00 78.81 364 LYS A N 1
ATOM 2881 C CA . LYS A 1 364 ? 4.823 6.532 20.778 1.00 78.81 364 LYS A CA 1
ATOM 2882 C C . LYS A 1 364 ? 5.442 7.892 21.104 1.00 78.81 364 LYS A C 1
ATOM 2884 O O . LYS A 1 364 ? 6.605 8.115 20.768 1.00 78.81 364 LYS A O 1
ATOM 2889 N N . GLU A 1 365 ? 4.708 8.768 21.789 1.00 81.12 365 GLU A N 1
ATOM 2890 C CA . GLU A 1 365 ? 5.220 10.085 22.189 1.00 81.12 365 GLU A CA 1
ATOM 2891 C C . GLU A 1 365 ? 6.274 9.970 23.304 1.00 81.12 365 GLU A C 1
ATOM 2893 O O . GLU A 1 365 ? 7.326 10.601 23.208 1.00 81.12 365 GLU A O 1
ATOM 2898 N N . LEU A 1 366 ? 6.093 9.067 24.278 1.00 84.25 366 LEU A N 1
ATOM 2899 C CA . LEU A 1 366 ? 7.132 8.763 25.276 1.00 84.25 366 LEU A CA 1
ATOM 2900 C C . LEU A 1 366 ? 8.421 8.201 24.648 1.00 84.25 366 LEU A C 1
ATOM 2902 O O . LEU A 1 366 ? 9.512 8.484 25.139 1.00 84.25 366 LEU A O 1
ATOM 2906 N N . ARG A 1 367 ? 8.330 7.449 23.539 1.00 80.81 367 ARG A N 1
ATOM 2907 C CA . ARG A 1 367 ? 9.514 6.997 22.786 1.00 80.81 367 ARG A CA 1
ATOM 2908 C C . ARG A 1 367 ? 10.182 8.130 21.999 1.00 80.81 367 ARG A C 1
ATOM 2910 O O . ARG A 1 367 ? 11.400 8.120 21.886 1.00 80.81 367 ARG A O 1
ATOM 2917 N N . LYS A 1 368 ? 9.418 9.084 21.452 1.00 79.19 368 LYS A N 1
ATOM 2918 C CA . LYS A 1 368 ? 9.960 10.273 20.759 1.00 79.19 368 LYS A CA 1
ATOM 2919 C C . LYS A 1 368 ? 10.679 11.232 21.711 1.00 79.19 368 LYS A C 1
ATOM 2921 O O . LYS A 1 368 ? 11.687 11.806 21.322 1.00 79.19 368 LYS A O 1
ATOM 2926 N N . GLY A 1 369 ? 10.149 11.416 22.923 1.00 79.56 369 GLY A N 1
ATOM 2927 C CA . GLY A 1 369 ? 10.740 12.288 23.944 1.00 79.56 369 GLY A CA 1
ATOM 2928 C C . GLY A 1 369 ? 11.977 11.704 24.638 1.00 79.56 369 GLY A C 1
ATOM 2929 O O . GLY A 1 369 ? 12.676 12.428 25.338 1.00 79.56 369 GLY A O 1
ATOM 2930 N N . ALA A 1 370 ? 12.261 10.412 24.453 1.00 83.00 370 ALA A N 1
ATOM 2931 C CA . ALA A 1 370 ? 13.454 9.764 24.986 1.00 83.00 370 ALA A CA 1
ATOM 2932 C C . ALA A 1 370 ? 14.641 9.890 24.016 1.00 83.00 370 ALA A C 1
ATOM 2934 O O . ALA A 1 370 ? 14.496 9.702 22.808 1.00 83.00 370 ALA A O 1
ATOM 2935 N N . ILE A 1 371 ? 15.840 10.137 24.555 1.00 80.56 371 ILE A N 1
ATOM 2936 C CA . ILE A 1 371 ? 17.081 10.200 23.769 1.00 80.56 371 ILE A CA 1
ATOM 2937 C C . ILE A 1 371 ? 17.306 8.858 23.052 1.00 80.56 371 ILE A C 1
ATOM 2939 O O . ILE A 1 371 ? 17.181 7.788 23.659 1.00 80.56 371 ILE A O 1
ATOM 2943 N N . GLY A 1 372 ? 17.638 8.905 21.759 1.00 73.06 372 GLY A N 1
ATOM 2944 C CA . GLY A 1 372 ? 17.883 7.714 20.943 1.00 73.06 372 GLY A CA 1
ATOM 2945 C C . GLY A 1 372 ? 18.976 6.822 21.540 1.00 73.06 372 GLY A C 1
ATOM 2946 O O . GLY A 1 372 ? 20.024 7.308 21.947 1.00 73.06 372 GLY A O 1
ATOM 2947 N N . GLY A 1 373 ? 18.715 5.515 21.626 1.00 71.94 373 GLY A N 1
ATOM 2948 C CA . GLY A 1 373 ? 19.631 4.543 22.238 1.00 71.94 373 GLY A CA 1
ATOM 2949 C C . GLY A 1 373 ? 19.601 4.478 23.772 1.00 71.94 373 GLY A C 1
ATOM 2950 O O . GLY A 1 373 ? 20.184 3.557 24.333 1.00 71.94 373 GLY A O 1
ATOM 2951 N N . SER A 1 374 ? 18.897 5.383 24.463 1.00 82.62 374 SER A N 1
ATOM 2952 C CA . SER A 1 374 ? 18.761 5.320 25.927 1.00 82.62 374 SER A CA 1
ATOM 2953 C C . SER A 1 374 ? 17.956 4.101 26.401 1.00 82.62 374 SER A C 1
ATOM 2955 O O . SER A 1 374 ? 17.044 3.626 25.717 1.00 82.62 374 SER A O 1
ATOM 2957 N N . GLU A 1 375 ? 18.214 3.652 27.634 1.00 84.94 375 GLU A N 1
ATOM 2958 C CA . GLU A 1 375 ? 17.420 2.604 28.295 1.00 84.94 375 GLU A CA 1
ATOM 2959 C C . GLU A 1 375 ? 15.922 2.967 28.331 1.00 84.94 375 GLU A C 1
ATOM 2961 O O . GLU A 1 375 ? 15.060 2.114 28.124 1.00 84.94 375 GLU A O 1
ATOM 2966 N N . GLN A 1 376 ? 15.593 4.254 28.497 1.00 83.31 376 GLN A N 1
ATOM 2967 C CA . GLN A 1 376 ? 14.214 4.746 28.444 1.00 83.31 376 GLN A CA 1
ATOM 2968 C C . GLN A 1 376 ? 13.580 4.532 27.059 1.00 83.31 376 GLN A C 1
ATOM 2970 O O . GLN A 1 376 ? 12.456 4.034 26.972 1.00 83.31 376 GLN A O 1
ATOM 2975 N N . ALA A 1 377 ? 14.300 4.827 25.971 1.00 81.06 377 ALA A N 1
ATOM 2976 C CA . ALA A 1 377 ? 13.824 4.558 24.614 1.00 81.06 377 ALA A CA 1
ATOM 2977 C C . ALA A 1 377 ? 13.622 3.049 24.366 1.00 81.06 377 ALA A C 1
ATOM 2979 O O . ALA A 1 377 ? 12.616 2.655 23.765 1.00 81.06 377 ALA A O 1
ATOM 2980 N N . MET A 1 378 ? 14.509 2.189 24.884 1.00 83.75 378 MET A N 1
ATOM 2981 C CA . MET A 1 378 ? 14.335 0.728 24.824 1.00 83.75 378 MET A CA 1
ATOM 2982 C C . MET A 1 378 ? 13.120 0.257 25.643 1.00 83.75 378 MET A C 1
ATOM 2984 O O . MET A 1 378 ? 12.317 -0.542 25.161 1.00 83.75 378 MET A O 1
ATOM 2988 N N . LYS A 1 379 ? 12.926 0.797 26.851 1.00 89.44 379 LYS A N 1
ATOM 2989 C CA . LYS A 1 379 ? 11.799 0.506 27.757 1.00 89.44 379 LYS A CA 1
ATOM 2990 C C . LYS A 1 379 ? 10.447 0.862 27.135 1.00 89.44 379 LYS A C 1
ATOM 2992 O O . LYS A 1 379 ? 9.507 0.069 27.231 1.00 89.44 379 LYS A O 1
ATOM 2997 N N . TRP A 1 380 ? 10.344 2.010 26.462 1.00 85.94 380 TRP A N 1
ATOM 2998 C CA . TRP A 1 380 ? 9.131 2.388 25.726 1.00 85.94 380 TRP A CA 1
ATOM 2999 C C . TRP A 1 380 ? 8.937 1.564 24.451 1.00 85.94 380 TRP A C 1
ATOM 3001 O O . TRP A 1 380 ? 7.803 1.199 24.148 1.00 85.94 380 TRP A O 1
ATOM 3011 N N . THR A 1 381 ? 10.017 1.182 23.763 1.00 80.56 381 THR A N 1
ATOM 3012 C CA . THR A 1 381 ? 9.959 0.269 22.605 1.00 80.56 381 THR A CA 1
ATOM 3013 C C . THR A 1 381 ? 9.413 -1.104 23.003 1.00 80.56 381 THR A C 1
ATOM 3015 O O . THR A 1 381 ? 8.394 -1.521 22.460 1.00 80.56 381 THR A O 1
ATOM 3018 N N . ARG A 1 382 ? 9.964 -1.737 24.049 1.00 85.38 382 ARG A N 1
ATOM 3019 C CA . ARG A 1 382 ? 9.495 -3.040 24.557 1.00 85.38 382 ARG A CA 1
ATOM 3020 C C . ARG A 1 382 ? 8.032 -3.007 25.026 1.00 85.38 382 ARG A C 1
ATOM 3022 O O . ARG A 1 382 ? 7.295 -3.975 24.843 1.00 85.38 382 ARG A O 1
ATOM 3029 N N . LYS A 1 383 ? 7.579 -1.892 25.620 1.00 87.94 383 LYS A N 1
ATOM 3030 C CA . LYS A 1 383 ? 6.160 -1.694 25.986 1.00 87.94 383 LYS A CA 1
ATOM 3031 C C . LYS A 1 383 ? 5.253 -1.531 24.764 1.00 87.94 383 LYS A C 1
ATOM 3033 O O . LYS A 1 383 ? 4.157 -2.088 24.754 1.00 87.94 383 LYS A O 1
ATOM 3038 N N . LEU A 1 384 ? 5.708 -0.806 23.742 1.00 81.19 384 LEU A N 1
ATOM 3039 C CA . LEU A 1 384 ? 5.002 -0.644 22.471 1.00 81.19 384 LEU A CA 1
ATOM 3040 C C . LEU A 1 384 ? 4.856 -1.988 21.742 1.00 81.19 384 LEU A C 1
ATOM 3042 O O . LEU A 1 384 ? 3.759 -2.336 21.316 1.00 81.19 384 LEU A O 1
ATOM 3046 N N . GLU A 1 385 ? 5.933 -2.769 21.673 1.00 79.19 385 GLU A N 1
ATOM 3047 C CA . GLU A 1 385 ? 5.961 -4.110 21.080 1.00 79.19 385 GLU A CA 1
ATOM 3048 C C . GLU A 1 385 ? 5.028 -5.077 21.816 1.00 79.19 385 GLU A C 1
ATOM 3050 O O . GLU A 1 385 ? 4.192 -5.704 21.169 1.00 79.19 385 GLU A O 1
ATOM 3055 N N . LYS A 1 386 ? 5.079 -5.134 23.158 1.00 85.56 386 LYS A N 1
ATOM 3056 C CA . LYS A 1 386 ? 4.158 -5.967 23.955 1.00 85.56 386 LYS A CA 1
ATOM 3057 C C . LYS A 1 386 ? 2.689 -5.570 23.758 1.00 85.56 386 LYS A C 1
ATOM 3059 O O . LYS A 1 386 ? 1.820 -6.434 23.712 1.00 85.56 386 LYS A O 1
ATOM 3064 N N . HIS A 1 387 ? 2.388 -4.278 23.639 1.00 85.25 387 HIS A N 1
ATOM 3065 C CA . HIS A 1 387 ? 1.020 -3.827 23.377 1.00 85.25 387 HIS A CA 1
ATOM 3066 C C . HIS A 1 387 ? 0.537 -4.241 21.974 1.00 85.25 387 HIS A C 1
ATOM 3068 O O . HIS A 1 387 ? -0.588 -4.719 21.825 1.00 85.25 387 HIS A O 1
ATOM 3074 N N . LEU A 1 388 ? 1.400 -4.123 20.960 1.00 76.12 388 LEU A N 1
ATOM 3075 C CA . LEU A 1 388 ? 1.100 -4.532 19.585 1.00 76.12 388 LEU A CA 1
ATOM 3076 C C . LEU A 1 388 ? 1.002 -6.059 19.423 1.00 76.12 388 LEU A C 1
ATOM 3078 O O . LEU A 1 388 ? 0.193 -6.520 18.619 1.00 76.12 388 LEU A O 1
ATOM 3082 N N . SER A 1 389 ? 1.776 -6.851 20.176 1.00 76.69 389 SER A N 1
ATOM 3083 C CA . SER A 1 389 ? 1.682 -8.316 20.134 1.00 76.69 389 SER A CA 1
ATOM 3084 C C . SER A 1 389 ? 0.411 -8.840 20.805 1.00 76.69 389 SER A C 1
ATOM 3086 O O . SER A 1 389 ? -0.221 -9.732 20.248 1.00 76.69 389 SER A O 1
ATOM 3088 N N . ILE A 1 390 ? -0.033 -8.240 21.917 1.00 83.56 390 ILE A N 1
ATOM 3089 C CA . ILE A 1 390 ? -1.340 -8.547 22.532 1.00 83.56 390 ILE A CA 1
ATOM 3090 C C . ILE A 1 390 ? -2.476 -8.232 21.547 1.00 83.56 390 ILE A C 1
ATOM 3092 O O . ILE A 1 390 ? -3.323 -9.084 21.286 1.00 83.56 390 ILE A O 1
ATOM 3096 N N . ALA A 1 391 ? -2.460 -7.044 20.930 1.00 78.69 391 ALA A N 1
ATOM 3097 C CA . ALA A 1 391 ? -3.466 -6.663 19.937 1.00 78.69 391 ALA A CA 1
ATOM 3098 C C . ALA A 1 391 ? -3.485 -7.605 18.715 1.00 78.69 391 ALA A C 1
ATOM 3100 O O . ALA A 1 391 ? -4.556 -7.896 18.184 1.00 78.69 391 ALA A O 1
ATOM 3101 N N . ARG A 1 392 ? -2.320 -8.115 18.288 1.00 74.69 392 ARG A N 1
ATOM 3102 C CA . ARG A 1 392 ? -2.207 -9.132 17.229 1.00 74.69 392 ARG A CA 1
ATOM 3103 C C . ARG A 1 392 ? -2.784 -10.477 17.665 1.00 74.69 392 ARG A C 1
ATOM 3105 O O . ARG A 1 392 ? -3.636 -11.002 16.960 1.00 74.69 392 ARG A O 1
ATOM 3112 N N . ALA A 1 393 ? -2.392 -10.987 18.831 1.00 80.81 393 ALA A N 1
ATOM 3113 C CA . ALA A 1 393 ? -2.869 -12.268 19.348 1.00 80.81 393 ALA A CA 1
ATOM 3114 C C . ALA A 1 393 ? -4.400 -12.291 19.509 1.00 80.81 393 ALA A C 1
ATOM 3116 O O . ALA A 1 393 ? -5.040 -13.275 19.151 1.00 80.81 393 ALA A O 1
ATOM 3117 N N . HIS A 1 394 ? -5.005 -11.187 19.962 1.00 81.81 394 HIS A N 1
ATOM 3118 C CA . HIS A 1 394 ? -6.465 -11.066 20.065 1.00 81.81 394 HIS A CA 1
ATOM 3119 C C . HIS A 1 394 ? -7.153 -11.108 18.686 1.00 81.81 394 HIS A C 1
ATOM 3121 O O . HIS A 1 394 ? -8.213 -11.715 18.554 1.00 81.81 394 HIS A O 1
ATOM 3127 N N . ARG A 1 395 ? -6.549 -10.507 17.647 1.00 77.38 395 ARG A N 1
ATOM 3128 C CA . ARG A 1 395 ? -7.051 -10.564 16.259 1.00 77.38 395 ARG A CA 1
ATOM 3129 C C . ARG A 1 395 ? -6.912 -11.960 15.656 1.00 77.38 395 ARG A C 1
ATOM 3131 O O . ARG A 1 395 ? -7.863 -12.463 15.071 1.00 77.38 395 ARG A O 1
ATOM 3138 N N . GLU A 1 396 ? -5.749 -12.588 15.816 1.00 79.75 396 GLU A N 1
ATOM 3139 C CA . GLU A 1 396 ? -5.479 -13.949 15.335 1.00 79.75 396 GLU A CA 1
ATOM 3140 C C . GLU A 1 396 ? -6.422 -14.965 16.009 1.00 79.75 396 GLU A C 1
ATOM 3142 O O . GLU A 1 396 ? -7.014 -15.797 15.322 1.00 79.75 396 GLU A O 1
ATOM 3147 N N . TYR A 1 397 ? -6.657 -14.833 17.320 1.00 86.69 397 TYR A N 1
ATOM 3148 C CA . TYR A 1 397 ? -7.642 -15.631 18.059 1.00 86.69 397 TYR A CA 1
ATOM 3149 C C . TYR A 1 397 ? -9.083 -15.386 17.582 1.00 86.69 397 TYR A C 1
ATOM 3151 O O . TYR A 1 397 ? -9.820 -16.345 17.357 1.00 86.69 397 TYR A O 1
ATOM 3159 N N . TYR A 1 398 ? -9.478 -14.124 17.373 1.00 85.94 398 TYR A N 1
ATOM 3160 C CA . TYR A 1 398 ? -10.800 -13.782 16.840 1.00 85.94 398 TYR A CA 1
ATOM 3161 C C . TYR A 1 398 ? -11.038 -14.391 15.452 1.00 85.94 398 TYR A C 1
ATOM 3163 O O . TYR A 1 398 ? -12.062 -15.038 15.258 1.00 85.94 398 TYR A O 1
ATOM 3171 N N . TYR A 1 399 ? -10.099 -14.259 14.509 1.00 82.19 399 TYR A N 1
ATOM 3172 C CA . TYR A 1 399 ? -10.255 -14.841 13.170 1.00 82.19 399 TYR A CA 1
ATOM 3173 C C . TYR A 1 399 ? -10.279 -16.377 13.200 1.00 82.19 399 TYR A C 1
ATOM 3175 O O . TYR A 1 399 ? -11.063 -16.991 12.476 1.00 82.19 399 TYR A O 1
ATOM 3183 N N . ALA A 1 400 ? -9.482 -17.009 14.071 1.00 84.56 400 ALA A N 1
ATOM 3184 C CA . ALA A 1 400 ? -9.532 -18.456 14.274 1.00 84.56 400 ALA A CA 1
ATOM 3185 C C . ALA A 1 400 ? -10.890 -18.916 14.837 1.00 84.56 400 ALA A C 1
ATOM 3187 O O . ALA A 1 400 ? -11.432 -19.924 14.383 1.00 84.56 400 ALA A O 1
ATOM 3188 N N . LYS A 1 401 ? -11.473 -18.167 15.784 1.00 88.12 401 LYS A N 1
ATOM 3189 C CA . LYS A 1 401 ? -12.806 -18.458 16.330 1.00 88.12 401 LYS A CA 1
ATOM 3190 C C . LYS A 1 401 ? -13.927 -18.167 15.336 1.00 88.12 401 LYS A C 1
ATOM 3192 O O . LYS A 1 401 ? -14.790 -19.022 15.184 1.00 88.12 401 LYS A O 1
ATOM 3197 N N . GLN A 1 402 ? -13.860 -17.066 14.584 1.00 86.88 402 GLN A N 1
ATOM 3198 C CA . GLN A 1 402 ? -14.775 -16.772 13.477 1.00 86.88 402 GLN A CA 1
ATOM 3199 C C . GLN A 1 402 ? -14.842 -17.959 12.506 1.00 86.88 402 GLN A C 1
ATOM 3201 O O . GLN A 1 402 ? -15.927 -18.494 12.275 1.00 86.88 402 GLN A O 1
ATOM 3206 N N . TYR A 1 403 ? -13.686 -18.410 12.005 1.00 85.25 403 TYR A N 1
ATOM 3207 C CA . TYR A 1 403 ? -13.595 -19.555 11.099 1.00 85.25 403 TYR A CA 1
ATOM 3208 C C . TYR A 1 403 ? -14.134 -20.847 11.733 1.00 85.25 403 TYR A C 1
ATOM 3210 O O . TYR A 1 403 ? -14.870 -21.583 11.078 1.00 85.25 403 TYR A O 1
ATOM 3218 N N . TYR A 1 404 ? -13.833 -21.102 13.014 1.00 88.12 404 TYR A N 1
ATOM 3219 C CA . TYR A 1 404 ? -14.390 -22.246 13.743 1.00 88.12 404 TYR A CA 1
ATOM 3220 C C . TYR A 1 404 ? -15.921 -22.190 13.772 1.00 88.12 404 TYR A C 1
ATOM 3222 O O . TYR A 1 404 ? -16.558 -23.134 13.322 1.00 88.12 404 TYR A O 1
ATOM 3230 N N . SER A 1 405 ? -16.516 -21.075 14.210 1.00 88.44 405 SER A N 1
ATOM 3231 C CA . SER A 1 405 ? -17.977 -20.912 14.255 1.00 88.44 405 SER A CA 1
ATOM 3232 C C . SER A 1 405 ? -18.640 -20.992 12.876 1.00 88.44 405 SER A C 1
ATOM 3234 O O . SER A 1 405 ? -19.741 -21.506 12.756 1.00 88.44 405 SER A O 1
ATOM 3236 N N . GLN A 1 406 ? -17.966 -20.550 11.808 1.00 85.06 406 GLN A N 1
ATOM 3237 C CA . GLN A 1 406 ? -18.458 -20.705 10.432 1.00 85.06 406 GLN A CA 1
ATOM 3238 C C . GLN A 1 406 ? -18.335 -22.147 9.897 1.00 85.06 406 GLN A C 1
ATOM 3240 O O . GLN A 1 406 ? -19.015 -22.486 8.933 1.00 85.06 406 GLN A O 1
ATOM 3245 N N . THR A 1 407 ? -17.484 -22.985 10.500 1.00 87.50 407 THR A N 1
ATOM 3246 C CA . THR A 1 407 ? -17.293 -24.401 10.124 1.00 87.50 407 THR A CA 1
ATOM 3247 C C . THR A 1 407 ? -18.170 -25.338 10.962 1.00 87.50 407 THR A C 1
ATOM 3249 O O . THR A 1 407 ? -18.695 -26.317 10.439 1.00 87.50 407 THR A O 1
ATOM 3252 N N . TYR A 1 408 ? -18.344 -25.020 12.247 1.00 89.06 408 TYR A N 1
ATOM 3253 C CA . TYR A 1 408 ? -19.074 -25.796 13.250 1.00 89.06 408 TYR A CA 1
ATOM 3254 C C . TYR A 1 408 ? -20.099 -24.889 13.964 1.00 89.06 408 TYR A C 1
ATOM 3256 O O . TYR A 1 408 ? -19.926 -24.576 15.147 1.00 89.06 408 TYR A O 1
ATOM 3264 N N . PRO A 1 409 ? -21.139 -24.407 13.252 1.00 84.94 409 PRO A N 1
ATOM 3265 C CA . PRO A 1 409 ? -22.095 -23.444 13.804 1.00 84.94 409 PRO A CA 1
ATOM 3266 C C . PRO A 1 409 ? -22.837 -24.001 15.022 1.00 84.94 409 PRO A C 1
ATOM 3268 O O . PRO A 1 409 ? -23.038 -23.279 15.990 1.00 84.94 409 PRO A O 1
ATOM 3271 N N . ASP A 1 410 ? -23.160 -25.296 15.009 1.00 85.56 410 ASP A N 1
ATOM 3272 C CA . ASP A 1 410 ? -23.882 -25.975 16.090 1.00 85.56 410 ASP A CA 1
ATOM 3273 C C . ASP A 1 410 ? -23.026 -26.196 17.358 1.00 85.56 410 ASP A C 1
ATOM 3275 O O . ASP A 1 410 ? -23.562 -26.548 18.407 1.00 85.56 410 ASP A O 1
ATOM 3279 N N . GLU A 1 411 ? -21.703 -25.983 17.287 1.00 88.31 411 GLU A N 1
ATOM 3280 C CA . GLU A 1 411 ? -20.793 -26.091 18.438 1.00 88.31 411 GLU A CA 1
ATOM 3281 C C . GLU A 1 411 ? -20.497 -24.742 19.102 1.00 88.31 411 GLU A C 1
ATOM 3283 O O . GLU A 1 411 ? -20.438 -24.658 20.331 1.00 88.31 411 GLU A O 1
ATOM 3288 N N . CYS A 1 412 ? -20.246 -23.680 18.322 1.00 86.81 412 CYS A N 1
ATOM 3289 C CA . CYS A 1 412 ? -20.072 -22.345 18.891 1.00 86.81 412 CYS A CA 1
ATOM 3290 C C . CYS A 1 412 ? -20.350 -21.197 17.914 1.00 86.81 412 CYS A C 1
ATOM 3292 O O . CYS A 1 412 ? -20.098 -21.275 16.714 1.00 86.81 412 CYS A O 1
ATOM 3294 N N . MET A 1 413 ? -20.767 -20.068 18.486 1.00 86.00 413 MET A N 1
ATOM 3295 C CA . MET A 1 413 ? -20.915 -18.779 17.814 1.00 86.00 413 MET A CA 1
ATOM 3296 C C . MET A 1 413 ? -19.790 -17.828 18.240 1.00 86.00 413 MET A C 1
ATOM 3298 O O . MET A 1 413 ? -19.464 -17.731 19.426 1.00 86.00 413 MET A O 1
ATOM 3302 N N . THR A 1 414 ? -19.250 -17.053 17.296 1.00 88.31 414 THR A N 1
ATOM 3303 C CA . THR A 1 414 ? -18.316 -15.955 17.604 1.00 88.31 414 THR A CA 1
ATOM 3304 C C . THR A 1 414 ? -19.036 -14.614 17.526 1.00 88.31 414 THR A C 1
ATOM 3306 O O . THR A 1 414 ? -19.572 -14.270 16.477 1.00 88.31 414 THR A O 1
ATOM 3309 N N . ILE A 1 415 ? -19.003 -13.827 18.606 1.00 85.31 415 ILE A N 1
ATOM 3310 C CA . ILE A 1 415 ? -19.536 -12.457 18.640 1.00 85.31 415 ILE A CA 1
ATOM 3311 C C . ILE A 1 415 ? -18.379 -11.458 18.761 1.00 85.31 415 ILE A C 1
ATOM 3313 O O . ILE A 1 415 ? -17.635 -11.472 19.742 1.00 85.31 415 ILE A O 1
ATOM 3317 N N . MET A 1 416 ? -18.269 -10.536 17.805 1.00 83.88 416 MET A N 1
ATOM 3318 C CA . MET A 1 416 ? -17.542 -9.278 17.989 1.00 83.88 416 MET A CA 1
ATOM 3319 C C . MET A 1 416 ? -18.499 -8.241 18.585 1.00 83.88 416 MET A C 1
ATOM 3321 O O . MET A 1 416 ? -19.568 -8.008 18.027 1.00 83.88 416 MET A O 1
ATOM 3325 N N . HIS A 1 417 ? -18.108 -7.599 19.686 1.00 83.69 417 HIS A N 1
ATOM 3326 C CA . HIS A 1 417 ? -18.850 -6.514 20.336 1.00 83.69 417 HIS A CA 1
ATOM 3327 C C . HIS A 1 417 ? -17.920 -5.304 20.509 1.00 83.69 417 HIS A C 1
ATOM 3329 O O . HIS A 1 417 ? -16.908 -5.398 21.206 1.00 83.69 417 HIS A O 1
ATOM 3335 N N . ASP A 1 418 ? -18.267 -4.176 19.889 1.00 78.19 418 ASP A N 1
ATOM 3336 C CA . ASP A 1 418 ? -17.493 -2.929 19.906 1.00 78.19 418 ASP A CA 1
ATOM 3337 C C . ASP A 1 418 ? -18.386 -1.742 20.301 1.00 78.19 418 ASP A C 1
ATOM 3339 O O . ASP A 1 418 ? -19.537 -1.658 19.871 1.00 78.19 418 ASP A O 1
ATOM 3343 N N . LYS A 1 419 ? -17.871 -0.808 21.109 1.00 73.25 419 LYS A N 1
ATOM 3344 C CA . LYS A 1 419 ? -18.601 0.396 21.546 1.00 73.25 419 LYS A CA 1
ATOM 3345 C C . LYS A 1 419 ? -17.896 1.634 21.005 1.00 73.25 419 LYS A C 1
ATOM 3347 O O . LYS A 1 419 ? -16.758 1.915 21.374 1.00 73.25 419 LYS A O 1
ATOM 3352 N N . MET A 1 420 ? -18.581 2.399 20.157 1.00 69.69 420 MET A N 1
ATOM 3353 C CA . MET A 1 420 ? -18.002 3.601 19.555 1.00 69.69 420 MET A CA 1
ATOM 3354 C C . MET A 1 420 ? -17.885 4.760 20.558 1.00 69.69 420 MET A C 1
ATOM 3356 O O . MET A 1 420 ? -18.726 4.925 21.441 1.00 69.69 420 MET A O 1
ATOM 3360 N N . ASP A 1 421 ? -16.843 5.588 20.395 1.00 62.66 421 ASP A N 1
ATOM 3361 C CA . ASP A 1 421 ? -16.585 6.736 21.273 1.00 62.66 421 ASP A CA 1
ATOM 3362 C C . ASP A 1 421 ? -17.757 7.733 21.265 1.00 62.66 421 ASP A C 1
ATOM 3364 O O . ASP A 1 421 ? -18.100 8.304 20.227 1.00 62.66 421 ASP A O 1
ATOM 3368 N N . HIS A 1 422 ? -18.279 8.030 22.454 1.00 61.66 422 HIS A N 1
ATOM 3369 C CA . HIS A 1 422 ? -19.445 8.882 22.701 1.00 61.66 422 HIS A CA 1
ATOM 3370 C C . HIS A 1 422 ? -19.453 10.231 21.926 1.00 61.66 422 HIS A C 1
ATOM 3372 O O . HIS A 1 422 ? -20.484 10.574 21.341 1.00 61.66 422 HIS A O 1
ATOM 3378 N N . PRO A 1 423 ? -18.336 10.989 21.792 1.00 61.53 423 PRO A N 1
ATOM 3379 C CA . PRO A 1 423 ? -18.331 12.255 21.042 1.00 61.53 423 PRO A CA 1
ATOM 3380 C C . PRO A 1 423 ? -18.490 12.103 19.519 1.00 61.53 423 PRO A C 1
ATOM 3382 O O . PRO A 1 423 ? -18.652 13.104 18.822 1.00 61.53 423 PRO A O 1
ATOM 3385 N N . LYS A 1 424 ? -18.385 10.878 18.986 1.00 63.03 424 LYS A N 1
ATOM 3386 C CA . LYS A 1 424 ? -18.520 10.560 17.552 1.00 63.03 424 LYS A CA 1
ATOM 3387 C C . LYS A 1 424 ? -19.927 10.084 17.192 1.00 63.03 424 LYS A C 1
ATOM 3389 O O . LYS A 1 424 ? -20.284 10.113 16.018 1.00 63.03 424 LYS A O 1
ATOM 3394 N N . THR A 1 425 ? -20.696 9.639 18.184 1.00 65.25 425 THR A N 1
ATOM 3395 C CA . THR A 1 425 ? -22.058 9.110 18.031 1.00 65.25 425 THR A CA 1
ATOM 3396 C C . THR A 1 425 ? -23.142 10.087 18.491 1.00 65.25 425 THR A C 1
ATOM 3398 O O . THR A 1 425 ? -24.298 9.927 18.105 1.00 65.25 425 THR A O 1
ATOM 3401 N N . ALA A 1 426 ? -22.777 11.122 19.258 1.00 67.38 426 ALA A N 1
ATOM 3402 C CA . ALA A 1 426 ? -23.679 12.199 19.658 1.00 67.38 426 ALA A CA 1
ATOM 3403 C C . ALA A 1 426 ? -24.363 12.878 18.451 1.00 67.38 426 ALA A C 1
ATOM 3405 O O . ALA A 1 426 ? -23.723 13.197 17.447 1.00 67.38 426 ALA A O 1
ATOM 3406 N N . SER A 1 427 ? -25.671 13.110 18.566 1.00 65.62 427 SER A N 1
ATOM 3407 C CA . SER A 1 427 ? -26.564 13.502 17.468 1.00 65.62 427 SER A CA 1
ATOM 3408 C C . SER A 1 427 ? -27.187 14.885 17.723 1.00 65.62 427 SER A C 1
ATOM 3410 O O . SER A 1 427 ? -27.541 15.166 18.867 1.00 65.62 427 SER A O 1
ATOM 3412 N N . PRO A 1 428 ? -27.368 15.764 16.718 1.00 63.12 428 PRO A N 1
ATOM 3413 C CA . PRO A 1 428 ? -27.125 15.557 15.289 1.00 63.12 428 PRO A CA 1
ATOM 3414 C C . PRO A 1 428 ? -25.644 15.630 14.887 1.00 63.12 428 PRO A C 1
ATOM 3416 O O . PRO A 1 428 ? -24.861 16.415 15.422 1.00 63.12 428 PRO A O 1
ATOM 3419 N N . VAL A 1 429 ? -25.284 14.845 13.867 1.00 60.97 429 VAL A N 1
ATOM 3420 C CA . VAL A 1 429 ? -23.977 14.907 13.198 1.00 60.97 429 VAL A CA 1
ATOM 3421 C C . VAL A 1 429 ? -24.104 15.762 11.937 1.00 60.97 429 VAL A C 1
ATOM 3423 O O . VAL A 1 429 ? -24.702 15.341 10.949 1.00 60.97 429 VAL A O 1
ATOM 3426 N N . PHE A 1 430 ? -23.527 16.963 11.956 1.00 62.69 430 PHE A N 1
ATOM 3427 C CA . PHE A 1 430 ? -23.490 17.850 10.790 1.00 62.69 430 PHE A CA 1
ATOM 3428 C C . PHE A 1 430 ? -22.319 17.498 9.860 1.00 62.69 430 PHE A C 1
ATOM 3430 O O . PHE A 1 430 ? -21.172 17.401 10.300 1.00 62.69 430 PHE A O 1
ATOM 3437 N N . SER A 1 431 ? -22.595 17.352 8.561 1.00 57.94 431 SER A N 1
ATOM 3438 C CA . SER A 1 431 ? -21.586 17.084 7.521 1.00 57.94 431 SER A CA 1
ATOM 3439 C C . SER A 1 431 ? -20.636 18.263 7.277 1.00 57.94 431 SER A C 1
ATOM 3441 O O . SER A 1 431 ? -19.503 18.065 6.832 1.00 57.94 431 SER A O 1
ATOM 3443 N N . HIS A 1 432 ? -21.071 19.486 7.588 1.00 60.22 432 HIS A N 1
ATOM 3444 C CA . HIS A 1 432 ? -20.254 20.697 7.604 1.00 60.22 432 HIS A CA 1
ATOM 3445 C C . HIS A 1 432 ? -20.353 21.354 8.986 1.00 60.22 432 HIS A C 1
ATOM 3447 O O . HIS A 1 432 ? -21.442 21.663 9.467 1.00 60.22 432 HIS A O 1
ATOM 3453 N N . LYS A 1 433 ? -19.202 21.537 9.643 1.00 61.03 433 LYS A N 1
ATOM 3454 C CA . LYS A 1 433 ? -19.097 22.116 10.989 1.00 61.03 433 LYS A CA 1
ATOM 3455 C C . LYS A 1 433 ? -18.831 23.620 10.914 1.00 61.03 433 LYS A C 1
ATOM 3457 O O . LYS A 1 433 ? -17.677 24.044 10.904 1.00 61.03 433 LYS A O 1
ATOM 3462 N N . ASN A 1 434 ? -19.891 24.423 10.937 1.00 63.31 434 ASN A N 1
ATOM 3463 C CA . ASN A 1 434 ? -19.768 25.825 11.345 1.00 63.31 434 ASN A CA 1
ATOM 3464 C C . ASN A 1 434 ? -19.518 25.877 12.863 1.00 63.31 434 ASN A C 1
ATOM 3466 O O . ASN A 1 434 ? -20.046 25.040 13.598 1.00 63.31 434 ASN A O 1
ATOM 3470 N N . LYS A 1 435 ? -18.730 26.851 13.346 1.00 68.06 435 LYS A N 1
ATOM 3471 C CA . LYS A 1 435 ? -18.358 26.950 14.776 1.00 68.06 435 LYS A CA 1
ATOM 3472 C C . LYS A 1 435 ? -19.578 27.001 15.704 1.00 68.06 435 LYS A C 1
ATOM 3474 O O . LYS A 1 435 ? -19.577 26.342 16.737 1.00 68.06 435 LYS A O 1
ATOM 3479 N N . GLU A 1 436 ? -20.618 27.727 15.300 1.00 67.62 436 GLU A N 1
ATOM 3480 C CA . GLU A 1 436 ? -21.896 27.845 16.017 1.00 67.62 436 GLU A CA 1
ATOM 3481 C C . GLU A 1 436 ? -22.605 26.491 16.181 1.00 67.62 436 GLU A C 1
ATOM 3483 O O . GLU A 1 436 ? -23.060 26.154 17.270 1.00 67.62 436 GLU A O 1
ATOM 3488 N N . LEU A 1 437 ? -22.640 25.670 15.123 1.00 66.06 437 LEU A N 1
ATOM 3489 C CA . LEU A 1 437 ? -23.297 24.358 15.139 1.00 66.06 437 LEU A CA 1
ATOM 3490 C C . LEU A 1 437 ? -22.550 23.330 15.996 1.00 66.06 437 LEU A C 1
ATOM 3492 O O . LEU A 1 437 ? -23.165 22.395 16.509 1.00 66.06 437 LEU A O 1
ATOM 3496 N N . ASP A 1 438 ? -21.232 23.478 16.168 1.00 66.31 438 ASP A N 1
ATOM 3497 C CA . ASP A 1 438 ? -20.464 22.559 17.010 1.00 66.31 438 ASP A CA 1
ATOM 3498 C C . ASP A 1 438 ? -20.658 22.830 18.515 1.00 66.31 438 ASP A C 1
ATOM 3500 O O . ASP A 1 438 ? -20.449 21.916 19.316 1.00 66.31 438 ASP A O 1
ATOM 3504 N N . ALA A 1 439 ? -21.124 24.034 18.874 1.00 67.56 439 ALA A N 1
ATOM 3505 C CA . ALA A 1 439 ? -21.464 24.457 20.235 1.00 67.56 439 ALA A CA 1
ATOM 3506 C C . ALA A 1 439 ? -22.914 24.133 20.659 1.00 67.56 439 ALA A C 1
ATOM 3508 O O . ALA A 1 439 ? -23.249 24.274 21.834 1.00 67.56 439 ALA A O 1
ATOM 3509 N N . LEU A 1 440 ? -23.776 23.686 19.737 1.00 71.62 440 LEU A N 1
ATOM 3510 C CA . LEU A 1 440 ? -25.125 23.219 20.074 1.00 71.62 440 LEU A CA 1
ATOM 3511 C C . LEU A 1 440 ? -25.077 21.957 20.948 1.00 71.62 440 LEU A C 1
ATOM 3513 O O . LEU A 1 440 ? -24.240 21.072 20.741 1.00 71.62 440 LEU A O 1
ATOM 3517 N N . VAL A 1 441 ? -26.031 21.844 21.880 1.00 67.75 441 VAL A N 1
ATOM 3518 C CA . VAL A 1 441 ? -26.229 20.623 22.673 1.00 67.75 441 VAL A CA 1
ATOM 3519 C C . VAL A 1 441 ? -26.588 19.471 21.738 1.00 67.75 441 VAL A C 1
ATOM 3521 O O . VAL A 1 441 ? -27.611 19.500 21.055 1.00 67.75 441 VAL A O 1
ATOM 3524 N N . LYS A 1 442 ? -25.737 18.446 21.721 1.00 72.62 442 LYS A N 1
ATOM 3525 C CA . LYS A 1 442 ? -25.969 17.195 20.996 1.00 72.62 442 LYS A CA 1
ATOM 3526 C C . LYS A 1 442 ? -26.484 16.159 21.982 1.00 72.62 442 LYS A C 1
ATOM 3528 O O . LYS A 1 442 ? -25.904 15.987 23.052 1.00 72.62 442 LYS A O 1
ATOM 3533 N N . LEU A 1 443 ? -27.546 15.459 21.604 1.00 71.50 443 LEU A N 1
ATOM 3534 C CA . LEU A 1 443 ? -28.060 14.307 22.327 1.00 71.50 443 LEU A CA 1
ATOM 3535 C C . LEU A 1 443 ? -26.954 13.240 22.388 1.00 71.50 443 LEU A C 1
ATOM 3537 O O . LEU A 1 443 ? -26.495 12.799 21.325 1.00 71.50 443 LEU A O 1
ATOM 3541 N N . PRO A 1 444 ? -26.505 12.818 23.582 1.00 69.12 444 PRO A N 1
ATOM 3542 C CA . PRO A 1 444 ? -25.485 11.795 23.696 1.00 69.12 444 PRO A CA 1
ATOM 3543 C C . PRO A 1 444 ? -26.143 10.439 23.414 1.00 69.12 444 PRO A C 1
ATOM 3545 O O . PRO A 1 444 ? -26.751 9.798 24.270 1.00 69.12 444 PRO A O 1
ATOM 3548 N N . VAL A 1 445 ? -26.075 10.042 22.146 1.00 71.38 445 VAL A N 1
ATOM 3549 C CA . VAL A 1 445 ? -26.421 8.701 21.679 1.00 71.38 445 VAL A CA 1
ATOM 3550 C C . VAL A 1 445 ? -25.140 7.884 21.709 1.00 71.38 445 VAL A C 1
ATOM 3552 O O . VAL A 1 445 ? -24.135 8.298 21.127 1.00 71.38 445 VAL A O 1
ATOM 3555 N N . SER A 1 446 ? -25.158 6.731 22.363 1.00 71.00 446 SER A N 1
ATOM 3556 C CA . SER A 1 446 ? -24.079 5.747 22.296 1.00 71.00 446 SER A CA 1
ATOM 3557 C C . SER A 1 446 ? -24.440 4.662 21.281 1.00 71.00 446 SER A C 1
ATOM 3559 O O . SER A 1 446 ? -25.612 4.334 21.095 1.00 71.00 446 SER A O 1
ATOM 3561 N N . VAL A 1 447 ? -23.440 4.116 20.583 1.00 73.75 447 VAL A N 1
ATOM 3562 C CA . VAL A 1 447 ? -23.654 3.034 19.610 1.00 73.75 447 VAL A CA 1
ATOM 3563 C C . VAL A 1 447 ? -22.725 1.871 19.916 1.00 73.75 447 VAL A C 1
ATOM 3565 O O . VAL A 1 447 ? -21.500 2.018 19.891 1.00 73.75 447 VAL A O 1
ATOM 3568 N N . THR A 1 448 ? -23.327 0.711 20.153 1.00 74.75 448 THR A N 1
ATOM 3569 C CA . THR A 1 448 ? -22.641 -0.577 20.237 1.00 74.75 448 THR A CA 1
ATOM 3570 C C . THR A 1 448 ? -22.864 -1.331 18.934 1.00 74.75 448 THR A C 1
ATOM 3572 O O . THR A 1 448 ? -24.002 -1.641 18.582 1.00 74.75 448 THR A O 1
ATOM 3575 N N . GLY A 1 449 ? -21.787 -1.614 18.208 1.00 75.88 449 GLY A N 1
ATOM 3576 C CA . GLY A 1 449 ? -21.800 -2.506 17.056 1.00 75.88 449 GLY A CA 1
ATOM 3577 C C . GLY A 1 449 ? -21.604 -3.952 17.503 1.00 75.88 449 GLY A C 1
ATOM 3578 O O . GLY A 1 449 ? -20.723 -4.236 18.316 1.00 75.88 449 GLY A O 1
ATOM 3579 N N . MET A 1 450 ? -22.398 -4.872 16.959 1.00 78.38 450 MET A N 1
ATOM 3580 C CA . MET A 1 450 ? -22.222 -6.309 17.175 1.00 78.38 450 MET A CA 1
ATOM 3581 C C . MET A 1 450 ? -22.230 -7.060 15.845 1.00 78.38 450 MET A C 1
ATOM 3583 O O . MET A 1 450 ? -23.026 -6.750 14.957 1.00 78.38 450 MET A O 1
ATOM 3587 N N . ILE A 1 451 ? -21.343 -8.043 15.702 1.00 80.75 451 ILE A N 1
ATOM 3588 C CA . ILE A 1 451 ? -21.270 -8.932 14.535 1.00 80.75 451 ILE A CA 1
ATOM 3589 C C . ILE A 1 451 ? -21.205 -10.368 15.048 1.00 80.75 451 ILE A C 1
ATOM 3591 O O . ILE A 1 451 ? -20.293 -10.694 15.809 1.00 80.75 451 ILE A O 1
ATOM 3595 N N . ALA A 1 452 ? -22.159 -11.200 14.637 1.00 81.94 452 ALA A N 1
ATOM 3596 C CA . ALA A 1 452 ? -22.185 -12.628 14.936 1.00 81.94 452 ALA A CA 1
ATOM 3597 C C . ALA A 1 452 ? -21.709 -13.454 13.733 1.00 81.94 452 ALA A C 1
ATOM 3599 O O . ALA A 1 452 ? -21.909 -13.059 12.583 1.00 81.94 452 ALA A O 1
ATOM 3600 N N . HIS A 1 453 ? -21.103 -14.607 14.021 1.00 82.69 453 HIS A N 1
ATOM 3601 C CA . HIS A 1 453 ? -20.655 -15.598 13.040 1.00 82.69 453 HIS A CA 1
ATOM 3602 C C . HIS A 1 453 ? -21.046 -17.004 13.496 1.00 82.69 453 HIS A C 1
ATOM 3604 O O . HIS A 1 453 ? -20.950 -17.313 14.685 1.00 82.69 453 HIS A O 1
ATOM 3610 N N . GLY A 1 454 ? -21.438 -17.848 12.543 1.00 78.88 454 GLY A N 1
ATOM 3611 C CA . GLY A 1 454 ? -21.975 -19.192 12.770 1.00 78.88 454 GLY A CA 1
ATOM 3612 C C . GLY A 1 454 ? -23.401 -19.277 12.243 1.00 78.88 454 GLY A C 1
ATOM 3613 O O . GLY A 1 454 ? -23.604 -19.644 11.088 1.00 78.88 454 GLY A O 1
ATOM 3614 N N . HIS A 1 455 ? -24.377 -18.828 13.032 1.00 74.62 455 HIS A N 1
ATOM 3615 C CA . HIS A 1 455 ? -25.794 -18.757 12.640 1.00 74.62 455 HIS A CA 1
ATOM 3616 C C . HIS A 1 455 ? -26.097 -17.561 11.709 1.00 74.62 455 HIS A C 1
ATOM 3618 O O . HIS A 1 455 ? -26.928 -16.703 11.996 1.00 74.62 455 HIS A O 1
ATOM 3624 N N . GLY A 1 456 ? -25.396 -17.495 10.575 1.00 64.25 456 GLY A N 1
ATOM 3625 C CA . GLY A 1 456 ? -25.485 -16.400 9.606 1.00 64.25 456 GLY A CA 1
ATOM 3626 C C . GLY A 1 456 ? -24.577 -15.204 9.920 1.00 64.25 456 GLY A C 1
ATOM 3627 O O . GLY A 1 456 ? -24.020 -15.068 11.005 1.00 64.25 456 GLY A O 1
ATOM 3628 N N . ASP A 1 457 ? -24.406 -14.331 8.924 1.00 60.75 457 ASP A N 1
ATOM 3629 C CA . ASP A 1 457 ? -23.434 -13.225 8.930 1.00 60.75 457 ASP A CA 1
ATOM 3630 C C . ASP A 1 457 ? -24.081 -11.914 9.433 1.00 60.75 457 ASP A C 1
ATOM 3632 O O . ASP A 1 457 ? -24.197 -10.916 8.709 1.00 60.75 457 ASP A O 1
ATOM 3636 N N . VAL A 1 458 ? -24.619 -11.947 10.658 1.00 66.88 458 VAL A N 1
ATOM 3637 C CA . VAL A 1 458 ? -25.593 -10.948 11.138 1.00 66.88 458 VAL A CA 1
ATOM 3638 C C . VAL A 1 458 ? -24.927 -9.785 11.881 1.00 66.88 458 VAL A C 1
ATOM 3640 O O . VAL A 1 458 ? -23.983 -9.959 12.653 1.00 66.88 458 VAL A O 1
ATOM 3643 N N . ARG A 1 459 ? -25.402 -8.560 11.613 1.00 68.81 459 ARG A N 1
ATOM 3644 C CA . ARG A 1 459 ? -24.738 -7.300 11.988 1.00 68.81 459 ARG A CA 1
ATOM 3645 C C . ARG A 1 459 ? -25.739 -6.325 12.600 1.00 68.81 459 ARG A C 1
ATOM 3647 O O . ARG A 1 459 ? -26.680 -5.903 11.928 1.00 68.81 459 ARG A O 1
ATOM 3654 N N . TYR A 1 460 ? -25.497 -5.935 13.845 1.00 68.38 460 TYR A N 1
ATOM 3655 C CA . TYR A 1 460 ? -26.376 -5.087 14.644 1.00 68.38 460 TYR A CA 1
ATOM 3656 C C . TYR A 1 460 ? -25.689 -3.788 15.055 1.00 68.38 460 TYR A C 1
ATOM 3658 O O . TYR A 1 460 ? -24.476 -3.731 15.260 1.00 68.38 460 TYR A O 1
ATOM 3666 N N . ALA A 1 461 ? -26.504 -2.750 15.220 1.00 66.06 461 ALA A N 1
ATOM 3667 C CA . ALA A 1 461 ? -26.148 -1.530 15.923 1.00 66.06 461 ALA A CA 1
ATOM 3668 C C . ALA A 1 461 ? -27.213 -1.291 16.997 1.00 66.06 461 ALA A C 1
ATOM 3670 O O . ALA A 1 461 ? -28.395 -1.143 16.682 1.00 66.06 461 ALA A O 1
ATOM 3671 N N . HIS A 1 462 ? -26.804 -1.291 18.263 1.00 71.25 462 HIS A N 1
ATOM 3672 C CA . HIS A 1 462 ? -27.660 -0.955 19.395 1.00 71.25 462 HIS A CA 1
ATOM 3673 C C . HIS A 1 462 ? -27.394 0.483 19.823 1.00 71.25 462 HIS A C 1
ATOM 3675 O O . HIS A 1 462 ? -26.244 0.881 20.021 1.00 71.25 462 HIS A O 1
ATOM 3681 N N . TYR A 1 463 ? -28.477 1.249 19.927 1.00 70.88 463 TYR A N 1
ATOM 3682 C CA . TYR A 1 463 ? -28.470 2.684 20.175 1.00 70.88 463 TYR A CA 1
ATOM 3683 C C . TYR A 1 463 ? -28.927 2.940 21.608 1.00 70.88 463 TYR A C 1
ATOM 3685 O O . TYR A 1 463 ? -30.100 2.744 21.928 1.00 70.88 463 TYR A O 1
ATOM 3693 N N . GLY A 1 464 ? -28.002 3.366 22.462 1.00 66.69 464 GLY A N 1
ATOM 3694 C CA . GLY A 1 464 ? -28.294 3.801 23.822 1.00 66.69 464 GLY A CA 1
ATOM 3695 C C . GLY A 1 464 ? -28.467 5.316 23.892 1.00 66.69 464 GLY A C 1
ATOM 3696 O O . GLY A 1 464 ? -27.900 6.056 23.088 1.00 66.69 464 GLY A O 1
ATOM 3697 N N . LEU A 1 465 ? -29.219 5.784 24.887 1.00 64.81 465 LEU A N 1
ATOM 3698 C CA . LEU A 1 465 ? -29.105 7.159 25.369 1.00 64.81 465 LEU A CA 1
ATOM 3699 C C . LEU A 1 465 ? -28.198 7.148 26.599 1.00 64.81 465 LEU A C 1
ATOM 3701 O O . LEU A 1 465 ? -28.469 6.428 27.557 1.00 64.81 465 LEU A O 1
ATOM 3705 N N . ASP A 1 466 ? -27.162 7.982 26.580 1.00 60.25 466 ASP A N 1
ATOM 3706 C CA . ASP A 1 466 ? -26.101 8.084 27.603 1.00 60.25 466 ASP A CA 1
ATOM 3707 C C . ASP A 1 466 ? -26.600 8.649 28.957 1.00 60.25 466 ASP A C 1
ATOM 3709 O O . ASP A 1 466 ? -25.823 8.901 29.872 1.00 60.25 466 ASP A O 1
ATOM 3713 N N . ILE A 1 467 ? -27.916 8.877 29.070 1.00 57.97 467 ILE A N 1
ATOM 3714 C CA . ILE A 1 467 ? -28.635 9.201 30.311 1.00 57.97 467 ILE A CA 1
ATOM 3715 C C . ILE A 1 467 ? -28.803 7.973 31.218 1.00 57.97 467 ILE A C 1
ATOM 3717 O O . ILE A 1 467 ? -29.022 8.123 32.418 1.00 57.97 467 ILE A O 1
ATOM 3721 N N . PHE A 1 468 ? -28.698 6.764 30.656 1.00 56.66 468 PHE A N 1
ATOM 3722 C CA . PHE A 1 468 ? -28.700 5.511 31.404 1.00 56.66 468 PHE A CA 1
ATOM 3723 C C . PHE A 1 468 ? -27.260 5.034 31.605 1.00 56.66 468 PHE A C 1
ATOM 3725 O O . PHE A 1 468 ? -26.461 5.028 30.668 1.00 56.66 468 PHE A O 1
ATOM 3732 N N . LEU A 1 469 ? -26.928 4.611 32.827 1.00 52.31 469 LEU A N 1
ATOM 3733 C CA . LEU A 1 469 ? -25.602 4.086 33.152 1.00 52.31 469 LEU A CA 1
ATOM 3734 C C . LEU A 1 469 ? -25.269 2.883 32.258 1.00 52.31 469 LEU A C 1
ATOM 3736 O O . LEU A 1 469 ? -25.961 1.869 32.273 1.00 52.31 469 LEU A O 1
ATOM 3740 N N . HIS A 1 470 ? -24.184 2.994 31.490 1.00 58.19 470 HIS A N 1
ATOM 3741 C CA . HIS A 1 470 ? -23.687 1.924 30.624 1.00 58.19 470 HIS A CA 1
ATOM 3742 C C . HIS A 1 470 ? -22.925 0.863 31.423 1.00 58.19 470 HIS A C 1
ATOM 3744 O O . HIS A 1 470 ? -21.700 0.755 31.357 1.00 58.19 470 HIS A O 1
ATOM 3750 N N . ASP A 1 471 ? -23.693 0.110 32.195 1.00 64.19 471 ASP A N 1
ATOM 3751 C CA . ASP A 1 471 ? -23.266 -0.975 33.061 1.00 64.19 471 ASP A CA 1
ATOM 3752 C C . ASP A 1 471 ? -23.246 -2.343 32.339 1.00 64.19 471 ASP A C 1
ATOM 3754 O O . ASP A 1 471 ? -23.380 -2.463 31.111 1.00 64.19 471 ASP A O 1
ATOM 3758 N N . SER A 1 472 ? -23.090 -3.411 33.124 1.00 73.94 472 SER A N 1
ATOM 3759 C CA . SER A 1 472 ? -23.204 -4.790 32.648 1.00 73.94 472 SER A CA 1
ATOM 3760 C C . SER A 1 472 ? -24.578 -5.097 32.042 1.00 73.94 472 SER A C 1
ATOM 3762 O O . SER A 1 472 ? -24.644 -5.879 31.098 1.00 73.94 472 SER A O 1
ATOM 3764 N N . ASN A 1 473 ? -25.663 -4.477 32.519 1.00 72.94 473 ASN A N 1
ATOM 3765 C CA . ASN A 1 473 ? -27.027 -4.754 32.064 1.00 72.94 473 ASN A CA 1
ATOM 3766 C C . ASN A 1 473 ? -27.257 -4.265 30.628 1.00 72.94 473 ASN A C 1
ATOM 3768 O O . ASN A 1 473 ? -27.882 -4.977 29.845 1.00 72.94 473 ASN A O 1
ATOM 3772 N N . TYR A 1 474 ? -26.685 -3.121 30.230 1.00 72.62 474 TYR A N 1
ATOM 3773 C CA . TYR A 1 474 ? -26.718 -2.680 28.824 1.00 72.62 474 TYR A CA 1
ATOM 3774 C C . TYR A 1 474 ? -25.991 -3.666 27.883 1.00 72.62 474 TYR A C 1
ATOM 3776 O O . TYR A 1 474 ? -26.436 -3.927 26.759 1.00 72.62 474 TYR A O 1
ATOM 3784 N N . THR A 1 475 ? -24.883 -4.246 28.353 1.00 76.38 475 THR A N 1
ATOM 3785 C CA . THR A 1 475 ? -24.097 -5.238 27.597 1.00 76.38 475 THR A CA 1
ATOM 3786 C C . THR A 1 475 ? -24.835 -6.576 27.510 1.00 76.38 475 THR A C 1
ATOM 3788 O O . THR A 1 475 ? -24.990 -7.124 26.419 1.00 76.38 475 THR A O 1
ATOM 3791 N N . ILE A 1 476 ? -25.367 -7.062 28.637 1.00 80.94 476 ILE A N 1
ATOM 3792 C CA . ILE A 1 476 ? -26.173 -8.287 28.722 1.00 80.94 476 ILE A CA 1
ATOM 3793 C C . ILE A 1 476 ? -27.426 -8.152 27.857 1.00 80.94 476 ILE A C 1
ATOM 3795 O O . ILE A 1 476 ? -27.638 -8.989 26.991 1.00 80.94 476 ILE A O 1
ATOM 3799 N N . GLY A 1 477 ? -28.201 -7.071 27.992 1.00 77.69 477 GLY A N 1
ATOM 3800 C CA . GLY A 1 477 ? -29.392 -6.827 27.173 1.00 77.69 477 GLY A CA 1
ATOM 3801 C C . GLY A 1 477 ? -29.089 -6.765 25.672 1.00 77.69 477 GLY A C 1
ATOM 3802 O O . GLY A 1 477 ? -29.869 -7.272 24.866 1.00 77.69 477 GLY A O 1
ATOM 3803 N N . SER A 1 478 ? -27.921 -6.235 25.291 1.00 76.62 478 SER A N 1
ATOM 3804 C CA . SER A 1 478 ? -27.447 -6.271 23.902 1.00 76.62 478 SER A CA 1
ATOM 3805 C C . SER A 1 478 ? -27.150 -7.695 23.418 1.00 76.62 478 SER A C 1
ATOM 3807 O O . SER A 1 478 ? -27.564 -8.060 22.320 1.00 76.62 478 SER A O 1
ATOM 3809 N N . MET A 1 479 ? -26.491 -8.522 24.235 1.00 81.69 479 MET A N 1
ATOM 3810 C CA . MET A 1 479 ? -26.223 -9.931 23.912 1.00 81.69 479 MET A CA 1
ATOM 3811 C C . MET A 1 479 ? -27.501 -10.781 23.899 1.00 81.69 479 MET A C 1
ATOM 3813 O O . MET A 1 479 ? -27.707 -11.549 22.965 1.00 81.69 479 MET A O 1
ATOM 3817 N N . THR A 1 480 ? -28.400 -10.601 24.871 1.00 82.88 480 THR A N 1
ATOM 3818 C CA . THR A 1 480 ? -29.710 -11.265 24.925 1.00 82.88 480 THR A CA 1
ATOM 3819 C C . THR A 1 480 ? -30.564 -10.920 23.712 1.00 82.88 480 THR A C 1
ATOM 3821 O O . THR A 1 480 ? -31.212 -11.808 23.165 1.00 82.88 480 THR A O 1
ATOM 3824 N N . LYS A 1 481 ? -30.556 -9.659 23.256 1.00 76.62 481 LYS A N 1
ATOM 3825 C CA . LYS A 1 481 ? -31.251 -9.292 22.020 1.00 76.62 481 LYS A CA 1
ATOM 3826 C C . LYS A 1 481 ? -30.623 -9.964 20.796 1.00 76.62 481 LYS A C 1
ATOM 3828 O O . LYS A 1 481 ? -31.356 -10.540 20.004 1.00 76.62 481 LYS A O 1
ATOM 3833 N N . LEU A 1 482 ? -29.296 -9.916 20.654 1.00 79.25 482 LEU A N 1
ATOM 3834 C CA . LEU A 1 482 ? -28.602 -10.574 19.543 1.00 79.25 482 LEU A CA 1
ATOM 3835 C C . LEU A 1 482 ? -28.949 -12.069 19.461 1.00 79.25 482 LEU A C 1
ATOM 3837 O O . LEU A 1 482 ? -29.207 -12.563 18.373 1.00 79.25 482 LEU A O 1
ATOM 3841 N N . LEU A 1 483 ? -28.983 -12.766 20.601 1.00 82.75 483 LEU A N 1
ATOM 3842 C CA . LEU A 1 483 ? -29.365 -14.178 20.675 1.00 82.75 483 LEU A CA 1
ATOM 3843 C C . LEU A 1 483 ? -30.804 -14.409 20.186 1.00 82.75 483 LEU A C 1
ATOM 3845 O O . LEU A 1 483 ? -31.005 -15.217 19.284 1.00 82.75 483 LEU A O 1
ATOM 3849 N N . ARG A 1 484 ? -31.786 -13.646 20.687 1.00 80.00 484 ARG A N 1
ATOM 3850 C CA . ARG A 1 484 ? -33.188 -13.776 20.241 1.00 80.00 484 ARG A CA 1
ATOM 3851 C C . ARG A 1 484 ? -33.374 -13.450 18.760 1.00 80.00 484 ARG A C 1
ATOM 3853 O O . ARG A 1 484 ? -34.079 -14.172 18.071 1.00 80.00 484 ARG A O 1
ATOM 3860 N N . ASP A 1 485 ? -32.726 -12.400 18.254 1.00 74.75 485 ASP A N 1
ATOM 3861 C CA . ASP A 1 485 ? -32.812 -12.019 16.837 1.00 74.75 485 ASP A CA 1
ATOM 3862 C C . ASP A 1 485 ? -32.039 -13.008 15.909 1.00 74.75 485 ASP A C 1
ATOM 3864 O O . ASP A 1 485 ? -32.100 -12.877 14.683 1.00 74.75 485 ASP A O 1
ATOM 3868 N N . LEU A 1 486 ? -31.299 -13.984 16.467 1.00 76.56 486 LEU A N 1
ATOM 3869 C CA . LEU A 1 486 ? -30.710 -15.134 15.755 1.00 76.56 486 LEU A CA 1
ATOM 3870 C C . LEU A 1 486 ? -31.605 -16.385 15.829 1.00 76.56 486 LEU A C 1
ATOM 3872 O O . LEU A 1 486 ? -31.697 -17.111 14.841 1.00 76.56 486 LEU A O 1
ATOM 3876 N N . GLU A 1 487 ? -32.271 -16.620 16.965 1.00 79.19 487 GLU A N 1
ATOM 3877 C CA . GLU A 1 487 ? -33.288 -17.672 17.141 1.00 79.19 487 GLU A CA 1
ATOM 3878 C C . GLU A 1 487 ? -34.538 -17.396 16.282 1.00 79.19 487 GLU A C 1
ATOM 3880 O O . GLU A 1 487 ? -35.025 -18.279 15.574 1.00 79.19 487 GLU A O 1
ATOM 3885 N N . GLU A 1 488 ? -35.021 -16.150 16.288 1.00 75.88 488 GLU A N 1
ATOM 3886 C CA . GLU A 1 488 ? -36.152 -15.662 15.495 1.00 75.88 488 GLU A CA 1
ATOM 3887 C C . GLU A 1 488 ? -35.741 -14.452 14.627 1.00 75.88 488 GLU A C 1
ATOM 3889 O O . GLU A 1 488 ? -35.908 -13.296 15.032 1.00 75.88 488 GLU A O 1
ATOM 3894 N N . PRO A 1 489 ? -35.227 -14.677 13.400 1.00 66.12 489 PRO A N 1
ATOM 3895 C CA . PRO A 1 489 ? -34.800 -13.598 12.514 1.00 66.12 489 PRO A CA 1
ATOM 3896 C C . PRO A 1 489 ? -35.908 -12.557 12.244 1.00 66.12 489 PRO A C 1
ATOM 3898 O O . PRO A 1 489 ? -37.015 -12.921 11.821 1.00 66.12 489 PRO A O 1
ATOM 3901 N N . PRO A 1 490 ? -35.642 -11.248 12.435 1.00 58.56 490 PRO A N 1
ATOM 3902 C CA . PRO A 1 490 ? -36.669 -10.215 12.349 1.00 58.56 490 PRO A CA 1
ATOM 3903 C C . PRO A 1 490 ? -37.267 -10.100 10.939 1.00 58.56 490 PRO A C 1
ATOM 3905 O O . PRO A 1 490 ? -36.566 -9.905 9.945 1.00 58.56 490 PRO A O 1
ATOM 3908 N N . LYS A 1 491 ? -38.604 -10.167 10.865 1.00 51.28 491 LYS A N 1
ATOM 3909 C CA . LYS A 1 491 ? -39.385 -10.226 9.611 1.00 51.28 491 LYS A CA 1
ATOM 3910 C C . LYS A 1 491 ? -39.298 -8.964 8.737 1.00 51.28 491 LYS A C 1
ATOM 3912 O O . LYS A 1 491 ? -39.677 -9.021 7.570 1.00 51.28 491 LYS A O 1
ATOM 3917 N N . SER A 1 492 ? -38.804 -7.841 9.265 1.00 49.38 492 SER A N 1
ATOM 3918 C CA . SER A 1 492 ? -38.483 -6.628 8.502 1.00 49.38 492 SER A CA 1
ATOM 3919 C C . SER A 1 492 ? -37.001 -6.272 8.639 1.00 49.38 492 SER A C 1
ATOM 3921 O O . SER A 1 492 ? -36.390 -6.416 9.697 1.00 49.38 492 SER A O 1
ATOM 3923 N N . SER A 1 493 ? -36.387 -5.815 7.542 1.00 44.25 493 SER A N 1
ATOM 3924 C CA . SER A 1 493 ? -34.948 -5.535 7.528 1.00 44.25 493 SER A CA 1
ATOM 3925 C C . SER A 1 493 ? -34.604 -4.274 8.327 1.00 44.25 493 SER A C 1
ATOM 3927 O O . SER A 1 493 ? -35.256 -3.238 8.180 1.00 44.25 493 SER A O 1
ATOM 3929 N N . SER A 1 494 ? -33.486 -4.304 9.056 1.00 45.78 494 SER A N 1
ATOM 3930 C CA . SER A 1 494 ? -32.973 -3.184 9.865 1.00 45.78 494 SER A CA 1
ATOM 3931 C C . SER A 1 494 ? -32.661 -1.890 9.087 1.00 45.78 494 SER A C 1
ATOM 3933 O O . SER A 1 494 ? -32.370 -0.865 9.702 1.00 45.78 494 SER A O 1
ATOM 3935 N N . ARG A 1 495 ? -32.788 -1.884 7.748 1.00 40.09 495 ARG A N 1
ATOM 3936 C CA . ARG A 1 495 ? -32.740 -0.673 6.906 1.00 40.09 495 ARG A CA 1
ATOM 3937 C C . ARG A 1 495 ? -33.739 0.404 7.330 1.00 40.09 495 ARG A C 1
ATOM 3939 O O . ARG A 1 495 ? -33.444 1.580 7.134 1.00 40.09 495 ARG A O 1
ATOM 3946 N N . GLU A 1 496 ? -34.872 0.038 7.930 1.00 41.44 496 GLU A N 1
ATOM 3947 C CA . GLU A 1 496 ? -35.873 1.006 8.405 1.00 41.44 496 GLU A CA 1
ATOM 3948 C C . GLU A 1 496 ? -35.316 1.990 9.449 1.00 41.44 496 GLU A C 1
ATOM 3950 O O . GLU A 1 496 ? -35.745 3.141 9.492 1.00 41.44 496 GLU A O 1
ATOM 3955 N N . LEU A 1 497 ? -34.296 1.595 10.225 1.00 38.66 497 LEU A N 1
ATOM 3956 C CA . LEU A 1 497 ? -33.599 2.474 11.178 1.00 38.66 497 LEU A CA 1
ATOM 3957 C C . LEU A 1 497 ? -32.737 3.562 10.509 1.00 38.66 497 LEU A C 1
ATOM 3959 O O . LEU A 1 497 ? -32.291 4.482 11.191 1.00 38.66 497 LEU A O 1
ATOM 3963 N N . PHE A 1 498 ? -32.519 3.486 9.193 1.00 42.09 498 PHE A N 1
ATOM 3964 C CA . PHE A 1 498 ? -31.669 4.409 8.432 1.00 42.09 498 PHE A CA 1
ATOM 3965 C C . PHE A 1 498 ? -32.451 5.320 7.469 1.00 42.09 498 PHE A C 1
ATOM 3967 O O . PHE A 1 498 ? -31.841 6.100 6.741 1.00 42.09 498 PHE A O 1
ATOM 3974 N N . LEU A 1 499 ? -33.791 5.280 7.474 1.00 39.06 499 LEU A N 1
ATOM 3975 C CA . LEU A 1 499 ? -34.661 6.054 6.569 1.00 39.06 499 LEU A CA 1
ATOM 3976 C C . LEU A 1 499 ? -34.781 7.559 6.924 1.00 39.06 499 LEU A C 1
ATOM 3978 O O . LEU A 1 499 ? -35.812 8.179 6.665 1.00 39.06 499 LEU A O 1
ATOM 3982 N N . GLY A 1 500 ? -33.752 8.162 7.523 1.00 36.69 500 GLY A N 1
ATOM 3983 C CA . GLY A 1 500 ? -33.722 9.581 7.900 1.00 36.69 500 GLY A CA 1
ATOM 3984 C C . GLY A 1 500 ? -34.457 9.932 9.203 1.00 36.69 500 GLY A C 1
ATOM 3985 O O . GLY A 1 500 ? -34.846 9.068 9.987 1.00 36.69 500 GLY A O 1
ATOM 3986 N N . SER A 1 501 ? -34.610 11.230 9.468 1.00 38.56 501 SER A N 1
ATOM 3987 C CA . SER A 1 501 ? -35.292 11.756 10.656 1.00 38.56 501 SER A CA 1
ATOM 3988 C C . SER A 1 501 ? -36.819 11.602 10.567 1.00 38.56 501 SER A C 1
ATOM 3990 O O . SER A 1 501 ? -37.414 11.710 9.499 1.00 38.56 501 SER A O 1
ATOM 3992 N N . GLY A 1 502 ? -37.472 11.337 11.705 1.00 43.66 502 GLY A N 1
ATOM 3993 C CA . GLY A 1 502 ? -38.939 11.231 11.831 1.00 43.66 502 GLY A CA 1
ATOM 3994 C C . GLY A 1 502 ? -39.585 9.951 11.270 1.00 43.66 502 GLY A C 1
ATOM 3995 O O . GLY A 1 502 ? -40.625 9.515 11.775 1.00 43.66 502 GLY A O 1
ATOM 3996 N N . SER A 1 503 ? -38.970 9.299 10.282 1.00 41.00 503 SER A N 1
ATOM 3997 C CA . SER A 1 503 ? -39.468 8.043 9.706 1.00 41.00 503 SER A CA 1
ATOM 3998 C C . SER A 1 503 ? -39.398 6.877 10.698 1.00 41.00 503 SER A C 1
ATOM 4000 O O . SER A 1 503 ? -40.374 6.136 10.821 1.00 41.00 503 SER A O 1
ATOM 4002 N N . THR A 1 504 ? -38.298 6.752 11.446 1.00 46.75 504 THR A N 1
ATOM 4003 C CA . THR A 1 504 ? -37.999 5.586 12.293 1.00 46.75 504 THR A CA 1
ATOM 4004 C C . THR A 1 504 ? -38.771 5.585 13.617 1.00 46.75 504 THR A C 1
ATOM 4006 O O . THR A 1 504 ? -39.001 6.631 14.232 1.00 46.75 504 THR A O 1
ATOM 4009 N N . ALA A 1 505 ? -39.138 4.394 14.104 1.00 48.88 505 ALA A N 1
ATOM 4010 C CA . ALA A 1 505 ? -39.814 4.238 15.395 1.00 48.88 505 ALA A CA 1
ATOM 4011 C C . ALA A 1 505 ? -38.969 4.780 16.565 1.00 48.88 505 ALA A C 1
ATOM 4013 O O . ALA A 1 505 ? -39.506 5.453 17.440 1.00 48.88 505 ALA A O 1
ATOM 4014 N N . LEU A 1 506 ? -37.646 4.574 16.530 1.00 45.88 506 LEU A N 1
ATOM 4015 C CA . LEU A 1 506 ? -36.700 5.093 17.525 1.00 45.88 506 LEU A CA 1
ATOM 4016 C C . LEU A 1 506 ? -36.790 6.623 17.653 1.00 45.88 506 LEU A C 1
ATOM 4018 O O . LEU A 1 506 ? -36.912 7.141 18.761 1.00 45.88 506 LEU A O 1
ATOM 4022 N N . PHE A 1 507 ? -36.801 7.346 16.528 1.00 49.22 507 PHE A N 1
ATOM 4023 C CA . PHE A 1 507 ? -36.884 8.810 16.534 1.00 49.22 507 PHE A CA 1
ATOM 4024 C C . PHE A 1 507 ? -38.227 9.300 17.106 1.00 49.22 507 PHE A C 1
ATOM 4026 O O . PHE A 1 507 ? -38.268 10.282 17.845 1.00 49.22 507 PHE A O 1
ATOM 4033 N N . ARG A 1 508 ? -39.325 8.584 16.822 1.00 50.03 508 ARG A N 1
ATOM 4034 C CA . ARG A 1 508 ? -40.660 8.890 17.369 1.00 50.03 508 ARG A CA 1
ATOM 4035 C C . ARG A 1 508 ? -40.777 8.577 18.865 1.00 50.03 508 ARG A C 1
ATOM 4037 O O . ARG A 1 508 ? -41.453 9.325 19.563 1.00 50.03 508 ARG A O 1
ATOM 4044 N N . SER A 1 509 ? -40.128 7.522 19.362 1.00 51.00 509 SER A N 1
ATOM 4045 C CA . SER A 1 509 ? -40.093 7.200 20.797 1.00 51.00 509 SER A CA 1
ATOM 4046 C C . SER A 1 509 ? -39.307 8.240 21.594 1.00 51.00 509 SER A C 1
ATOM 4048 O O . SER A 1 509 ? -39.813 8.736 22.599 1.00 51.00 509 SER A O 1
ATOM 4050 N N . ILE A 1 510 ? -38.123 8.636 21.103 1.00 50.03 510 ILE A N 1
ATOM 4051 C CA . ILE A 1 510 ? -37.292 9.684 21.722 1.00 50.03 510 ILE A CA 1
ATOM 4052 C C . ILE A 1 510 ? -38.068 11.009 21.797 1.00 50.03 510 ILE A C 1
ATOM 4054 O O . ILE A 1 510 ? -38.149 11.609 22.865 1.00 50.03 510 ILE A O 1
ATOM 4058 N N . LEU A 1 511 ? -38.715 11.430 20.702 1.00 49.50 511 LEU A N 1
ATOM 4059 C CA . LEU A 1 511 ? -39.535 12.653 20.673 1.00 49.50 511 LEU A CA 1
ATOM 4060 C C . LEU A 1 511 ? -40.781 12.606 21.575 1.00 49.50 511 LEU A C 1
ATOM 4062 O O . LEU A 1 511 ? -41.323 13.658 21.903 1.00 49.50 511 LEU A O 1
ATOM 4066 N N . LYS A 1 512 ? -41.251 11.416 21.966 1.00 48.56 512 LYS A N 1
ATOM 4067 C CA . LYS A 1 512 ? -42.391 11.238 22.880 1.00 48.56 512 LYS A CA 1
ATOM 4068 C C . LYS A 1 512 ? -41.984 11.026 24.341 1.00 48.56 512 LYS A C 1
ATOM 4070 O O . LYS A 1 512 ? -42.863 10.787 25.163 1.00 48.56 512 LYS A O 1
ATOM 4075 N N . GLY A 1 513 ? -40.688 11.071 24.665 1.00 38.25 513 GLY A N 1
ATOM 4076 C CA . GLY A 1 513 ? -40.191 10.766 26.012 1.00 38.25 513 GLY A CA 1
ATOM 4077 C C . GLY A 1 513 ? -40.477 9.326 26.459 1.00 38.25 513 GLY A C 1
ATOM 4078 O O . GLY A 1 513 ? -40.496 9.050 27.653 1.00 38.25 513 GLY A O 1
ATOM 4079 N N . ALA A 1 514 ? -40.739 8.412 25.520 1.00 39.31 514 ALA A N 1
ATOM 4080 C CA . ALA A 1 514 ? -41.091 7.037 25.840 1.00 39.31 514 ALA A CA 1
ATOM 4081 C C . ALA A 1 514 ? -39.837 6.255 26.245 1.00 39.31 514 ALA A C 1
ATOM 4083 O O . ALA A 1 514 ? -38.930 6.068 25.428 1.00 39.31 514 ALA A O 1
ATOM 4084 N N . GLU A 1 515 ? -39.802 5.769 27.488 1.00 36.91 515 GLU A N 1
ATOM 4085 C CA . GLU A 1 515 ? -38.728 4.904 27.972 1.00 36.91 515 GLU A CA 1
ATOM 4086 C C . GLU A 1 515 ? -38.571 3.681 27.059 1.00 36.91 515 GLU A C 1
ATOM 4088 O O . GLU A 1 515 ? -39.509 2.919 26.815 1.00 36.91 515 GLU A O 1
ATOM 4093 N N . MET A 1 516 ? -37.361 3.498 26.529 1.00 40.00 516 MET A N 1
ATOM 4094 C CA . MET A 1 516 ? -37.027 2.389 25.635 1.00 40.00 516 MET A CA 1
ATOM 4095 C C . MET A 1 516 ? -35.882 1.526 26.160 1.00 40.00 516 MET A C 1
ATOM 4097 O O . MET A 1 516 ? -35.118 0.956 25.385 1.00 40.00 516 MET A O 1
ATOM 4101 N N . CYS A 1 517 ? -35.871 1.282 27.472 1.00 33.78 517 CYS A N 1
ATOM 4102 C CA . CYS A 1 517 ? -35.423 -0.019 27.968 1.00 33.78 517 CYS A CA 1
ATOM 4103 C C . CYS A 1 517 ? -36.558 -1.045 27.775 1.00 33.78 517 CYS A C 1
ATOM 4105 O O . CYS A 1 517 ? -37.141 -1.549 28.730 1.00 33.78 517 CYS A O 1
ATOM 4107 N N . LYS A 1 518 ? -36.931 -1.323 26.514 1.00 31.19 518 LYS A N 1
ATOM 4108 C CA . LYS A 1 518 ? -37.909 -2.375 26.195 1.00 31.19 518 LYS A CA 1
ATOM 4109 C C . LYS A 1 518 ? -37.250 -3.750 26.269 1.00 31.19 518 LYS A C 1
ATOM 4111 O O . LYS A 1 518 ? -37.054 -4.420 25.257 1.00 31.19 518 LYS A O 1
ATOM 4116 N N . THR A 1 519 ? -36.971 -4.192 27.489 1.00 32.31 519 THR A N 1
ATOM 4117 C CA . THR A 1 519 ? -36.985 -5.616 27.817 1.00 32.31 519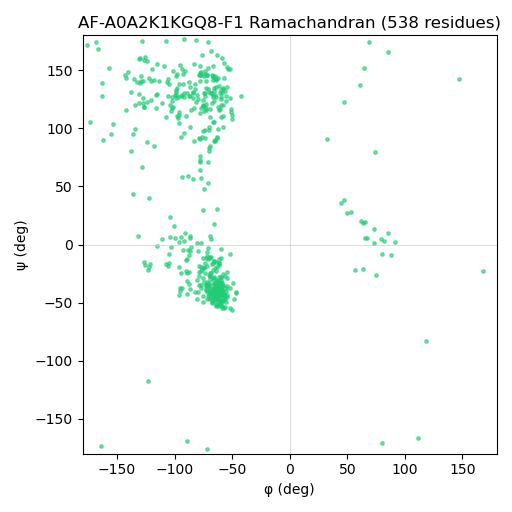 THR A CA 1
ATOM 4118 C C . THR A 1 519 ? -38.418 -6.122 27.661 1.00 32.31 519 THR A C 1
ATOM 4120 O O . THR A 1 519 ? -39.204 -6.101 28.604 1.00 32.31 519 THR A O 1
ATOM 4123 N N . SER A 1 520 ? -38.781 -6.588 26.461 1.00 30.36 520 SER A N 1
ATOM 4124 C CA . SER A 1 520 ? -39.992 -7.392 26.271 1.00 30.36 520 SER A CA 1
ATOM 4125 C C . SER A 1 520 ? -39.791 -8.768 26.914 1.00 30.36 520 SER A C 1
ATOM 4127 O O . SER A 1 520 ? -39.423 -9.763 26.280 1.00 30.36 520 SER A O 1
ATOM 4129 N N . LEU A 1 521 ? -39.980 -8.782 28.230 1.00 28.81 521 LEU A N 1
ATOM 4130 C CA . LEU A 1 521 ? -40.626 -9.877 28.926 1.00 28.81 521 LEU A CA 1
ATOM 4131 C C . LEU A 1 521 ? -42.125 -9.574 28.867 1.00 28.81 521 LEU A C 1
ATOM 4133 O O . LEU A 1 521 ? -42.610 -8.734 29.622 1.00 28.81 521 LEU A O 1
ATOM 4137 N N . ASP A 1 522 ? -42.846 -10.227 27.956 1.00 28.80 522 ASP A N 1
ATOM 4138 C CA . ASP A 1 522 ? -44.295 -10.335 28.120 1.00 28.80 522 ASP A CA 1
ATOM 4139 C C . ASP A 1 522 ? -44.589 -11.209 29.356 1.00 28.80 522 ASP A C 1
ATOM 4141 O O . ASP A 1 522 ? -43.833 -12.149 29.643 1.00 28.80 522 ASP A O 1
ATOM 4145 N N . PRO A 1 523 ? -45.650 -10.912 30.126 1.00 35.62 523 PRO A N 1
ATOM 4146 C CA . PRO A 1 523 ? -45.927 -11.580 31.393 1.00 35.62 523 PRO A CA 1
ATOM 4147 C C . PRO A 1 523 ? -46.545 -12.980 31.209 1.00 35.62 523 PRO A C 1
ATOM 4149 O O . PRO A 1 523 ? -47.723 -13.177 31.485 1.00 35.62 523 PRO A O 1
ATOM 4152 N N . GLN A 1 524 ? -45.697 -13.953 30.844 1.00 39.69 524 GLN A N 1
ATOM 4153 C CA . GLN A 1 524 ? -45.929 -15.414 30.863 1.00 39.69 524 GLN A CA 1
ATOM 4154 C C . GLN A 1 524 ? -47.030 -15.959 29.923 1.00 39.69 524 GLN A C 1
ATOM 4156 O O . GLN A 1 524 ? -48.006 -15.294 29.583 1.00 39.69 524 GLN A O 1
ATOM 4161 N N . PRO A 1 525 ? -46.870 -17.220 29.489 1.00 32.44 525 PRO A N 1
ATOM 4162 C CA . PRO A 1 525 ? -47.755 -18.248 30.041 1.00 32.44 525 PRO A CA 1
ATOM 4163 C C . PRO A 1 525 ? -47.005 -19.454 30.630 1.00 32.44 525 PRO A C 1
ATOM 4165 O O . PRO A 1 525 ? -45.856 -19.743 30.305 1.00 32.44 525 PRO A O 1
ATOM 4168 N N . GLU A 1 526 ? -47.702 -20.171 31.508 1.00 38.72 526 GLU A N 1
ATOM 4169 C CA . GLU A 1 526 ? -47.187 -21.220 32.389 1.00 38.72 526 GLU A CA 1
ATOM 4170 C C . GLU A 1 526 ? -46.499 -22.393 31.659 1.00 38.72 526 GLU A C 1
ATOM 4172 O O . GLU A 1 526 ? -47.158 -23.335 31.213 1.00 38.72 526 GLU A O 1
ATOM 4177 N N . ARG A 1 527 ? -45.157 -22.408 31.628 1.00 29.62 527 ARG A N 1
ATOM 4178 C CA . ARG A 1 527 ? -44.360 -23.656 31.606 1.00 29.62 527 ARG A CA 1
ATOM 4179 C C . ARG A 1 527 ? -42.897 -23.436 32.004 1.00 29.62 527 ARG A C 1
ATOM 4181 O O . ARG A 1 527 ? -42.015 -23.251 31.170 1.00 29.62 527 ARG A O 1
ATOM 4188 N N . LEU A 1 528 ? -42.627 -23.556 33.304 1.00 31.69 528 LEU A N 1
ATOM 4189 C CA . LEU A 1 528 ? -41.272 -23.738 33.833 1.00 31.69 528 LEU A CA 1
ATOM 4190 C C . LEU A 1 528 ? -40.736 -25.130 33.456 1.00 31.69 528 LEU A C 1
ATOM 4192 O O . LEU A 1 528 ? -40.808 -26.075 34.241 1.00 31.69 528 LEU A O 1
ATOM 4196 N N . VAL A 1 529 ? -40.160 -25.257 32.259 1.00 30.14 529 VAL A N 1
ATOM 4197 C CA . VAL A 1 529 ? -39.229 -26.355 31.957 1.00 30.14 529 VAL A CA 1
ATOM 4198 C C . VAL A 1 529 ? -37.892 -25.987 32.597 1.00 30.14 529 VAL A C 1
ATOM 4200 O O . VAL A 1 529 ? -37.088 -25.254 32.026 1.00 30.14 529 VAL A O 1
ATOM 4203 N N . GLY A 1 530 ? -37.698 -26.422 33.842 1.00 29.94 530 GLY A N 1
ATOM 4204 C CA . GLY A 1 530 ? -36.530 -26.057 34.639 1.00 29.94 530 GLY A CA 1
ATOM 4205 C C . GLY A 1 530 ? -35.232 -26.624 34.067 1.00 29.94 530 GLY A C 1
ATOM 4206 O O . GLY A 1 530 ? -34.943 -27.806 34.244 1.00 29.94 530 GLY A O 1
ATOM 4207 N N . ALA A 1 531 ? -34.416 -25.771 33.446 1.00 26.64 531 ALA A N 1
ATOM 4208 C CA . ALA A 1 531 ? -33.029 -26.093 33.136 1.00 26.64 531 ALA A CA 1
ATOM 4209 C C . ALA A 1 531 ? -32.239 -26.223 34.450 1.00 26.64 531 ALA A C 1
ATOM 4211 O O . ALA A 1 531 ? -31.961 -25.232 35.127 1.00 26.64 531 ALA A O 1
ATOM 4212 N N . THR A 1 532 ? -31.921 -27.458 34.842 1.00 28.45 532 THR A N 1
ATOM 4213 C CA . THR A 1 532 ? -31.142 -27.744 36.053 1.00 28.45 532 THR A CA 1
ATOM 4214 C C . THR A 1 532 ? -29.754 -27.098 35.945 1.00 28.45 532 THR A C 1
ATOM 4216 O O . THR A 1 532 ? -29.093 -27.288 34.922 1.00 28.45 532 THR A O 1
ATOM 4219 N N . PRO A 1 533 ? -29.277 -26.346 36.956 1.00 27.44 533 PRO A N 1
ATOM 4220 C CA . PRO A 1 533 ? -27.963 -25.719 36.884 1.00 27.44 533 PRO A CA 1
ATOM 4221 C C . PRO A 1 533 ? -26.858 -26.782 36.856 1.00 27.44 533 PRO A C 1
ATOM 4223 O O . PRO A 1 533 ? -26.748 -27.605 37.766 1.00 27.44 533 PRO A O 1
ATOM 4226 N N . LEU A 1 534 ? -26.014 -26.740 35.823 1.00 30.05 534 LEU A N 1
ATOM 4227 C CA . LEU A 1 534 ? -24.766 -27.502 35.794 1.00 30.05 534 LEU A CA 1
ATOM 4228 C C . LEU A 1 534 ? -23.792 -26.958 36.861 1.00 30.05 534 LEU A C 1
ATOM 4230 O O . LEU A 1 534 ? -23.782 -25.752 37.122 1.00 30.05 534 LEU A O 1
ATOM 4234 N N . PRO A 1 535 ? -22.981 -27.823 37.500 1.00 28.78 535 PRO A N 1
ATOM 4235 C CA . PRO A 1 535 ? -22.141 -27.426 38.626 1.00 28.78 535 PRO A CA 1
ATOM 4236 C C . PRO A 1 535 ? -21.008 -26.465 38.210 1.00 28.78 535 PRO A C 1
ATOM 4238 O O . PRO A 1 535 ? -20.449 -26.600 37.119 1.00 28.78 535 PRO A O 1
ATOM 4241 N N . PRO A 1 536 ? -20.621 -25.512 39.079 1.00 33.97 536 PRO A N 1
ATOM 4242 C CA . PRO A 1 536 ? -19.670 -24.459 38.736 1.00 33.97 536 PRO A CA 1
ATOM 4243 C C . PRO A 1 536 ? -18.217 -24.956 38.775 1.00 33.97 536 PRO A C 1
ATOM 4245 O O . PRO A 1 536 ? -17.551 -24.873 39.807 1.00 33.97 536 PRO A O 1
ATOM 4248 N N . ILE A 1 537 ? -17.697 -25.436 37.641 1.00 35.84 537 ILE A N 1
ATOM 4249 C CA . ILE A 1 537 ? -16.262 -25.717 37.470 1.00 35.84 537 ILE A CA 1
ATOM 4250 C C . ILE A 1 537 ? -15.759 -25.169 36.131 1.00 35.84 537 ILE A C 1
ATOM 4252 O O . ILE A 1 537 ? -15.889 -25.826 35.103 1.00 35.84 537 ILE A O 1
ATOM 4256 N N . LEU A 1 538 ? -15.117 -23.997 36.177 1.00 25.84 538 LEU A N 1
ATOM 4257 C CA . LEU A 1 538 ? -13.808 -23.749 35.551 1.00 25.84 538 LEU A CA 1
ATOM 4258 C C . LEU A 1 538 ? -13.291 -22.354 35.945 1.00 25.84 538 LEU A C 1
ATOM 4260 O O . LEU A 1 538 ? -13.757 -21.339 35.436 1.00 25.84 538 LEU A O 1
ATOM 4264 N N . ASN A 1 539 ? -12.305 -22.318 36.845 1.00 28.94 539 ASN A N 1
ATOM 4265 C CA . ASN A 1 539 ? -11.468 -21.135 37.059 1.00 28.94 539 ASN A CA 1
ATOM 4266 C C . ASN A 1 539 ? -10.360 -21.109 35.996 1.00 28.94 539 ASN A C 1
ATOM 4268 O O . ASN A 1 539 ? -9.684 -22.126 35.819 1.00 28.94 539 ASN A O 1
ATOM 4272 N N . VAL A 1 540 ? -10.136 -19.949 35.369 1.00 30.58 540 VAL A N 1
ATOM 4273 C CA . VAL A 1 540 ? -8.933 -19.602 34.584 1.00 30.58 540 VAL A CA 1
ATOM 4274 C C . VAL A 1 540 ? -8.596 -18.135 34.836 1.00 30.58 540 VAL A C 1
ATOM 4276 O O . VAL A 1 540 ? -9.523 -17.309 34.690 1.00 30.58 540 VAL A O 1
#

Sequence (540 aa):
MAHSSGDDFEDTESISPAVPKCEGLPRRLWITKCVTLYNAHGKLVGEGTCHSVNSDLVLGANGPLGDTQVAVHICKTHSQYDIPQDLVYALVAWPTKLVHCHGASLHDHEAKDNFNQLHAARVNSALSKSKRPYMNGIRNPSQESPLKYKKLLSEESINLVSSKVCCMRNCVQPFPREKIKSFHERMYNGSTFQFRAHMKLDVHRAVHRDASGRKMVTMEGITVCLHAWMHISGISEATFYRYQAYVKANWEARDHGNTRLPKPRKHTEQAIATLKCILEKEADHMPHCTRSTKSGEKMVSMILPATFQWKDQIPKINEVNTAFGLREVSSSNLSKIRASRFPEFDVKRLGDNFARCGTYDKYKELRKGAIGGSEQAMKWTRKLEKHLSIARAHREYYYAKQYYSQTYPDECMTIMHDKMDHPKTASPVFSHKNKELDALVKLPVSVTGMIAHGHGDVRYAHYGLDIFLHDSNYTIGSMTKLLRDLEEPPKSSSRELFLGSGSTALFRSILKGAEMCKTSLDPQPERLVGATPLPPILNV

Radius of gyration: 40.14 Å; Cα contacts (8 Å, |Δi|>4): 587; chains: 1; bounding box: 115×86×104 Å

pLDDT: mean 71.64, std 18.59, range [25.84, 94.06]

Mean predicted aligned error: 22.68 Å

Secondary structure (DSSP, 8-state):
-------PPP----------SS----GGG-TT-EEEEE-TTS-EEEEEEE--S--TT-BT-SSS--TTEEEEEEEEES-TTTS-GGGTT-EEEEETTTEEETTEEHHHHHHHHHHHHHHHHHHHHHHTTSS---------S---SHHHHHTTSSHHHHHHHHT---STT-TTTTS-HHHHHHHHHHHHSS--HHHHHHHHHHHHHS-EE-TTS-EEEEETTEEEEHHHHHHHTT--HHHHHHHHHHHHTT---------SS-PPPHHHHHHHHHHHHHHHHHPEEEEEEEEE-TTS-EEEEEEE-TT--SGGGHHHHHHHHHHTTPPPPPHHHHHHHHHHH-TTEEEPPTT--S---HHHHHHHHHHHSSPTTSHHHHHHHHHHHHHHHHHHHHHHHHHHHHHHHHH-TTT--EEEEEE--HHHH-B---SS--HHHHTSPPB-EEEEEEEEESS---EEEEEEETTS---HHHHHHHHHHHHHHHHS--SS-GGGGGS-TTTSHHHHHHHTT------------S-----PPPP-----